Protein AF-A0A849YZU7-F1 (afdb_monomer)

Sequence (426 aa):
MLNRLQLTAAASSALTIGLLAWGCAPPSPEDQELDGNEPSEEADAPVGNGTVEQAMNESCSTASIKPLSQQILDEMACMEPDGFVKVPSRPNLSLADTVFPYLIKPARDKLVAALDANPSKTMSVNSMFRTVGQQYMLKRWKDQGRCGITAAATPGNSNHETGLAIDINSNASWRSALESRGFDWFGSGDPPHFDYFGSGAVSKKGLDVEAFQRLWNRNNPNDKIDEDGSWGPQTQARVKKSPAKGFAIGAVCNEPPADPPEDPPVDDQGEPWSCDGTTGQTQVEGGEYVATSFGCSVLKNGTVISDPGDNCIPACFSQLKADGICASNASGPTCEKSINWYAADRDRFGCGTRLKVTEPSSGKSAIVMVIDAGPACWVEQQVDMGVLDLSYRATEHLFGGQVGVSEKEMVKVEVVSADTPLGIVQ

pLDDT: mean 84.08, std 18.64, range [30.36, 98.69]

Solvent-accessible surface area (backbone atoms only — not comparable to full-atom values): 23469 Å² total; per-residue (Å²): 135,93,83,86,90,82,91,81,85,82,88,76,88,78,83,79,85,77,86,77,83,79,72,83,72,77,84,76,87,75,89,53,82,43,64,22,56,70,52,84,57,55,67,81,47,69,66,25,95,44,24,35,47,52,28,50,72,75,48,60,29,63,39,14,30,41,52,27,47,49,35,24,52,48,22,32,44,42,76,35,74,69,55,60,31,72,57,75,90,49,101,35,57,45,72,43,80,64,40,43,59,33,17,23,48,49,50,35,55,38,51,50,56,35,50,70,74,35,73,91,49,74,44,40,35,66,40,27,28,40,43,42,69,45,34,43,42,46,30,51,29,29,79,66,71,32,77,68,27,73,33,45,27,60,48,62,64,38,58,27,43,23,22,41,24,38,26,28,58,70,34,82,84,44,43,71,56,38,44,79,53,28,32,44,71,67,41,89,72,17,62,42,35,31,42,40,73,29,87,75,62,66,81,39,60,22,46,43,42,22,24,41,31,49,43,47,30,75,68,28,83,91,66,64,69,79,70,74,24,62,72,42,75,68,52,53,60,45,53,40,64,35,44,9,65,28,64,95,56,64,58,64,71,81,64,72,79,75,75,72,79,83,69,75,88,69,86,88,80,66,77,76,72,74,52,70,78,65,38,36,62,63,70,44,68,96,24,54,26,28,33,25,48,42,44,36,21,46,40,97,89,64,51,75,48,68,38,92,91,47,86,29,55,38,74,30,47,72,56,36,33,74,72,61,77,22,60,86,84,53,53,44,50,57,35,42,35,69,63,30,29,33,28,20,32,25,60,44,63,34,67,68,36,26,31,40,40,25,29,77,89,83,63,40,33,34,24,24,32,18,36,17,67,32,42,44,15,75,63,25,63,74,67,78,41,48,52,41,27,24,15,44,45,45,30,31,68,59,75,69,35,80,41,48,69,90,69,57,45,56,30,40,52,41,86,48,63,82,81,62,70,72,36,78,58,131

Foldseek 3Di:
DDDDDDDDDDDDDDDDDDPDPPDDDDDDPPPPLDPFDQDQFDLDDDAAQFALLVLLVPGRALVNLVLALVLLVLQLCLVDVQQKDAQDDDPQEAERNREPRIARPLLSVLVVVLCVVCVVHHKYWRYFADFLLSLLSLVVCCVVVHSVRVGGDNRLPDLSNFRFKTFIDPCVVSVVSSVVSQWDQPPPRHRRMIGHPDPPDDGPRLSSLLSQLVQQCVQCVPLHDFSQSDDDPSSSVSSRRARSNHGPDGHDSPDDPPDGPPDDDDPPDADFDDDDDWAGQAQGPQQKAFEAEAAWEQAPSRDIDGDPVDPLAFPCNVVCCVVVQAPVPDGSNRSNHSQRWAKADCNHQNFLWWKWKAQVPVRWTWIHGHGHHDDTVVLCVVQSGHYIHTHQRRCCRHPVGGDHSSSRRMIGIDTDDSPPDGTTDD

Structure (mmCIF, N/CA/C/O backbone):
data_AF-A0A849YZU7-F1
#
_entry.id   AF-A0A849YZU7-F1
#
loop_
_atom_site.group_PDB
_atom_site.id
_atom_site.type_symbol
_atom_site.label_atom_id
_atom_site.label_alt_id
_atom_site.label_comp_id
_atom_site.label_asym_id
_atom_site.label_entity_id
_atom_site.label_seq_id
_atom_site.pdbx_PDB_ins_code
_atom_site.Cartn_x
_atom_site.Cartn_y
_atom_site.Cartn_z
_atom_site.occupancy
_atom_site.B_iso_or_equiv
_atom_site.auth_seq_id
_atom_site.auth_comp_id
_atom_site.auth_asym_id
_atom_site.auth_atom_id
_atom_site.pdbx_PDB_model_num
ATOM 1 N N . MET A 1 1 ? 40.305 84.452 -26.089 1.00 38.00 1 MET A N 1
ATOM 2 C CA . MET A 1 1 ? 39.201 84.223 -27.047 1.00 38.00 1 MET A CA 1
ATOM 3 C C . MET A 1 1 ? 38.591 82.867 -26.740 1.00 38.00 1 MET A C 1
ATOM 5 O O . MET A 1 1 ? 39.341 81.931 -26.501 1.00 38.00 1 MET A O 1
ATOM 9 N N 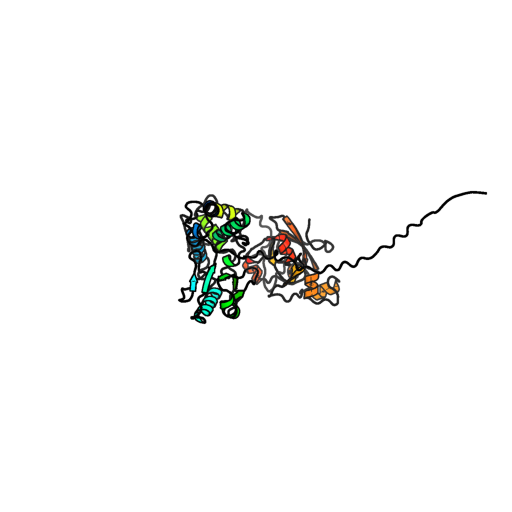. LEU A 1 2 ? 37.263 82.808 -26.636 1.00 51.28 2 LEU A N 1
ATOM 10 C CA . LEU A 1 2 ? 36.481 81.611 -26.311 1.00 51.28 2 LEU A CA 1
ATOM 11 C C . LEU A 1 2 ? 36.574 80.526 -27.401 1.00 51.28 2 LEU A C 1
ATOM 13 O O . LEU A 1 2 ? 36.546 80.870 -28.578 1.00 51.28 2 LEU A O 1
ATOM 17 N N . ASN A 1 3 ? 36.567 79.248 -26.994 1.00 40.62 3 ASN A N 1
ATOM 18 C CA . ASN A 1 3 ? 35.678 78.158 -27.469 1.00 40.62 3 ASN A CA 1
ATOM 19 C C . ASN A 1 3 ? 36.146 76.819 -26.847 1.00 40.62 3 ASN A C 1
ATOM 21 O O . ASN A 1 3 ? 37.337 76.545 -26.871 1.00 40.62 3 ASN A O 1
ATOM 25 N N . ARG A 1 4 ? 35.356 76.077 -26.052 1.00 50.16 4 ARG A N 1
ATOM 26 C CA . ARG A 1 4 ? 34.143 75.244 -26.284 1.00 50.16 4 ARG A CA 1
ATOM 27 C C . ARG A 1 4 ? 34.446 73.790 -26.724 1.00 50.16 4 ARG A C 1
ATOM 29 O O . ARG A 1 4 ? 35.088 73.596 -27.744 1.00 50.16 4 ARG A O 1
ATOM 36 N N . LEU A 1 5 ? 33.796 72.853 -26.003 1.00 41.84 5 LEU A N 1
ATOM 37 C CA . LEU A 1 5 ? 33.519 71.418 -26.277 1.00 41.84 5 LEU A CA 1
ATOM 38 C C . LEU A 1 5 ? 34.721 70.454 -26.133 1.00 41.84 5 LEU A C 1
ATOM 40 O O . LEU A 1 5 ? 35.823 70.804 -26.511 1.00 41.84 5 LEU A O 1
ATOM 44 N N . GLN A 1 6 ? 34.627 69.230 -25.596 1.00 39.09 6 GLN A N 1
ATOM 45 C CA . GLN A 1 6 ? 33.511 68.314 -25.307 1.00 39.09 6 GLN A CA 1
ATOM 46 C C . GLN A 1 6 ? 34.016 67.267 -24.282 1.00 39.09 6 GLN A C 1
ATOM 48 O O . GLN A 1 6 ? 35.126 66.762 -24.433 1.00 39.09 6 GLN A O 1
ATOM 53 N N . LEU A 1 7 ? 33.223 66.932 -23.257 1.00 38.62 7 LEU A N 1
ATOM 54 C CA . LEU A 1 7 ? 33.471 65.788 -22.367 1.00 38.62 7 LEU A CA 1
ATOM 55 C C . LEU A 1 7 ? 32.823 64.538 -22.985 1.00 38.62 7 LEU A C 1
ATOM 57 O O . LEU A 1 7 ? 31.611 64.529 -23.195 1.00 38.62 7 LEU A O 1
ATOM 61 N N . THR A 1 8 ? 33.598 63.483 -23.230 1.00 43.59 8 THR A N 1
ATOM 62 C CA . THR A 1 8 ? 33.094 62.125 -23.479 1.00 43.59 8 THR A CA 1
ATOM 63 C C . THR A 1 8 ? 33.354 61.274 -22.238 1.00 43.59 8 THR A C 1
ATOM 65 O O . THR A 1 8 ? 34.494 61.055 -21.838 1.00 43.59 8 THR A O 1
ATOM 68 N N . ALA A 1 9 ? 32.277 60.825 -21.593 1.00 39.62 9 ALA A N 1
ATOM 69 C CA . ALA A 1 9 ? 32.327 59.873 -20.492 1.00 39.62 9 ALA A CA 1
ATOM 70 C C . ALA A 1 9 ? 32.447 58.450 -21.058 1.00 39.62 9 ALA A C 1
ATOM 72 O O . ALA A 1 9 ? 31.588 58.006 -21.819 1.00 39.62 9 ALA A O 1
ATOM 73 N N . ALA A 1 10 ? 33.518 57.746 -20.691 1.00 41.50 10 ALA A N 1
ATOM 74 C CA . ALA A 1 10 ? 33.667 56.318 -20.928 1.00 41.50 10 ALA A CA 1
ATOM 75 C C . ALA A 1 10 ? 32.896 55.549 -19.844 1.00 41.50 10 ALA A C 1
ATOM 77 O O . ALA A 1 10 ? 33.159 55.707 -18.652 1.00 41.50 10 ALA A O 1
ATOM 78 N N . ALA A 1 11 ? 31.931 54.736 -20.264 1.00 40.25 11 ALA A N 1
ATOM 79 C CA . ALA A 1 11 ? 31.207 53.819 -19.398 1.00 40.25 11 ALA A CA 1
ATOM 80 C C . ALA A 1 11 ? 32.051 52.555 -19.169 1.00 40.25 11 ALA A C 1
ATOM 82 O O . ALA A 1 11 ? 32.164 51.715 -20.059 1.00 40.25 11 ALA A O 1
ATOM 83 N N . SER A 1 12 ? 32.615 52.411 -17.970 1.00 38.03 12 SER A N 1
ATOM 84 C CA . SER A 1 12 ? 33.139 51.137 -17.467 1.00 38.03 12 SER A CA 1
ATOM 85 C C . SER A 1 12 ? 32.161 50.602 -16.429 1.00 38.03 12 SER A C 1
ATOM 87 O O . SER A 1 12 ? 32.080 51.116 -15.316 1.00 38.03 12 SER A O 1
ATOM 89 N N . SER A 1 13 ? 31.390 49.585 -16.812 1.00 38.88 13 SER A N 1
ATOM 90 C CA . SER A 1 13 ? 30.526 48.840 -15.894 1.00 38.88 13 SER A CA 1
ATOM 91 C C . SER A 1 13 ? 31.393 47.916 -15.040 1.00 38.88 13 SER A C 1
ATOM 93 O O . SER A 1 13 ? 31.907 46.917 -15.535 1.00 38.88 13 SER A O 1
ATOM 95 N N . ALA A 1 14 ? 31.577 48.261 -13.766 1.00 40.41 14 ALA A N 1
ATOM 96 C CA . ALA A 1 14 ? 32.123 47.357 -12.761 1.00 40.41 14 ALA A CA 1
ATOM 97 C C . ALA A 1 14 ? 30.960 46.570 -12.143 1.00 40.41 14 ALA A C 1
ATOM 99 O O . ALA A 1 14 ? 30.103 47.134 -11.466 1.00 40.41 14 ALA A O 1
ATOM 100 N N . LEU A 1 15 ? 30.915 45.273 -12.437 1.00 37.44 15 LEU A N 1
ATOM 101 C CA . LEU A 1 15 ? 29.924 44.333 -11.931 1.00 37.44 15 LEU A CA 1
ATOM 102 C C . LEU A 1 15 ? 30.257 43.997 -10.467 1.00 37.44 15 LEU A C 1
ATOM 104 O O . LEU A 1 15 ? 31.247 43.325 -10.180 1.00 37.44 15 LEU A O 1
ATOM 108 N N . THR A 1 16 ? 29.449 44.491 -9.534 1.00 38.03 16 THR A N 1
ATOM 109 C CA . THR A 1 16 ? 29.502 44.135 -8.113 1.00 38.03 16 THR A CA 1
ATOM 110 C C . THR A 1 16 ? 28.964 42.714 -7.934 1.00 38.03 16 THR A C 1
ATOM 112 O O . THR A 1 16 ? 27.777 42.462 -8.130 1.00 38.03 16 THR A O 1
ATOM 115 N N . ILE A 1 17 ? 29.832 41.774 -7.557 1.00 40.84 17 ILE A N 1
ATOM 116 C CA . ILE A 1 17 ? 29.439 40.418 -7.158 1.00 40.84 17 ILE A CA 1
ATOM 117 C C . ILE A 1 17 ? 28.817 40.506 -5.760 1.00 40.84 17 ILE A C 1
ATOM 119 O O . ILE A 1 17 ? 29.518 40.666 -4.762 1.00 40.84 17 ILE A O 1
ATOM 123 N N . GLY A 1 18 ? 27.487 40.441 -5.696 1.00 36.84 18 GLY A N 1
ATOM 124 C CA . GLY A 1 18 ? 26.74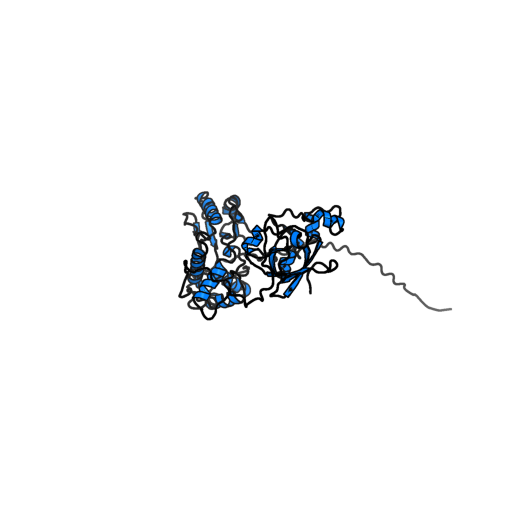5 40.232 -4.458 1.00 36.84 18 GLY A CA 1
ATOM 125 C C . GLY A 1 18 ? 26.786 38.756 -4.069 1.00 36.84 18 GLY A C 1
ATOM 126 O O . GLY A 1 18 ? 26.234 37.912 -4.770 1.00 36.84 18 GLY A O 1
ATOM 127 N N . LEU A 1 19 ? 27.435 38.446 -2.949 1.00 40.72 19 LEU A N 1
ATOM 128 C CA . LEU A 1 19 ? 27.321 37.156 -2.271 1.00 40.72 19 LEU A CA 1
ATOM 129 C C . LEU A 1 19 ? 25.908 37.027 -1.683 1.00 40.72 19 LEU A C 1
ATOM 131 O O . LEU A 1 19 ? 25.629 37.538 -0.601 1.00 40.72 19 LEU A O 1
ATOM 135 N N . LEU A 1 20 ? 25.012 36.352 -2.405 1.00 37.81 20 LEU A N 1
ATOM 136 C CA . LEU A 1 20 ? 23.761 35.843 -1.849 1.00 37.81 20 LEU A CA 1
ATOM 137 C C . LEU A 1 20 ? 24.052 34.492 -1.193 1.00 37.81 20 LEU A C 1
ATOM 139 O O . LEU A 1 20 ? 24.198 33.473 -1.863 1.00 37.81 20 LEU A O 1
ATOM 143 N N . ALA A 1 21 ? 24.150 34.497 0.134 1.00 36.94 21 ALA A N 1
ATOM 144 C CA . ALA A 1 21 ? 24.051 33.287 0.930 1.00 36.94 21 ALA A CA 1
ATOM 145 C C . ALA A 1 21 ? 22.603 32.774 0.850 1.00 36.94 21 ALA A C 1
ATOM 147 O O . ALA A 1 21 ? 21.730 33.225 1.590 1.00 36.94 21 ALA A O 1
ATOM 148 N N . TRP A 1 22 ? 22.335 31.851 -0.074 1.00 36.12 22 TRP A N 1
ATOM 149 C CA . TRP A 1 22 ? 21.163 30.983 0.004 1.00 36.12 22 TRP A CA 1
ATOM 150 C C . TRP A 1 22 ? 21.432 29.936 1.079 1.00 36.12 22 TRP A C 1
ATOM 152 O O . TRP A 1 22 ? 22.076 28.917 0.844 1.00 36.12 22 TRP A O 1
ATOM 162 N N . GLY A 1 23 ? 20.974 30.231 2.296 1.00 30.67 23 GLY A N 1
ATOM 163 C CA . GLY A 1 23 ? 20.756 29.194 3.290 1.00 30.67 23 GLY A CA 1
ATOM 164 C C . GLY A 1 23 ? 19.718 28.223 2.740 1.00 30.67 23 GLY A C 1
ATOM 165 O O . GLY A 1 23 ? 18.636 28.646 2.334 1.00 30.67 23 GLY A O 1
ATOM 166 N N . CYS A 1 24 ? 20.065 26.940 2.695 1.00 33.41 24 CYS A N 1
ATOM 167 C CA . CYS A 1 24 ? 19.122 25.871 2.415 1.00 33.41 24 CYS A CA 1
ATOM 168 C C . CYS A 1 24 ? 18.010 25.931 3.468 1.00 33.41 24 CYS A C 1
ATOM 170 O O . CYS A 1 24 ? 18.218 25.546 4.618 1.00 33.41 24 CYS A O 1
ATOM 172 N N . ALA A 1 25 ? 16.840 26.437 3.085 1.00 34.47 25 ALA A N 1
ATOM 173 C CA . ALA A 1 25 ? 15.624 26.070 3.783 1.00 34.47 25 ALA A CA 1
ATOM 174 C C . ALA A 1 25 ? 15.403 24.572 3.507 1.00 34.47 25 ALA A C 1
ATOM 176 O O . ALA A 1 25 ? 15.509 24.164 2.345 1.00 34.47 25 ALA A O 1
ATOM 177 N N . PRO A 1 26 ? 15.183 23.739 4.536 1.00 33.94 26 PRO A N 1
ATOM 178 C CA . PRO A 1 26 ? 14.892 22.330 4.326 1.00 33.94 26 PRO A CA 1
ATOM 179 C C . PRO A 1 26 ? 13.640 22.177 3.445 1.00 33.94 26 PRO A C 1
ATOM 181 O O . PRO A 1 26 ? 12.740 23.019 3.520 1.00 33.94 26 PRO A O 1
ATOM 184 N N . PRO A 1 27 ? 13.583 21.136 2.599 1.00 31.86 27 PRO A N 1
ATOM 185 C CA . PRO A 1 27 ? 12.394 20.837 1.815 1.00 31.86 27 PRO A CA 1
ATOM 186 C C . PRO A 1 27 ? 11.184 20.582 2.727 1.00 31.86 27 PRO A C 1
ATOM 188 O O . PRO A 1 27 ? 11.305 20.018 3.815 1.00 31.86 27 PRO A O 1
ATOM 191 N N . SER A 1 28 ? 10.030 21.062 2.263 1.00 30.36 28 SER A N 1
ATOM 192 C CA . SER A 1 28 ? 8.707 20.896 2.872 1.00 30.36 28 SER A CA 1
ATOM 193 C C . SER A 1 28 ? 8.322 19.406 2.949 1.00 30.36 28 SER A C 1
ATOM 195 O O . SER A 1 28 ? 8.638 18.675 2.012 1.00 30.36 28 SER A O 1
ATOM 197 N N . PRO A 1 29 ? 7.641 18.949 4.016 1.00 30.89 29 PRO A N 1
ATOM 198 C CA . PRO A 1 29 ? 7.253 17.548 4.257 1.00 30.89 29 PRO A CA 1
ATOM 199 C C . PRO A 1 29 ? 6.181 16.963 3.303 1.00 30.89 29 PRO A C 1
ATOM 201 O O . PRO A 1 29 ? 5.425 16.089 3.704 1.00 30.89 29 PRO A O 1
ATOM 204 N N . GLU A 1 30 ? 6.085 17.411 2.050 1.00 30.95 30 GLU A N 1
ATOM 205 C CA . GLU A 1 30 ? 4.966 17.078 1.145 1.00 30.95 30 GLU A CA 1
ATOM 206 C C . GLU A 1 30 ? 5.184 15.870 0.202 1.00 30.95 30 GLU A C 1
ATOM 208 O O . GLU A 1 30 ? 4.268 15.544 -0.544 1.00 30.95 30 GLU A O 1
ATOM 213 N N . ASP A 1 31 ? 6.320 15.157 0.257 1.00 31.12 31 ASP A N 1
ATOM 214 C CA . ASP A 1 31 ? 6.612 14.019 -0.654 1.00 31.12 31 ASP A CA 1
ATOM 215 C C . ASP A 1 31 ? 6.525 12.617 0.006 1.00 31.12 31 ASP A C 1
ATOM 217 O O . ASP A 1 31 ? 6.979 11.618 -0.549 1.00 31.12 31 ASP A O 1
ATOM 221 N N . GLN A 1 32 ? 5.922 12.521 1.190 1.00 34.53 32 GLN A N 1
ATOM 222 C CA . GLN A 1 32 ? 5.260 11.305 1.672 1.00 34.53 32 GLN A CA 1
ATOM 223 C C . GLN A 1 32 ? 3.762 11.613 1.554 1.00 34.53 32 GLN A C 1
ATOM 225 O O . GLN A 1 32 ? 3.359 12.679 2.022 1.00 34.53 32 GLN A O 1
ATOM 230 N N . GLU A 1 33 ? 2.915 10.762 0.951 1.00 38.59 33 GLU A N 1
ATOM 231 C CA . GLU A 1 33 ? 1.474 10.887 1.236 1.00 38.59 33 GLU A CA 1
ATOM 232 C C . GLU A 1 33 ? 1.305 10.500 2.710 1.00 38.59 33 GLU A C 1
ATOM 234 O O . GLU A 1 33 ? 1.122 9.339 3.054 1.00 38.59 33 GLU A O 1
ATOM 239 N N . LEU A 1 34 ? 1.494 11.490 3.584 1.00 37.09 34 LEU A N 1
ATOM 240 C CA . LEU A 1 34 ? 1.265 11.404 5.011 1.00 37.09 34 LEU A CA 1
ATOM 241 C C . LEU A 1 34 ? -0.201 10.978 5.190 1.00 37.09 34 LEU A C 1
ATOM 243 O O . LEU A 1 34 ? -1.097 11.741 4.816 1.00 37.09 34 LEU A O 1
ATOM 247 N N . ASP A 1 35 ? -0.466 9.806 5.772 1.00 45.34 35 ASP A N 1
ATOM 248 C CA . ASP A 1 35 ? -1.574 9.767 6.730 1.00 45.34 35 ASP A CA 1
ATOM 249 C C . ASP A 1 35 ? -1.119 10.724 7.835 1.00 45.34 35 ASP A C 1
ATOM 251 O O . ASP A 1 35 ? 0.022 10.686 8.285 1.00 45.34 35 ASP A O 1
ATOM 255 N N . GLY A 1 36 ? -1.896 11.776 8.048 1.00 42.94 36 GLY A N 1
ATOM 256 C CA . GLY A 1 36 ? -1.438 12.957 8.755 1.00 42.94 36 GLY A CA 1
ATOM 257 C C . GLY A 1 36 ? -2.584 13.541 9.540 1.00 42.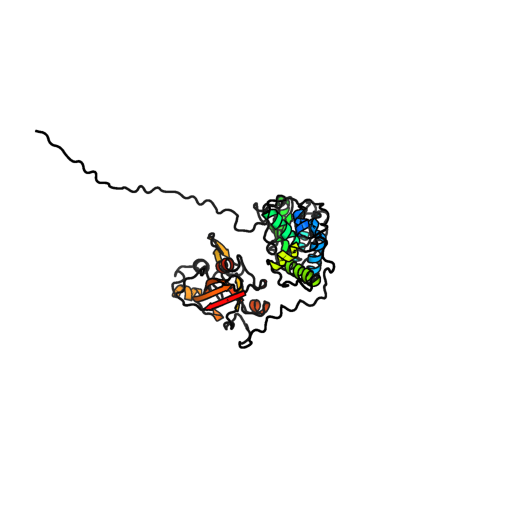94 36 GLY A C 1
ATOM 258 O O . GLY A 1 36 ? -3.514 14.109 8.964 1.00 42.94 36 GLY A O 1
ATOM 259 N N . ASN A 1 37 ? -2.468 13.429 10.860 1.00 41.91 37 ASN A N 1
ATOM 260 C CA . ASN A 1 37 ? -3.318 14.024 11.874 1.00 41.91 37 ASN A CA 1
ATOM 261 C C . ASN A 1 37 ? -4.809 13.885 11.539 1.00 41.91 37 ASN A C 1
ATOM 263 O O . ASN A 1 37 ? -5.511 14.876 11.323 1.00 41.91 37 ASN A O 1
ATOM 267 N N . GLU A 1 38 ? -5.287 12.641 11.498 1.00 48.34 38 GLU A N 1
ATOM 268 C CA . GLU A 1 38 ? -6.718 12.370 11.441 1.00 48.34 38 GLU A CA 1
ATOM 269 C C . GLU A 1 38 ? -7.393 12.931 12.705 1.00 48.34 38 GLU A C 1
ATOM 271 O O . GLU A 1 38 ? -7.083 12.517 13.830 1.00 48.34 38 GLU A O 1
ATOM 276 N N . PRO A 1 39 ? -8.308 13.907 12.573 1.00 48.69 39 PRO A N 1
ATOM 277 C CA . PRO A 1 39 ? -9.176 14.280 13.673 1.00 48.69 39 PRO A CA 1
ATOM 278 C C . PRO A 1 39 ? -10.018 13.077 14.082 1.00 48.69 39 PRO A C 1
ATOM 280 O O . PRO A 1 39 ? -10.385 12.242 13.259 1.00 48.69 39 PRO A O 1
ATOM 283 N N . SER A 1 40 ? -10.394 13.034 15.357 1.00 51.25 40 SER A N 1
ATOM 284 C CA . SER A 1 40 ? -11.336 12.039 15.857 1.00 51.25 40 SER A CA 1
ATOM 285 C C . SER A 1 40 ? -12.631 12.065 15.040 1.00 51.25 40 SER A C 1
ATOM 287 O O . SER A 1 40 ? -13.330 13.083 15.038 1.00 51.25 40 SER A O 1
ATOM 289 N N . GLU A 1 41 ? -12.955 10.949 14.388 1.00 60.66 41 GLU A N 1
ATOM 290 C CA . GLU A 1 41 ? -14.267 10.735 13.780 1.00 60.66 41 GLU A CA 1
ATOM 291 C C . GLU A 1 41 ? -15.379 10.844 14.835 1.00 60.66 41 GLU A C 1
ATOM 293 O O . GLU A 1 41 ? -15.177 10.572 16.024 1.00 60.66 41 GLU A O 1
ATOM 298 N N . GLU A 1 42 ? -16.589 11.197 14.402 1.00 58.47 42 GLU A N 1
ATOM 299 C CA . GLU A 1 42 ? -17.765 11.055 15.258 1.00 58.47 42 GLU A CA 1
ATOM 300 C C . GLU A 1 42 ? -18.041 9.558 15.487 1.00 58.47 42 GLU A C 1
ATOM 302 O O . GLU A 1 42 ? -18.362 8.821 14.552 1.00 58.47 42 GLU A O 1
ATOM 307 N N . ALA A 1 43 ? -17.902 9.101 16.735 1.00 53.28 43 ALA A N 1
ATOM 308 C CA . ALA A 1 43 ? -17.958 7.682 17.100 1.00 53.28 43 ALA A CA 1
ATOM 309 C C . ALA A 1 43 ? -19.335 7.011 16.880 1.00 53.28 43 ALA A C 1
ATOM 311 O O . ALA A 1 43 ? -19.391 5.790 16.774 1.00 53.28 43 ALA A O 1
ATOM 312 N N . ASP A 1 44 ? -20.417 7.789 16.739 1.00 58.31 44 ASP A N 1
ATOM 313 C CA . ASP A 1 44 ? -21.807 7.300 16.758 1.00 58.31 44 ASP A CA 1
ATOM 314 C C . ASP A 1 44 ? -22.638 7.727 15.529 1.00 58.31 44 ASP A C 1
ATOM 316 O O . ASP A 1 44 ? -23.780 8.183 15.649 1.00 58.31 44 ASP A O 1
ATOM 320 N N . ALA A 1 45 ? -22.093 7.593 14.316 1.00 60.81 45 ALA A N 1
ATOM 321 C CA . ALA A 1 45 ? -22.883 7.863 13.114 1.00 60.81 45 ALA A CA 1
ATOM 322 C C . ALA A 1 45 ? -23.812 6.688 12.751 1.00 60.81 45 ALA A C 1
ATOM 324 O O . ALA A 1 45 ? -23.375 5.532 12.719 1.00 60.81 45 ALA A O 1
ATOM 325 N N . PRO A 1 46 ? -25.091 6.951 12.417 1.00 72.56 46 PRO A N 1
ATOM 326 C CA . PRO A 1 46 ? -25.980 5.916 11.913 1.00 72.56 46 PRO A CA 1
ATOM 327 C C . PRO A 1 46 ? -25.473 5.379 10.570 1.00 72.56 46 PRO A C 1
ATOM 329 O O . PRO A 1 46 ? -24.924 6.115 9.748 1.00 72.56 46 PRO A O 1
ATOM 332 N N . VAL A 1 47 ? -25.717 4.092 10.320 1.00 75.38 47 VAL A N 1
ATOM 333 C CA . VAL A 1 47 ? -25.428 3.477 9.019 1.00 75.38 47 VAL A CA 1
ATOM 334 C C . VAL A 1 47 ? -26.202 4.208 7.918 1.00 75.38 47 VAL A C 1
ATOM 336 O O . VAL A 1 47 ? -27.414 4.416 8.037 1.00 75.38 47 VAL A O 1
ATOM 339 N N . GLY A 1 48 ? -25.515 4.564 6.830 1.00 73.00 48 GLY A N 1
ATOM 340 C CA . GLY A 1 48 ? -26.111 5.240 5.682 1.00 73.00 48 GLY A CA 1
ATOM 341 C C . GLY A 1 48 ? -27.230 4.406 5.051 1.00 73.00 48 GLY A C 1
ATOM 342 O O . GLY A 1 48 ? -27.123 3.190 4.905 1.00 73.00 48 GLY A O 1
ATOM 343 N N . ASN A 1 49 ? -28.332 5.046 4.656 1.00 75.06 49 ASN A N 1
ATOM 344 C CA . ASN A 1 49 ? -29.475 4.364 4.028 1.00 75.06 49 ASN A CA 1
ATOM 345 C C . ASN A 1 49 ? -29.342 4.204 2.502 1.00 75.06 49 ASN A C 1
ATOM 347 O O . ASN A 1 49 ? -30.269 3.707 1.864 1.00 75.06 49 ASN A O 1
ATOM 351 N N . GLY A 1 50 ? -28.211 4.618 1.933 1.00 91.62 50 GLY A N 1
ATOM 352 C CA . GLY A 1 50 ? -27.991 4.734 0.497 1.00 91.62 50 GLY A CA 1
ATOM 353 C C . GLY A 1 50 ? -26.638 4.186 0.051 1.00 91.62 50 GLY A C 1
ATOM 354 O O . GLY A 1 50 ? -26.177 3.164 0.562 1.00 91.62 50 GLY A O 1
ATOM 355 N N . THR A 1 51 ? -26.006 4.850 -0.914 1.00 96.81 51 THR A N 1
ATOM 356 C CA . THR A 1 51 ? -24.675 4.467 -1.401 1.00 96.81 51 THR A CA 1
ATOM 357 C C . THR A 1 51 ? -23.555 4.992 -0.498 1.00 96.81 51 THR A C 1
ATOM 359 O O . THR A 1 51 ? -23.773 5.890 0.317 1.00 96.81 51 THR A O 1
ATOM 362 N N . VAL A 1 52 ? -22.332 4.484 -0.669 1.00 96.12 52 VAL A N 1
ATOM 363 C CA . VAL A 1 52 ? -21.126 5.036 -0.024 1.00 96.12 52 VAL A CA 1
ATOM 364 C C . VAL A 1 52 ? -20.952 6.517 -0.365 1.00 96.12 52 VAL A C 1
ATOM 366 O O . VAL A 1 52 ? -20.626 7.306 0.514 1.00 96.12 52 VAL A O 1
ATOM 369 N N . GLU A 1 53 ? -21.219 6.933 -1.609 1.00 94.69 53 GLU A N 1
ATOM 370 C CA . GLU A 1 53 ? -21.167 8.353 -1.990 1.00 94.69 53 GLU A CA 1
ATOM 371 C C . GLU A 1 53 ? -22.170 9.198 -1.190 1.00 94.69 53 GLU A C 1
ATOM 373 O O . GLU A 1 53 ? -21.839 10.295 -0.748 1.00 94.69 53 GLU A O 1
ATOM 378 N N . GLN A 1 54 ? -23.388 8.699 -0.965 1.00 91.75 54 GLN A N 1
ATOM 379 C CA . GLN A 1 54 ? -24.376 9.397 -0.135 1.00 91.75 54 GLN A CA 1
ATOM 380 C C . GLN A 1 54 ? -23.923 9.455 1.328 1.00 91.75 54 GLN A C 1
ATOM 382 O O . GLN A 1 54 ? -23.924 10.532 1.917 1.00 91.75 54 GLN A O 1
ATOM 387 N N . ALA A 1 55 ? -23.435 8.342 1.883 1.00 94.00 55 ALA A N 1
ATOM 388 C CA . ALA A 1 55 ? -22.908 8.288 3.247 1.00 94.00 55 ALA A CA 1
ATOM 389 C C . ALA A 1 55 ? -21.716 9.246 3.463 1.00 94.00 55 ALA A C 1
ATOM 391 O O . ALA A 1 55 ? -21.666 9.955 4.468 1.00 94.00 55 ALA A O 1
ATOM 392 N N . MET A 1 56 ? -20.797 9.329 2.495 1.00 93.56 56 MET A N 1
ATOM 393 C CA . MET A 1 56 ? -19.677 10.279 2.479 1.00 93.56 56 MET A CA 1
ATOM 394 C C . MET A 1 56 ? -20.162 11.734 2.415 1.00 93.56 56 MET A C 1
ATOM 396 O O . MET A 1 56 ? -19.608 12.620 3.071 1.00 93.56 56 MET A O 1
ATOM 400 N N . ASN A 1 57 ? -21.226 12.010 1.661 1.00 91.94 57 ASN A N 1
ATOM 401 C CA . ASN A 1 57 ? -21.785 13.356 1.566 1.00 91.94 57 ASN A CA 1
ATOM 402 C C . ASN A 1 57 ? -22.575 13.768 2.822 1.00 91.94 57 ASN A C 1
ATOM 404 O O . ASN A 1 57 ? -22.553 14.941 3.189 1.00 91.94 57 ASN A O 1
ATOM 408 N N . GLU A 1 58 ? -23.205 12.830 3.525 1.00 91.19 58 GLU A N 1
ATOM 409 C CA . GLU A 1 58 ? -24.123 13.112 4.639 1.00 91.19 58 GLU A CA 1
ATOM 410 C C . GLU A 1 58 ? -23.494 12.983 6.036 1.00 91.19 58 GLU A C 1
ATOM 412 O O . GLU A 1 58 ? -24.068 13.485 7.001 1.00 91.19 58 GLU A O 1
ATOM 417 N N . SER A 1 59 ? -22.324 12.348 6.165 1.00 88.88 59 SER A N 1
ATOM 418 C CA . SER A 1 59 ? -21.674 12.083 7.458 1.00 88.88 59 SER A CA 1
ATOM 419 C C . SER A 1 59 ? -20.180 12.432 7.472 1.00 88.88 59 SER A C 1
ATOM 421 O O . SER A 1 59 ? -19.574 12.640 6.422 1.00 88.88 59 SER A O 1
ATOM 423 N N . CYS A 1 60 ? -19.604 12.479 8.678 1.00 91.25 60 CYS A N 1
ATOM 424 C CA . CYS A 1 60 ? -18.166 12.613 8.947 1.00 91.25 60 CYS A CA 1
ATOM 425 C C . CYS A 1 60 ? -17.633 11.426 9.767 1.00 91.25 60 CYS A C 1
ATOM 427 O O . CYS A 1 60 ? -16.811 11.588 10.666 1.00 91.25 60 CYS A O 1
ATOM 429 N N . SER A 1 61 ? -18.168 10.233 9.513 1.00 91.25 61 SER A N 1
ATOM 430 C CA . SER A 1 61 ? -17.800 9.025 10.246 1.00 91.25 61 SER A CA 1
ATOM 431 C C . SER A 1 61 ? -17.840 7.821 9.329 1.00 91.25 61 SER A C 1
ATOM 433 O O . SER A 1 61 ? -18.829 7.582 8.619 1.00 91.25 61 SER A O 1
ATOM 435 N N . THR A 1 62 ? -16.762 7.046 9.344 1.00 92.19 62 THR A N 1
ATOM 436 C CA . THR A 1 62 ? -16.662 5.838 8.527 1.00 92.19 62 THR A CA 1
ATOM 437 C C . THR A 1 62 ? -17.573 4.723 9.045 1.00 92.19 62 THR A C 1
ATOM 439 O O . THR A 1 62 ? -17.899 3.795 8.301 1.00 92.19 62 THR A O 1
ATOM 442 N N . ALA A 1 63 ? -18.111 4.856 10.268 1.00 90.62 63 ALA A N 1
ATOM 443 C CA . ALA A 1 63 ? -19.149 3.967 10.789 1.00 90.62 63 ALA A CA 1
ATOM 444 C C . ALA A 1 63 ? -20.395 3.910 9.886 1.00 90.62 63 ALA A C 1
ATOM 446 O O . ALA A 1 63 ? -21.095 2.893 9.857 1.00 90.62 63 ALA A O 1
ATOM 447 N N . SER A 1 64 ? -20.648 4.961 9.099 1.00 93.00 64 SER A N 1
ATOM 448 C CA . SER A 1 64 ? -21.781 5.029 8.173 1.00 93.00 64 SER A CA 1
ATOM 449 C C . SER A 1 64 ? -21.764 3.943 7.086 1.00 93.00 64 SER A C 1
ATOM 451 O O . SER A 1 64 ? -22.831 3.613 6.564 1.00 93.00 64 SER A O 1
ATOM 453 N N . ILE A 1 65 ? -20.605 3.339 6.790 1.00 94.62 65 ILE A N 1
ATOM 454 C CA . ILE A 1 65 ? -20.458 2.210 5.852 1.00 94.62 65 ILE A CA 1
ATOM 455 C C . ILE A 1 65 ? -19.967 0.922 6.530 1.00 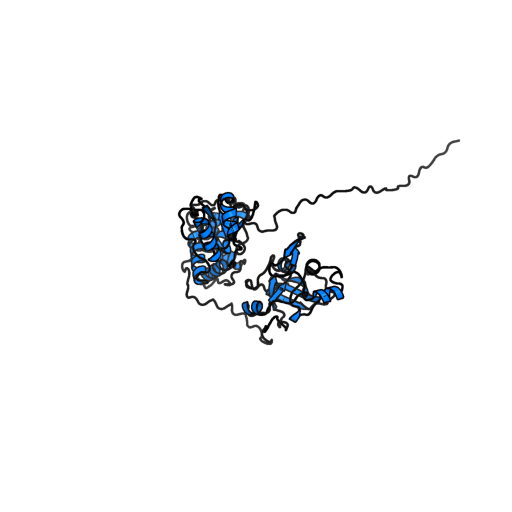94.62 65 ILE A C 1
ATOM 457 O O . ILE A 1 65 ? -19.596 -0.036 5.851 1.00 94.62 65 ILE A O 1
ATOM 461 N N . LYS A 1 66 ? -19.963 0.873 7.869 1.00 92.50 66 LYS A N 1
ATOM 462 C CA . LYS A 1 66 ? -19.398 -0.239 8.650 1.00 92.50 66 LYS A CA 1
ATOM 463 C C . LYS A 1 66 ? -19.875 -1.627 8.196 1.00 92.50 66 LYS A C 1
ATOM 465 O O . LYS A 1 66 ? -19.040 -2.525 8.142 1.00 92.50 66 LYS A O 1
ATOM 470 N N . PRO A 1 67 ? -21.156 -1.848 7.834 1.00 94.19 67 PRO A N 1
ATOM 471 C CA . PRO A 1 67 ? -21.583 -3.153 7.332 1.00 94.19 67 PRO A CA 1
ATOM 472 C C . PRO A 1 67 ? -20.937 -3.554 5.998 1.00 94.19 67 PRO A C 1
ATOM 474 O O . PRO A 1 67 ? -20.573 -4.715 5.840 1.00 94.19 67 PRO A O 1
ATOM 477 N N . LEU A 1 68 ? -20.748 -2.614 5.062 1.00 97.12 68 LEU A N 1
ATOM 478 C CA . LEU A 1 68 ? -20.006 -2.877 3.824 1.00 97.12 68 LEU A CA 1
ATOM 479 C C . LEU A 1 68 ? -18.540 -3.205 4.130 1.00 97.12 68 LEU A C 1
ATOM 481 O O . LEU A 1 68 ? -18.015 -4.191 3.626 1.00 97.12 68 LEU A O 1
ATOM 485 N N . SER A 1 69 ? -17.896 -2.422 4.996 1.00 96.31 69 SER A N 1
ATOM 486 C CA . SER A 1 69 ? -16.513 -2.678 5.415 1.00 96.31 69 SER A CA 1
ATOM 487 C C . SER A 1 69 ? -16.351 -4.030 6.114 1.00 96.31 69 SER A C 1
ATOM 489 O O . SER A 1 69 ? -15.359 -4.718 5.897 1.00 96.31 69 SER A O 1
ATOM 491 N N . GLN A 1 70 ? -17.344 -4.461 6.898 1.00 94.75 70 GLN A N 1
ATOM 492 C CA . GLN A 1 70 ? -17.337 -5.797 7.490 1.00 94.75 70 GLN A CA 1
ATOM 493 C C . GLN A 1 70 ? -17.421 -6.893 6.419 1.00 94.75 70 GLN A C 1
ATOM 495 O O . GLN A 1 70 ? -16.711 -7.881 6.537 1.00 94.75 70 GLN A O 1
ATOM 500 N N . GLN A 1 71 ? -18.216 -6.716 5.358 1.00 97.06 71 GLN A N 1
ATOM 501 C CA . GLN A 1 71 ? -18.247 -7.685 4.255 1.00 97.06 71 GLN A CA 1
ATOM 502 C C . GLN A 1 71 ? -16.909 -7.775 3.522 1.00 97.06 71 GLN A C 1
ATOM 504 O O . GLN A 1 71 ? -16.495 -8.881 3.191 1.00 97.06 71 GLN A O 1
ATOM 509 N N . ILE A 1 72 ? -16.231 -6.642 3.300 1.00 97.19 72 ILE A N 1
ATOM 510 C CA . ILE A 1 72 ? -14.883 -6.623 2.709 1.00 97.19 72 ILE A CA 1
ATOM 511 C C . ILE A 1 72 ? -13.931 -7.445 3.584 1.00 97.19 72 ILE A C 1
ATOM 513 O O . ILE A 1 72 ? -13.275 -8.347 3.083 1.00 97.19 72 ILE A O 1
ATOM 517 N N . LEU A 1 73 ? -13.925 -7.215 4.900 1.00 94.62 73 LEU A N 1
ATOM 518 C CA . LEU A 1 73 ? -13.134 -8.007 5.848 1.00 94.62 73 LEU A CA 1
ATOM 519 C C . LEU A 1 73 ? -13.475 -9.499 5.842 1.00 94.62 73 LEU A C 1
ATOM 521 O O . LEU A 1 73 ? -12.575 -10.334 5.922 1.00 94.62 73 LEU A O 1
ATOM 525 N N . ASP A 1 74 ? -14.760 -9.838 5.778 1.00 94.06 74 ASP A N 1
ATOM 526 C CA . ASP A 1 74 ? -15.207 -11.228 5.742 1.00 94.06 74 ASP A CA 1
ATOM 527 C C . ASP A 1 74 ? -14.733 -11.916 4.447 1.00 94.06 74 ASP A C 1
ATOM 529 O O . ASP A 1 74 ? -14.322 -13.074 4.483 1.00 94.06 74 ASP A O 1
ATOM 533 N N . GLU A 1 75 ? -14.728 -11.201 3.317 1.00 94.88 75 GLU A N 1
ATOM 534 C CA . GLU A 1 75 ? -14.204 -11.694 2.037 1.00 94.88 75 GLU A CA 1
ATOM 535 C C . GLU A 1 75 ? -12.673 -11.822 2.076 1.00 94.88 75 GLU A C 1
ATOM 537 O O . GLU A 1 75 ? -12.140 -12.851 1.674 1.00 94.88 75 GLU A O 1
ATOM 542 N N . MET A 1 76 ? -11.955 -10.866 2.671 1.00 93.56 76 MET A N 1
ATOM 543 C CA . MET A 1 76 ? -10.509 -11.000 2.898 1.00 93.56 76 MET A CA 1
ATOM 544 C C . MET A 1 76 ? -10.179 -12.239 3.740 1.00 93.56 76 MET A C 1
ATOM 546 O O . MET A 1 76 ? -9.239 -12.968 3.433 1.00 93.56 76 MET A O 1
ATOM 550 N N . ALA A 1 77 ? -10.964 -12.512 4.787 1.00 90.69 77 ALA A N 1
ATOM 551 C CA . ALA A 1 77 ? -10.786 -13.694 5.629 1.00 90.69 77 ALA A CA 1
ATOM 552 C C . ALA A 1 77 ? -11.066 -15.008 4.878 1.00 90.69 77 ALA A C 1
ATOM 554 O O . ALA A 1 77 ? -10.501 -16.046 5.229 1.00 90.69 77 ALA A O 1
ATOM 555 N N . CYS A 1 78 ? -11.920 -14.970 3.853 1.00 88.50 78 CYS A N 1
ATOM 556 C CA . CYS A 1 78 ? -12.118 -16.080 2.930 1.00 88.50 78 CYS A CA 1
ATOM 557 C C . CYS A 1 78 ? -10.912 -16.288 2.000 1.00 88.50 78 CYS A C 1
ATOM 559 O O . CYS A 1 78 ? -10.526 -17.429 1.756 1.00 88.50 78 CYS A O 1
ATOM 561 N N . MET A 1 79 ? -10.337 -15.201 1.479 1.00 86.88 79 MET A N 1
ATOM 562 C CA . MET A 1 79 ? -9.220 -15.229 0.528 1.00 86.88 79 MET A CA 1
ATOM 563 C C . MET A 1 79 ? -7.910 -15.665 1.183 1.00 86.88 79 MET A C 1
ATOM 565 O O . MET A 1 79 ? -7.194 -16.513 0.657 1.00 86.88 79 MET A O 1
ATOM 569 N N . GLU A 1 80 ? -7.617 -15.115 2.359 1.00 87.38 80 GLU A N 1
ATOM 570 C CA . GLU A 1 80 ? -6.443 -15.459 3.148 1.00 87.38 80 GLU A CA 1
ATOM 571 C C . GLU A 1 80 ? -6.844 -15.777 4.592 1.00 87.38 80 GLU A C 1
ATOM 573 O O . GLU A 1 80 ? -6.776 -14.913 5.481 1.00 87.38 80 GLU A O 1
ATOM 578 N N . PRO A 1 81 ? -7.223 -17.036 4.868 1.00 77.31 81 PRO A N 1
ATOM 579 C CA . PRO A 1 81 ? -7.403 -17.502 6.232 1.00 77.31 81 PRO A CA 1
ATOM 580 C C . PRO A 1 81 ? -6.119 -17.234 7.034 1.00 77.31 81 PRO A C 1
ATOM 582 O O . PRO A 1 81 ? -5.035 -17.648 6.636 1.00 77.31 81 PRO A O 1
ATOM 585 N N . ASP A 1 82 ? -6.240 -16.510 8.150 1.00 75.12 82 ASP A N 1
ATOM 586 C CA . ASP A 1 82 ? -5.148 -16.024 9.017 1.00 75.12 82 ASP A CA 1
ATOM 587 C C . ASP A 1 82 ? -4.319 -14.821 8.514 1.00 75.12 82 ASP A C 1
ATOM 589 O O . ASP A 1 82 ? -3.462 -14.336 9.264 1.00 75.12 82 ASP A O 1
ATOM 593 N N . GLY A 1 83 ? -4.593 -14.280 7.318 1.00 79.56 83 GLY A N 1
ATOM 594 C CA . GLY A 1 83 ? -3.930 -13.073 6.798 1.00 79.56 83 GLY A CA 1
ATOM 595 C C . GLY A 1 83 ? -4.191 -11.842 7.674 1.00 79.56 83 GLY A C 1
ATOM 596 O O . GLY A 1 83 ? -3.272 -11.087 7.992 1.00 79.56 83 GLY A O 1
ATOM 597 N N . PHE A 1 84 ? -5.425 -11.725 8.172 1.00 87.12 84 PHE A N 1
ATOM 598 C CA . PHE A 1 84 ? -5.859 -10.721 9.141 1.00 87.12 84 PHE A CA 1
ATOM 599 C C . PHE A 1 84 ? -6.483 -11.396 10.350 1.00 87.12 84 PHE A C 1
ATOM 601 O O . PHE A 1 84 ? -7.385 -12.225 10.237 1.00 87.12 84 PHE A O 1
ATOM 608 N N . VAL A 1 85 ? -6.035 -11.014 11.540 1.00 90.00 85 VAL A N 1
ATOM 609 C CA . VAL A 1 85 ? -6.536 -11.589 12.785 1.00 90.00 85 VAL A CA 1
ATOM 610 C C . VAL A 1 85 ? -7.039 -10.504 13.711 1.00 90.00 85 VAL A C 1
ATOM 612 O O . VAL A 1 85 ? -6.423 -9.451 13.888 1.00 90.00 85 VAL A O 1
ATOM 615 N N . LYS A 1 86 ? -8.170 -10.792 14.350 1.00 93.94 86 LYS A N 1
ATOM 616 C CA . LYS A 1 86 ? -8.757 -9.883 15.322 1.00 93.94 86 LYS A CA 1
ATOM 617 C C . LYS A 1 86 ? -7.829 -9.726 16.526 1.00 93.94 86 LYS A C 1
ATOM 619 O O . LYS A 1 86 ? -7.391 -10.714 17.127 1.00 93.94 86 LYS A O 1
ATOM 624 N N . VAL A 1 87 ? -7.571 -8.486 16.923 1.00 96.06 87 VAL A N 1
ATOM 625 C CA . VAL A 1 87 ? -6.923 -8.148 18.185 1.00 96.06 87 VAL A CA 1
ATOM 626 C C . VAL A 1 87 ? -7.868 -8.560 19.318 1.00 96.06 87 VAL A C 1
ATOM 628 O O . VAL A 1 87 ? -8.998 -8.071 19.403 1.00 96.06 87 VAL A O 1
ATOM 631 N N . PRO A 1 88 ? -7.459 -9.498 20.187 1.00 95.31 88 PRO A N 1
ATOM 632 C CA . PRO A 1 88 ? -8.302 -9.947 21.282 1.00 95.31 88 PRO A CA 1
ATOM 633 C C . PRO A 1 88 ? -8.464 -8.833 22.320 1.00 95.31 88 PRO A C 1
ATOM 635 O O . PRO A 1 88 ? -7.532 -8.072 22.578 1.00 95.31 88 PRO A O 1
ATOM 638 N N . SER A 1 89 ? -9.623 -8.782 22.980 1.00 94.31 89 SER A N 1
ATOM 639 C CA . SER A 1 89 ? -9.861 -7.833 24.070 1.00 94.31 89 SER A CA 1
ATOM 640 C C . SER A 1 89 ? -8.797 -7.958 25.163 1.00 94.31 89 SER A C 1
ATOM 642 O O . SER A 1 89 ? -8.364 -9.067 25.507 1.00 94.31 89 SER A O 1
ATOM 644 N N . ARG A 1 90 ? -8.416 -6.826 25.753 1.00 96.31 90 ARG A N 1
ATOM 645 C CA . ARG A 1 90 ? -7.547 -6.755 26.930 1.00 96.31 90 ARG A CA 1
ATOM 646 C C . ARG A 1 90 ? -8.131 -5.777 27.948 1.00 96.31 90 ARG A C 1
ATOM 648 O O . ARG A 1 90 ? -8.751 -4.805 27.529 1.00 96.31 90 ARG A O 1
ATOM 655 N N . PRO A 1 91 ? -7.923 -5.986 29.264 1.00 96.38 91 PRO A N 1
ATOM 656 C CA . PRO A 1 91 ? -8.426 -5.070 30.294 1.00 96.38 91 PRO A CA 1
ATOM 657 C C . PRO A 1 91 ? -7.922 -3.631 30.140 1.00 96.38 91 PRO A C 1
ATOM 659 O O . PRO A 1 91 ? -8.548 -2.699 30.630 1.00 96.38 91 PRO A O 1
ATOM 662 N N . ASN A 1 92 ? -6.779 -3.467 29.477 1.00 96.62 92 ASN A N 1
ATOM 663 C CA . ASN A 1 92 ? -6.104 -2.199 29.273 1.00 96.62 92 ASN A CA 1
ATOM 664 C C . ASN A 1 92 ? -6.097 -1.732 27.806 1.00 96.62 92 ASN A C 1
ATOM 666 O O . ASN A 1 92 ? -5.296 -0.874 27.440 1.00 96.62 92 ASN A O 1
ATOM 670 N N . LEU A 1 93 ? -6.984 -2.288 26.979 1.00 96.44 93 LEU A N 1
ATOM 671 C CA . LEU A 1 93 ? -7.197 -1.878 25.595 1.00 96.44 93 LEU A CA 1
ATOM 672 C C . LEU A 1 93 ? -8.597 -1.276 25.451 1.00 96.44 93 LEU A C 1
ATOM 674 O O . LEU A 1 93 ? -9.593 -1.954 25.692 1.00 96.44 93 LEU A O 1
ATOM 678 N N . SER A 1 94 ? -8.656 -0.018 25.028 1.00 95.12 94 SER A N 1
ATOM 679 C CA . SER A 1 94 ? -9.879 0.693 24.662 1.00 95.12 94 SER A CA 1
ATOM 680 C C . SER A 1 94 ? -9.893 0.907 23.153 1.00 95.12 94 SER A C 1
ATOM 682 O O . SER A 1 94 ? -8.926 1.424 22.596 1.00 95.12 94 SER A O 1
ATOM 684 N N . LEU A 1 95 ? -10.984 0.527 22.494 1.00 92.00 95 LEU A N 1
ATOM 685 C CA . LEU A 1 95 ? -11.179 0.684 21.052 1.00 92.00 95 LEU A CA 1
ATOM 686 C C . LEU A 1 95 ? -12.349 1.639 20.823 1.00 92.00 95 LEU A C 1
ATOM 688 O O . LEU A 1 95 ? -13.372 1.490 21.491 1.00 92.00 95 LEU A O 1
ATOM 692 N N . ALA A 1 96 ? -12.207 2.601 19.912 1.00 84.56 96 ALA A N 1
ATOM 693 C CA . ALA A 1 96 ? -13.353 3.377 19.443 1.00 84.56 96 ALA A CA 1
ATOM 694 C C . ALA A 1 96 ? -14.292 2.500 18.592 1.00 84.56 96 ALA A C 1
ATOM 696 O O . ALA A 1 96 ? -13.857 1.523 17.979 1.00 84.56 96 ALA A O 1
ATOM 697 N N . ASP A 1 97 ? -15.579 2.849 18.529 1.00 78.56 97 ASP A N 1
ATOM 698 C CA . ASP A 1 97 ? -16.589 2.039 17.833 1.00 78.56 97 ASP A CA 1
ATOM 699 C C . ASP A 1 97 ? -16.398 1.987 16.308 1.00 78.56 97 ASP A C 1
ATOM 701 O O . ASP A 1 97 ? -16.878 1.056 15.656 1.00 78.56 97 ASP A O 1
ATOM 705 N N . THR A 1 98 ? -15.665 2.936 15.729 1.00 81.12 98 THR A N 1
ATOM 706 C CA . THR A 1 98 ? -15.279 2.969 14.308 1.00 81.12 98 THR A CA 1
ATOM 707 C C . THR A 1 98 ? -14.118 2.025 13.977 1.00 81.12 98 THR A C 1
ATOM 709 O O . THR A 1 98 ? -13.909 1.702 12.808 1.00 81.12 98 THR A O 1
ATOM 712 N N . VAL A 1 99 ? -13.385 1.531 14.983 1.00 90.62 99 VAL A N 1
ATOM 713 C CA . VAL A 1 99 ? -12.187 0.706 14.781 1.00 90.62 99 VAL A CA 1
ATOM 714 C C . VAL A 1 99 ? -12.566 -0.701 14.338 1.00 90.62 99 VAL A C 1
ATOM 716 O O . VAL A 1 99 ? -13.333 -1.398 15.008 1.00 90.62 99 VAL A O 1
ATOM 719 N N . PHE A 1 100 ? -11.941 -1.165 13.257 1.00 94.06 100 PHE A N 1
ATOM 720 C CA . PHE A 1 100 ? -11.858 -2.583 12.927 1.00 94.06 100 PHE A CA 1
ATOM 721 C C . PHE A 1 100 ? -10.587 -3.157 13.553 1.00 94.06 100 PHE A C 1
ATOM 723 O O . PHE A 1 100 ? -9.496 -2.912 13.042 1.00 94.06 100 PHE A O 1
ATOM 730 N N . PRO A 1 101 ? -10.679 -3.911 14.667 1.00 95.44 101 PRO A N 1
ATOM 731 C CA . PRO A 1 101 ? -9.505 -4.301 15.433 1.00 95.44 101 PRO A CA 1
ATOM 732 C C . PRO A 1 101 ? -8.842 -5.522 14.806 1.00 95.44 101 PRO A C 1
ATOM 734 O O . PRO A 1 101 ? -8.813 -6.590 15.410 1.00 95.44 101 PRO A O 1
ATOM 737 N N . TYR A 1 102 ? -8.367 -5.382 13.578 1.00 95.88 102 TYR A N 1
ATOM 738 C CA . TYR A 1 102 ? -7.654 -6.401 12.828 1.00 95.88 102 TYR A CA 1
ATOM 739 C C . TYR A 1 102 ? -6.264 -5.880 12.495 1.00 95.88 102 TYR A C 1
ATOM 741 O O . TYR A 1 102 ? -6.074 -4.695 12.242 1.00 95.88 102 TYR A O 1
ATOM 749 N N . LEU A 1 103 ? -5.298 -6.785 12.534 1.00 96.44 103 LEU A N 1
ATOM 750 C CA . LEU A 1 103 ? -3.928 -6.583 12.083 1.00 96.44 103 LEU A CA 1
ATOM 751 C C . LEU A 1 103 ? -3.460 -7.896 11.464 1.00 96.44 103 LEU A C 1
ATOM 753 O O . LEU A 1 103 ? -4.039 -8.955 11.743 1.00 96.44 103 LEU A O 1
ATOM 757 N N . ILE A 1 104 ? -2.366 -7.866 10.710 1.00 94.06 104 ILE A N 1
ATOM 758 C CA . ILE A 1 104 ? -1.692 -9.116 10.369 1.00 94.06 104 ILE A CA 1
ATOM 759 C C . ILE A 1 104 ? -1.220 -9.818 11.649 1.00 94.06 104 ILE A C 1
ATOM 761 O O . ILE A 1 104 ? -0.901 -9.186 12.667 1.00 94.06 104 ILE A O 1
ATOM 765 N N . LYS A 1 105 ? -1.163 -11.151 11.617 1.00 91.94 105 LYS A N 1
ATOM 766 C CA . LYS A 1 105 ? -0.888 -11.959 12.814 1.00 91.94 105 LYS A CA 1
ATOM 767 C C . LYS A 1 105 ? 0.379 -11.547 13.585 1.00 91.94 105 LYS A C 1
ATOM 769 O O . LYS A 1 105 ? 0.266 -11.403 14.807 1.00 91.94 105 LYS A O 1
ATOM 774 N N . PRO A 1 106 ? 1.539 -11.301 12.945 1.00 92.38 106 PRO A N 1
ATOM 775 C CA . PRO A 1 106 ? 2.746 -10.867 13.651 1.00 92.38 106 PRO A CA 1
ATOM 776 C C . PRO A 1 106 ? 2.587 -9.515 14.359 1.00 92.38 106 PRO A C 1
ATOM 778 O O . PRO A 1 106 ? 2.913 -9.410 15.544 1.00 92.38 106 PRO A O 1
ATOM 781 N N . ALA A 1 107 ? 2.008 -8.515 13.687 1.00 96.75 107 ALA A N 1
ATOM 782 C CA . ALA A 1 107 ? 1.740 -7.200 14.270 1.00 96.75 107 ALA A CA 1
ATOM 783 C C . ALA A 1 107 ? 0.779 -7.306 15.466 1.00 96.75 107 ALA A C 1
ATOM 785 O O . ALA A 1 107 ? 1.069 -6.791 16.551 1.00 96.75 107 ALA A O 1
ATOM 786 N N . ARG A 1 108 ? -0.315 -8.073 15.325 1.00 97.12 108 ARG A N 1
ATOM 787 C CA . ARG A 1 108 ? -1.253 -8.354 16.424 1.00 97.12 108 ARG A CA 1
ATOM 788 C C . ARG A 1 108 ? -0.548 -8.971 17.624 1.00 97.12 108 ARG A C 1
ATOM 790 O O . ARG A 1 108 ? -0.755 -8.519 18.750 1.00 97.12 108 ARG A O 1
ATOM 797 N N . ASP A 1 109 ? 0.249 -10.017 17.408 1.00 96.25 109 ASP A N 1
ATOM 798 C CA . ASP A 1 109 ? 0.923 -10.747 18.488 1.00 96.25 109 ASP A CA 1
ATOM 799 C C . ASP A 1 109 ? 1.886 -9.819 19.255 1.00 96.25 109 ASP A C 1
ATOM 801 O O . ASP A 1 109 ? 1.960 -9.867 20.487 1.00 96.25 109 ASP A O 1
ATOM 805 N N . LYS A 1 110 ? 2.571 -8.908 18.550 1.00 98.00 110 LYS A N 1
ATOM 806 C CA . LYS A 1 110 ? 3.444 -7.897 19.162 1.00 98.00 110 LYS A CA 1
ATOM 807 C C . LYS A 1 110 ? 2.676 -6.804 19.900 1.00 98.00 110 LYS A C 1
ATOM 809 O O . LYS A 1 110 ? 3.081 -6.459 21.012 1.00 98.00 110 LYS A O 1
ATOM 814 N N . LEU A 1 111 ? 1.560 -6.317 19.360 1.00 98.12 111 LEU A N 1
ATOM 815 C CA . LEU A 1 111 ? 0.690 -5.361 20.050 1.00 98.12 111 LEU A CA 1
ATOM 816 C C . LEU A 1 111 ? 0.149 -5.950 21.359 1.00 98.12 111 LEU A C 1
ATOM 818 O O . LEU A 1 111 ? 0.243 -5.334 22.420 1.00 98.12 111 LEU A O 1
ATOM 822 N N . VAL A 1 112 ? -0.347 -7.187 21.307 1.00 98.38 112 VAL A N 1
ATOM 823 C CA . VAL A 1 112 ? -0.824 -7.922 22.484 1.00 98.38 112 VAL A CA 1
ATOM 824 C C . VAL A 1 112 ? 0.289 -8.084 23.520 1.00 98.38 112 VAL A C 1
ATOM 826 O O . VAL A 1 112 ? 0.080 -7.788 24.694 1.00 98.38 112 VAL A O 1
ATOM 829 N N . ALA A 1 113 ? 1.498 -8.459 23.099 1.00 98.06 113 ALA A N 1
ATOM 830 C CA . ALA A 1 113 ? 2.641 -8.557 24.003 1.00 98.06 113 ALA A CA 1
ATOM 831 C C . ALA A 1 113 ? 3.062 -7.201 24.607 1.00 98.06 113 ALA A C 1
ATOM 833 O O . ALA A 1 113 ? 3.713 -7.172 25.656 1.00 98.06 113 ALA A O 1
ATOM 834 N N . ALA A 1 114 ? 2.761 -6.074 23.951 1.00 97.88 114 ALA A N 1
ATOM 835 C CA . ALA A 1 114 ? 2.974 -4.739 24.509 1.00 97.88 114 ALA A CA 1
ATOM 836 C C . ALA A 1 114 ? 1.950 -4.441 25.611 1.00 97.88 114 ALA A C 1
ATOM 838 O O . ALA A 1 114 ? 2.340 -4.020 26.704 1.00 97.88 114 ALA A O 1
ATOM 839 N N . LEU A 1 115 ? 0.670 -4.715 25.343 1.00 98.06 115 LEU A N 1
ATOM 840 C CA . LEU A 1 115 ? -0.434 -4.550 26.291 1.00 98.06 115 LEU A CA 1
ATOM 841 C C . LEU A 1 115 ? -0.229 -5.405 27.547 1.00 98.06 115 LEU A C 1
ATOM 843 O O . LEU A 1 115 ? -0.285 -4.876 28.658 1.00 98.06 115 LEU A O 1
ATOM 847 N N . ASP A 1 116 ? 0.091 -6.689 27.372 1.00 97.81 116 ASP A N 1
ATOM 848 C CA . ASP A 1 116 ? 0.265 -7.652 28.467 1.00 97.81 116 ASP A CA 1
ATOM 849 C C . ASP A 1 116 ? 1.477 -7.307 29.355 1.00 97.81 116 ASP A C 1
ATOM 851 O O . ASP A 1 116 ? 1.455 -7.525 30.566 1.00 97.81 116 ASP A O 1
ATOM 855 N N . ALA A 1 117 ? 2.527 -6.709 28.780 1.00 97.94 117 ALA A N 1
ATOM 856 C CA . ALA A 1 117 ? 3.702 -6.253 29.526 1.00 97.94 117 ALA A CA 1
ATOM 857 C C . ALA A 1 117 ? 3.485 -4.926 30.278 1.00 97.94 117 ALA A C 1
ATOM 859 O O . ALA A 1 117 ? 4.332 -4.533 31.080 1.00 97.94 117 ALA A O 1
ATOM 860 N N . ASN A 1 118 ? 2.377 -4.221 30.025 1.00 96.94 118 ASN A N 1
ATOM 861 C CA . ASN A 1 118 ? 2.075 -2.914 30.613 1.00 96.94 118 ASN A CA 1
ATOM 862 C C . ASN A 1 118 ? 0.645 -2.869 31.198 1.00 96.94 118 ASN A C 1
ATOM 864 O O . ASN A 1 118 ? -0.137 -1.987 30.835 1.00 96.94 118 ASN A O 1
ATOM 868 N N . PRO A 1 119 ? 0.281 -3.766 32.136 1.00 96.38 119 PRO A N 1
ATOM 869 C CA . PRO A 1 119 ? -1.098 -3.897 32.619 1.00 96.38 119 PRO A CA 1
ATOM 870 C C . PRO A 1 119 ? -1.615 -2.671 33.392 1.00 96.38 119 PRO A C 1
ATOM 872 O O . PRO A 1 119 ? -2.818 -2.530 33.582 1.00 96.38 119 PRO A O 1
ATOM 875 N N . SER A 1 120 ? -0.724 -1.785 33.852 1.00 95.19 120 SER A N 1
ATOM 876 C CA . SER A 1 120 ? -1.069 -0.543 34.557 1.00 95.19 120 SER A CA 1
ATOM 877 C C . SER A 1 120 ? -1.300 0.661 33.637 1.00 95.19 120 SER A C 1
ATOM 879 O O . SER A 1 120 ? -1.667 1.730 34.124 1.00 95.19 120 SER A O 1
ATOM 881 N N . LYS A 1 121 ? -1.066 0.518 32.327 1.00 94.88 121 LYS A N 1
ATOM 882 C CA . LYS A 1 121 ? -1.299 1.561 31.322 1.00 94.88 121 LYS A CA 1
ATOM 883 C C . LYS A 1 121 ? -2.489 1.177 30.466 1.00 94.88 121 LYS A C 1
ATOM 885 O O . LYS A 1 121 ? -2.538 0.035 30.029 1.00 94.88 121 LYS A O 1
ATOM 890 N N . THR A 1 122 ? -3.356 2.132 30.143 1.00 95.50 122 THR A N 1
ATOM 891 C CA . THR A 1 122 ? -4.430 1.952 29.155 1.00 95.50 122 THR A CA 1
ATOM 892 C C . THR A 1 122 ? -3.977 2.457 27.789 1.00 95.50 122 THR A C 1
ATOM 894 O O . THR A 1 122 ? -3.418 3.550 27.681 1.00 95.50 122 THR A O 1
ATOM 897 N N . MET A 1 123 ? -4.207 1.665 26.746 1.00 95.94 123 MET A N 1
ATOM 898 C CA . MET A 1 123 ? -4.049 2.071 25.354 1.00 95.94 123 MET A CA 1
ATOM 899 C C . MET A 1 123 ? -5.425 2.361 24.769 1.00 95.94 123 MET A C 1
ATOM 901 O O . MET A 1 123 ? -6.286 1.484 24.780 1.00 95.94 123 MET A O 1
ATOM 905 N N . SER A 1 124 ? -5.620 3.571 24.250 1.00 95.06 124 SER A N 1
ATOM 906 C CA . SER A 1 124 ? -6.818 3.920 23.488 1.00 95.06 124 SER A CA 1
ATOM 907 C C . SER A 1 124 ? -6.456 4.000 22.014 1.00 95.06 124 SER A C 1
ATOM 909 O O . SER A 1 124 ? -5.622 4.823 21.640 1.00 95.06 124 SER A O 1
ATOM 911 N N . VAL A 1 125 ? -7.066 3.138 21.209 1.00 94.31 125 VAL A N 1
ATOM 912 C CA . VAL A 1 125 ? -6.815 3.024 19.772 1.00 94.31 125 VAL A CA 1
ATOM 913 C C . VAL A 1 125 ? -7.925 3.737 19.007 1.00 94.31 125 VAL A C 1
ATOM 915 O O . VAL A 1 125 ? -9.106 3.484 19.260 1.00 94.31 125 VAL A O 1
ATOM 918 N N . ASN A 1 126 ? -7.528 4.614 18.089 1.00 90.00 126 ASN A N 1
ATOM 919 C CA . ASN A 1 126 ? -8.418 5.401 17.236 1.00 90.00 126 ASN A CA 1
ATOM 920 C C . ASN A 1 126 ? -8.635 4.748 15.873 1.00 90.00 126 ASN A C 1
ATOM 922 O O . ASN A 1 126 ? -9.731 4.836 15.333 1.00 90.00 126 ASN A O 1
ATOM 926 N N . SER A 1 127 ? -7.604 4.084 15.348 1.00 92.12 127 SER A N 1
ATOM 927 C CA . SER A 1 127 ? -7.624 3.403 14.055 1.00 92.12 127 SER A CA 1
ATOM 928 C C . SER A 1 127 ? -6.710 2.175 14.093 1.00 92.12 127 SER A C 1
ATOM 930 O O . SER A 1 127 ? -5.732 2.126 14.843 1.00 92.12 127 SER A O 1
ATOM 932 N N . MET A 1 128 ? -7.056 1.155 13.314 1.00 95.31 128 MET A N 1
ATOM 933 C CA . MET A 1 128 ? -6.234 -0.033 13.051 1.00 95.31 128 MET A CA 1
ATOM 934 C C . MET A 1 128 ? -6.405 -0.370 11.572 1.00 95.31 128 MET A C 1
ATOM 936 O O . MET A 1 128 ? -6.254 0.517 10.743 1.00 95.31 128 MET A O 1
ATOM 940 N N . PHE A 1 129 ? -6.790 -1.595 11.217 1.00 96.06 129 PHE A N 1
ATOM 941 C CA . PHE A 1 129 ? -7.169 -1.882 9.850 1.00 96.06 129 PHE A CA 1
ATOM 942 C C . PHE A 1 129 ? -8.317 -0.979 9.382 1.00 96.06 129 PHE A C 1
ATOM 944 O O . PHE A 1 129 ? -9.308 -0.775 10.092 1.00 96.06 129 PHE A O 1
ATOM 951 N N . ARG A 1 130 ? -8.174 -0.472 8.162 1.00 95.00 130 ARG A N 1
ATOM 952 C CA . ARG A 1 130 ? -9.149 0.374 7.489 1.00 95.00 130 ARG A CA 1
ATOM 953 C C . ARG A 1 130 ? -9.356 -0.183 6.089 1.00 95.00 130 ARG A C 1
ATOM 955 O O . ARG A 1 130 ? -8.388 -0.448 5.397 1.00 95.00 130 ARG A O 1
ATOM 962 N N . THR A 1 131 ? -10.610 -0.388 5.697 1.00 96.62 131 THR A N 1
ATOM 963 C CA . THR A 1 131 ? -10.930 -0.885 4.343 1.00 96.62 131 THR A CA 1
ATOM 964 C C . THR A 1 131 ? -10.839 0.226 3.300 1.00 96.62 131 THR A C 1
ATOM 966 O O . THR A 1 131 ? -11.086 1.393 3.617 1.00 96.62 131 THR A O 1
ATOM 969 N N . VAL A 1 132 ? -10.678 -0.149 2.033 1.00 97.38 132 VAL A N 1
ATOM 970 C CA . VAL A 1 132 ? -10.693 0.738 0.863 1.00 97.38 132 VAL A CA 1
ATOM 971 C C . VAL A 1 132 ? -11.935 1.629 0.806 1.00 97.38 132 VAL A C 1
ATOM 973 O O . VAL A 1 132 ? -11.875 2.790 0.401 1.00 97.38 132 VAL A O 1
ATOM 976 N N . GLY A 1 133 ? -13.084 1.132 1.279 1.00 96.88 133 GLY A N 1
ATOM 977 C CA . GLY A 1 133 ? -14.309 1.923 1.390 1.00 96.88 133 GLY A CA 1
ATOM 978 C C . GLY A 1 133 ? -14.192 3.058 2.410 1.00 96.88 133 GLY A C 1
ATOM 979 O O . GLY A 1 133 ? -14.652 4.169 2.149 1.00 96.88 133 GLY A O 1
ATOM 980 N N . GLN A 1 134 ? -13.562 2.804 3.558 1.00 95.88 134 GLN A N 1
ATOM 981 C CA . GLN A 1 134 ? -13.343 3.823 4.589 1.00 95.88 134 GLN A CA 1
ATOM 982 C C . GLN A 1 134 ? -12.244 4.795 4.155 1.00 95.88 134 GLN A C 1
ATOM 984 O O . GLN A 1 134 ? -12.430 6.006 4.280 1.00 95.88 134 GLN A O 1
ATOM 989 N N . GLN A 1 135 ? -11.157 4.291 3.558 1.00 96.94 135 GLN A N 1
ATOM 990 C CA . GLN A 1 135 ? -10.098 5.140 3.013 1.00 96.94 135 GLN A CA 1
ATOM 991 C C . GLN A 1 135 ? -10.629 6.058 1.909 1.00 96.94 135 GLN A C 1
ATOM 993 O O . GLN A 1 135 ? -10.300 7.245 1.872 1.00 96.94 135 GLN A O 1
ATOM 998 N N . TYR A 1 136 ? -11.532 5.557 1.058 1.00 97.19 136 TYR A N 1
ATOM 999 C CA . TYR A 1 136 ? -12.248 6.379 0.088 1.00 97.19 136 TYR A CA 1
ATOM 1000 C C . TYR A 1 136 ? -12.961 7.556 0.764 1.00 97.19 136 TYR A C 1
ATOM 1002 O O . TYR A 1 136 ? -12.805 8.692 0.319 1.00 97.19 136 TYR A O 1
ATOM 1010 N N . MET A 1 137 ? -13.718 7.321 1.839 1.00 96.06 137 MET A N 1
ATOM 1011 C CA . MET A 1 137 ? -14.435 8.395 2.534 1.00 96.06 137 MET A CA 1
ATOM 1012 C C . MET A 1 137 ? -13.480 9.458 3.084 1.00 96.06 137 MET A C 1
ATOM 1014 O O . MET A 1 137 ? -13.678 10.642 2.804 1.00 96.06 137 MET A O 1
ATOM 1018 N N . LEU A 1 138 ? -12.416 9.043 3.779 1.00 94.31 138 LEU A N 1
ATOM 1019 C CA . LEU A 1 138 ? -11.409 9.949 4.340 1.00 94.31 138 LEU A CA 1
ATOM 1020 C C . LEU A 1 138 ? -10.730 10.784 3.255 1.00 94.31 138 LEU A C 1
ATOM 1022 O O . LEU A 1 138 ? -10.692 12.014 3.349 1.00 94.31 138 LEU A O 1
ATOM 1026 N N . LYS A 1 139 ? -10.296 10.141 2.164 1.00 94.25 139 LYS A N 1
ATOM 1027 C CA . LYS A 1 139 ? -9.702 10.826 1.014 1.00 94.25 139 LYS A CA 1
ATOM 1028 C C . LYS A 1 139 ? -10.656 11.858 0.416 1.00 94.25 139 LYS A C 1
ATOM 1030 O O . LYS A 1 139 ? -10.255 12.983 0.119 1.00 94.25 139 LYS A O 1
ATOM 1035 N N . ARG A 1 140 ? -11.941 11.521 0.266 1.00 94.88 140 ARG A N 1
ATOM 1036 C CA . ARG A 1 140 ? -12.944 12.457 -0.263 1.00 94.88 140 ARG A CA 1
ATOM 1037 C C . ARG A 1 140 ? -13.227 13.614 0.682 1.00 94.88 140 ARG A C 1
ATOM 1039 O O . ARG A 1 140 ? -13.385 14.732 0.195 1.00 94.88 140 ARG A O 1
ATOM 1046 N N . TRP A 1 141 ? -13.278 13.386 1.991 1.00 95.06 141 TRP A N 1
ATOM 1047 C CA . TRP A 1 141 ? -13.429 14.469 2.961 1.00 95.06 141 TRP A CA 1
ATOM 1048 C C . TRP A 1 141 ? -12.222 15.399 2.950 1.00 95.06 141 TRP A C 1
ATOM 1050 O O . TRP A 1 141 ? -12.419 16.612 2.878 1.00 95.06 141 TRP A O 1
ATOM 1060 N N . LYS A 1 142 ? -11.002 14.853 2.890 1.00 93.69 142 LYS A N 1
ATOM 1061 C CA . LYS A 1 142 ? -9.765 15.626 2.720 1.00 93.69 142 LYS A CA 1
ATOM 1062 C C . LYS A 1 142 ? -9.818 16.496 1.469 1.00 93.69 142 LYS A C 1
ATOM 1064 O O . LYS A 1 142 ? -9.628 17.707 1.542 1.00 93.69 142 LYS A O 1
ATOM 1069 N N . ASP A 1 143 ? -10.128 15.899 0.319 1.00 91.69 143 ASP A N 1
ATOM 1070 C CA . ASP A 1 143 ? -10.170 16.612 -0.964 1.00 91.69 143 ASP A CA 1
ATOM 1071 C C . ASP A 1 143 ? -11.272 17.691 -1.010 1.00 91.69 143 ASP A C 1
ATOM 1073 O O . ASP A 1 143 ? -11.164 18.659 -1.760 1.00 91.69 143 ASP A O 1
ATOM 1077 N N . GLN A 1 144 ? -12.333 17.542 -0.209 1.00 93.69 144 GLN A N 1
ATOM 1078 C CA . GLN A 1 144 ? -13.427 18.513 -0.087 1.00 93.69 144 GLN A CA 1
ATOM 1079 C C . GLN A 1 144 ? -13.238 19.516 1.066 1.00 93.69 144 GLN A C 1
ATOM 1081 O O . GLN A 1 144 ? -14.094 20.383 1.246 1.00 93.69 144 GLN A O 1
ATOM 1086 N N . GLY A 1 145 ? -12.170 19.405 1.864 1.00 92.62 145 GLY A N 1
ATOM 1087 C CA . GLY A 1 145 ? -11.969 20.226 3.063 1.00 92.62 145 GLY A CA 1
ATOM 1088 C C . GLY A 1 145 ? -13.049 20.021 4.133 1.00 92.62 145 GLY A C 1
ATOM 1089 O O . GLY A 1 145 ? -13.452 20.971 4.805 1.00 92.62 145 GLY A O 1
ATOM 1090 N N . ARG A 1 146 ? -13.570 18.796 4.262 1.00 92.38 146 ARG A N 1
ATOM 1091 C CA . ARG A 1 146 ? -14.645 18.418 5.191 1.00 92.38 146 ARG A CA 1
ATOM 1092 C C . ARG A 1 146 ? -14.115 17.577 6.346 1.00 92.38 146 ARG A C 1
ATOM 1094 O O . ARG A 1 146 ? -13.040 16.994 6.273 1.00 92.38 146 ARG A O 1
ATOM 1101 N N . CYS A 1 147 ? -14.904 17.519 7.419 1.00 89.56 147 CYS A N 1
ATOM 1102 C CA . CYS A 1 147 ? -14.675 16.631 8.564 1.00 89.56 147 CYS A CA 1
ATOM 1103 C C . CYS A 1 147 ? -13.317 16.826 9.267 1.00 89.56 147 CYS A C 1
ATOM 1105 O O . CYS A 1 147 ? -12.881 15.969 10.021 1.00 89.56 147 CYS A O 1
ATOM 1107 N N . GLY A 1 148 ? -12.650 17.960 9.022 1.00 86.75 148 GLY A N 1
ATOM 1108 C CA . GLY A 1 148 ? -11.339 18.280 9.583 1.00 86.75 148 GLY A CA 1
ATOM 1109 C C . GLY A 1 148 ? -10.178 17.450 9.031 1.00 86.75 148 GLY A C 1
ATOM 1110 O O . GLY A 1 148 ? -9.071 17.628 9.523 1.00 86.75 148 GLY A O 1
ATOM 1111 N N . ILE A 1 149 ? -10.394 16.571 8.044 1.00 84.19 149 ILE A N 1
ATOM 1112 C CA . ILE A 1 149 ? -9.343 15.679 7.539 1.00 84.19 149 ILE A CA 1
ATOM 1113 C C . ILE A 1 149 ? -8.292 16.507 6.793 1.00 84.19 149 ILE A C 1
ATOM 1115 O O . ILE A 1 149 ? -8.577 17.093 5.746 1.00 84.19 149 ILE A O 1
ATOM 1119 N N . THR A 1 150 ? -7.079 16.576 7.340 1.00 82.00 150 THR A N 1
ATOM 1120 C CA . THR A 1 150 ? -5.983 17.375 6.771 1.00 82.00 150 THR A CA 1
ATOM 1121 C C . THR A 1 150 ? -5.100 16.585 5.819 1.00 82.00 150 THR A C 1
ATOM 1123 O O . THR A 1 150 ? -4.575 17.154 4.859 1.00 82.00 150 THR A O 1
ATOM 1126 N N . ALA A 1 151 ? -4.981 15.280 6.036 1.00 82.62 151 ALA A N 1
ATOM 1127 C CA . ALA A 1 151 ? -4.270 14.374 5.157 1.00 82.62 151 ALA A CA 1
ATOM 1128 C C . ALA A 1 151 ? -4.960 13.005 5.155 1.00 82.62 151 ALA A C 1
ATOM 1130 O O . ALA A 1 151 ? -5.656 12.658 6.103 1.00 82.62 151 ALA A O 1
ATOM 1131 N N . ALA A 1 152 ? -4.846 12.311 4.029 1.00 86.00 152 ALA A N 1
ATOM 1132 C CA . ALA A 1 152 ? -5.387 10.977 3.808 1.00 86.00 152 ALA A CA 1
ATOM 1133 C C . ALA A 1 152 ? -4.751 10.440 2.525 1.00 86.00 152 ALA A C 1
ATOM 1135 O O . ALA A 1 152 ? -4.825 11.111 1.481 1.00 86.00 152 ALA A O 1
ATOM 1136 N N . ALA A 1 153 ? -4.156 9.252 2.600 1.00 83.88 153 ALA A N 1
ATOM 1137 C CA . ALA A 1 153 ? -3.583 8.577 1.440 1.00 83.88 153 ALA A CA 1
ATOM 1138 C C . ALA A 1 153 ? -4.650 8.253 0.379 1.00 83.88 153 ALA A C 1
ATOM 1140 O O . ALA A 1 153 ? -5.845 8.103 0.673 1.00 83.88 153 ALA A O 1
ATOM 1141 N N . THR A 1 154 ? -4.226 8.128 -0.874 1.00 90.69 154 THR A N 1
ATOM 1142 C CA . THR A 1 154 ? -5.071 7.558 -1.931 1.00 90.69 154 THR A CA 1
ATOM 1143 C C . THR A 1 154 ? -5.482 6.121 -1.555 1.00 90.69 154 THR A C 1
ATOM 1145 O O . THR A 1 154 ? -4.623 5.376 -1.089 1.00 90.69 154 THR A O 1
ATOM 1148 N N . PRO A 1 155 ? -6.755 5.702 -1.734 1.00 92.56 155 PRO A N 1
ATOM 1149 C CA . PRO A 1 155 ? -7.165 4.334 -1.406 1.00 92.56 155 PRO A CA 1
ATOM 1150 C C . PRO A 1 155 ? -6.332 3.288 -2.151 1.00 92.56 155 PRO A C 1
ATOM 1152 O O . PRO A 1 155 ? -5.874 3.540 -3.266 1.00 92.56 155 PRO A O 1
ATOM 1155 N N . GLY A 1 156 ? -6.111 2.144 -1.511 1.00 86.31 156 GLY A N 1
ATOM 1156 C CA . GLY A 1 156 ? -5.136 1.135 -1.915 1.00 86.31 156 GLY A CA 1
ATOM 1157 C C . GLY A 1 156 ? -3.688 1.458 -1.519 1.00 86.31 156 GLY A C 1
ATOM 1158 O O . GLY A 1 156 ? -2.815 0.625 -1.744 1.00 86.31 156 GLY A O 1
ATOM 1159 N N . ASN A 1 157 ? -3.406 2.631 -0.935 1.00 84.50 157 ASN A N 1
ATOM 1160 C CA . ASN A 1 157 ? -2.054 3.054 -0.546 1.00 84.50 157 ASN A CA 1
ATOM 1161 C C . ASN A 1 157 ? -1.916 3.461 0.932 1.00 84.50 157 ASN A C 1
ATOM 1163 O O . ASN A 1 157 ? -0.807 3.803 1.337 1.00 84.50 157 ASN A O 1
ATOM 1167 N N . SER A 1 158 ? -2.977 3.437 1.751 1.00 91.44 158 SER A N 1
ATOM 1168 C CA . SER A 1 158 ? -2.830 3.713 3.189 1.00 91.44 158 SER A CA 1
ATOM 1169 C C . SER A 1 158 ? -2.149 2.545 3.901 1.00 91.44 158 SER A C 1
ATOM 1171 O O . SER A 1 158 ? -2.475 1.376 3.679 1.00 91.44 158 SER A O 1
ATOM 1173 N N . ASN A 1 159 ? -1.264 2.852 4.851 1.00 90.94 159 ASN A N 1
ATOM 1174 C CA . ASN A 1 159 ? -0.654 1.832 5.703 1.00 90.94 159 ASN A CA 1
ATOM 1175 C C . ASN A 1 159 ? -1.708 1.077 6.540 1.00 90.94 159 ASN A C 1
ATOM 1177 O O . ASN A 1 159 ? -1.511 -0.097 6.866 1.00 90.94 159 ASN A O 1
ATOM 1181 N N . HIS A 1 160 ? -2.860 1.690 6.831 1.00 95.94 160 HIS A N 1
ATOM 1182 C CA . HIS A 1 160 ? -3.973 1.032 7.522 1.00 95.94 160 HIS A CA 1
ATOM 1183 C C . HIS A 1 160 ? -4.635 -0.072 6.686 1.00 95.94 160 HIS A C 1
ATOM 1185 O O . HIS A 1 160 ? -5.059 -1.081 7.253 1.00 95.94 160 HIS A O 1
ATOM 1191 N N . GLU A 1 161 ? -4.659 0.060 5.356 1.00 94.88 161 GLU A N 1
ATOM 1192 C CA . GLU A 1 161 ? -5.178 -0.963 4.428 1.00 94.88 161 GLU A CA 1
ATOM 1193 C C . GLU A 1 161 ? -4.258 -2.200 4.374 1.00 94.88 161 GLU A C 1
ATOM 1195 O O . GLU A 1 161 ? -4.669 -3.289 3.988 1.00 94.88 161 GLU A O 1
ATOM 1200 N N . THR A 1 162 ? -3.009 -2.087 4.839 1.00 91.50 162 THR A N 1
ATOM 1201 C CA . THR A 1 162 ? -2.054 -3.211 4.846 1.00 91.50 162 THR A CA 1
ATOM 1202 C C . THR A 1 162 ? -2.185 -4.133 6.063 1.00 91.50 162 THR A C 1
ATOM 1204 O O . THR A 1 162 ? -1.580 -5.206 6.090 1.00 91.50 162 THR A O 1
ATOM 1207 N N . GLY A 1 163 ? -2.918 -3.712 7.102 1.00 94.19 163 GLY A N 1
ATOM 1208 C CA . GLY A 1 163 ? -2.994 -4.422 8.385 1.00 94.19 163 GLY A CA 1
ATOM 1209 C C . GLY A 1 163 ? -1.755 -4.291 9.277 1.00 94.19 163 GLY A C 1
ATOM 1210 O O . GLY A 1 163 ? -1.613 -5.070 10.226 1.00 94.19 163 GLY A O 1
ATOM 1211 N N . LEU A 1 164 ? -0.859 -3.347 8.978 1.00 94.94 164 LEU A N 1
ATOM 1212 C CA . LEU A 1 164 ? 0.378 -3.098 9.728 1.00 94.94 164 LEU A CA 1
ATOM 1213 C C . LEU A 1 164 ? 0.320 -1.853 10.621 1.00 94.94 164 LEU A C 1
ATOM 1215 O O . LEU A 1 164 ? 1.154 -1.742 11.522 1.00 94.94 164 LEU A O 1
ATOM 1219 N N . ALA A 1 165 ? -0.641 -0.953 10.399 1.00 96.12 165 ALA A N 1
ATOM 1220 C CA . ALA A 1 165 ? -0.715 0.327 11.095 1.00 96.12 165 ALA A CA 1
ATOM 1221 C C . ALA A 1 165 ? -1.698 0.337 12.274 1.00 96.12 165 ALA A C 1
ATOM 1223 O O . ALA A 1 165 ? -2.740 -0.329 12.260 1.00 96.12 165 ALA A O 1
ATOM 1224 N N . ILE A 1 166 ? -1.372 1.136 13.290 1.00 96.75 166 ILE A N 1
ATOM 1225 C CA . ILE A 1 166 ? -2.275 1.507 14.382 1.00 96.75 166 ILE A CA 1
ATOM 1226 C C . ILE A 1 166 ? -2.151 2.996 14.696 1.00 96.75 166 ILE A C 1
ATOM 1228 O O . ILE A 1 166 ? -1.045 3.525 14.766 1.00 96.75 166 ILE A O 1
ATOM 1232 N N . ASP A 1 167 ? -3.279 3.614 15.036 1.00 94.56 167 ASP A N 1
ATOM 1233 C CA . ASP A 1 167 ? -3.317 4.954 15.615 1.00 94.56 167 ASP A CA 1
ATOM 1234 C C . ASP A 1 167 ? -3.715 4.894 17.072 1.00 94.56 167 ASP A C 1
ATOM 1236 O O . ASP A 1 167 ? -4.803 4.420 17.420 1.00 94.56 167 ASP A O 1
ATOM 1240 N N . ILE A 1 168 ? -2.864 5.426 17.946 1.00 93.62 168 ILE A N 1
ATOM 1241 C CA . ILE A 1 168 ? -3.131 5.441 19.381 1.00 93.62 168 ILE A CA 1
ATOM 1242 C C . ILE A 1 168 ? -3.100 6.841 19.980 1.00 93.62 168 ILE A C 1
ATOM 1244 O O . ILE A 1 168 ? -2.198 7.654 19.761 1.00 93.62 168 ILE A O 1
ATOM 1248 N N . ASN A 1 169 ? -4.060 7.093 20.866 1.00 84.38 169 ASN A N 1
ATOM 1249 C CA . ASN A 1 169 ? -3.999 8.239 21.760 1.00 84.38 169 ASN A CA 1
ATOM 1250 C C . ASN A 1 169 ? -2.854 8.062 22.759 1.00 84.38 169 ASN A C 1
ATOM 1252 O O . ASN A 1 169 ? -2.523 6.953 23.181 1.00 84.38 169 ASN A O 1
ATOM 1256 N N . SER A 1 170 ? -2.287 9.179 23.223 1.00 75.44 170 SER A N 1
ATOM 1257 C CA . SER A 1 170 ? -1.205 9.162 24.221 1.00 75.44 170 SER A CA 1
ATOM 1258 C C . SER A 1 170 ? 0.019 8.334 23.793 1.00 75.44 170 SER A C 1
ATOM 1260 O O . SER A 1 170 ? 0.658 7.691 24.637 1.00 75.44 170 SER A O 1
ATOM 1262 N N . ASN A 1 171 ? 0.370 8.397 22.498 1.00 82.38 171 ASN A N 1
ATOM 1263 C CA . ASN A 1 171 ? 1.488 7.674 21.875 1.00 82.38 171 ASN A CA 1
ATOM 1264 C C . ASN A 1 171 ? 2.779 7.708 22.710 1.00 82.38 171 ASN A C 1
ATOM 1266 O O . ASN A 1 171 ? 3.414 6.675 22.906 1.00 82.38 171 ASN A O 1
ATOM 1270 N N . ALA A 1 172 ? 3.131 8.862 23.291 1.00 89.31 172 ALA A N 1
ATOM 1271 C CA . ALA A 1 172 ? 4.382 9.044 24.025 1.00 89.31 172 ALA A CA 1
ATOM 1272 C C . ALA A 1 172 ? 4.539 8.064 25.204 1.00 89.31 172 ALA A C 1
ATOM 1274 O O . ALA A 1 172 ? 5.648 7.638 25.514 1.00 89.31 172 ALA A O 1
ATOM 1275 N N . SER A 1 173 ? 3.434 7.663 25.844 1.00 92.38 173 SER A N 1
ATOM 1276 C CA . SER A 1 173 ? 3.450 6.724 26.976 1.00 92.38 173 SER A CA 1
ATOM 1277 C C . SER A 1 173 ? 3.670 5.257 26.568 1.00 92.38 173 SER A C 1
ATOM 1279 O O . SER A 1 173 ? 4.095 4.438 27.397 1.00 92.38 173 SER A O 1
ATOM 1281 N N . TRP A 1 174 ? 3.405 4.937 25.299 1.00 95.81 174 TRP A N 1
ATOM 1282 C CA . TRP A 1 174 ? 3.478 3.599 24.711 1.00 95.81 174 TRP A CA 1
ATOM 1283 C C . TRP A 1 174 ? 4.657 3.418 23.755 1.00 95.81 174 TRP A C 1
ATOM 1285 O O . TRP A 1 174 ? 5.086 2.283 23.560 1.00 95.81 174 TRP A O 1
ATOM 1295 N N . ARG A 1 175 ? 5.226 4.514 23.238 1.00 94.56 175 ARG A N 1
ATOM 1296 C CA . ARG A 1 175 ? 6.268 4.535 22.206 1.00 94.56 175 ARG A CA 1
ATOM 1297 C C . ARG A 1 175 ? 7.383 3.519 22.442 1.00 94.56 175 ARG A C 1
ATOM 1299 O O . ARG A 1 175 ? 7.490 2.568 21.684 1.00 94.56 175 ARG A O 1
ATOM 1306 N N . SER A 1 176 ? 8.116 3.605 23.553 1.00 95.50 176 SER A N 1
ATOM 1307 C CA . SER A 1 176 ? 9.218 2.665 23.827 1.00 95.50 176 SER A CA 1
ATOM 1308 C C . SER A 1 176 ? 8.767 1.199 23.952 1.00 95.50 176 SER A C 1
ATOM 1310 O O . SER A 1 176 ? 9.517 0.275 23.631 1.00 95.50 176 SER A O 1
ATOM 1312 N N . ALA A 1 177 ? 7.543 0.953 24.433 1.00 96.94 177 ALA A N 1
ATOM 1313 C CA . ALA A 1 177 ? 7.004 -0.402 24.551 1.00 96.94 177 ALA A CA 1
ATOM 1314 C C . ALA A 1 177 ? 6.646 -1.002 23.181 1.00 96.94 177 ALA A C 1
ATOM 1316 O O . ALA A 1 177 ? 6.829 -2.207 22.995 1.00 96.94 177 ALA A O 1
ATOM 1317 N N . LEU A 1 178 ? 6.169 -0.170 22.252 1.00 97.50 178 LEU A N 1
ATOM 1318 C CA . LEU A 1 178 ? 5.845 -0.534 20.873 1.00 97.50 178 LEU A CA 1
ATOM 1319 C C . LEU A 1 178 ? 7.109 -0.636 19.999 1.00 97.50 178 LEU A C 1
ATOM 1321 O O . LEU A 1 178 ? 7.302 -1.661 19.347 1.00 97.50 178 LEU A O 1
ATOM 1325 N N . GLU A 1 179 ? 8.023 0.334 20.086 1.00 95.50 179 GLU A N 1
ATOM 1326 C CA . GLU A 1 179 ? 9.309 0.355 19.364 1.00 95.50 179 GLU A CA 1
ATOM 1327 C C . GLU A 1 179 ? 10.171 -0.869 19.666 1.00 95.50 179 GLU A C 1
ATOM 1329 O O . GLU A 1 179 ? 10.638 -1.562 18.764 1.00 95.50 179 GLU A O 1
ATOM 1334 N N . SER A 1 180 ? 10.279 -1.246 20.944 1.00 95.25 180 SER A N 1
ATOM 1335 C CA . SER A 1 180 ? 10.980 -2.479 21.344 1.00 95.25 180 SER A CA 1
ATOM 1336 C C . SER A 1 180 ? 10.350 -3.772 20.804 1.00 95.25 180 SER A C 1
ATOM 1338 O O . SER A 1 180 ? 10.911 -4.855 20.987 1.00 95.25 180 SER A O 1
ATOM 1340 N N . ARG A 1 181 ? 9.180 -3.690 20.163 1.00 97.06 181 ARG A N 1
ATOM 1341 C CA . ARG A 1 181 ? 8.440 -4.816 19.583 1.00 97.06 181 ARG A CA 1
ATOM 1342 C C . ARG A 1 181 ? 8.293 -4.728 18.067 1.00 97.06 181 ARG A C 1
ATOM 1344 O O . ARG A 1 181 ? 7.627 -5.598 17.510 1.00 97.06 181 ARG A O 1
ATOM 1351 N N . GLY A 1 182 ? 8.966 -3.778 17.420 1.00 93.44 182 GLY A N 1
ATOM 1352 C CA . GLY A 1 182 ? 9.020 -3.655 15.963 1.00 93.44 182 GLY A CA 1
ATOM 1353 C C . GLY A 1 182 ? 7.937 -2.769 15.358 1.00 93.44 182 GLY A C 1
ATOM 1354 O O . GLY A 1 182 ? 7.750 -2.824 14.151 1.00 93.44 182 GLY A O 1
ATOM 1355 N N . PHE A 1 183 ? 7.223 -1.989 16.169 1.00 96.56 183 PHE A N 1
ATOM 1356 C CA . PHE A 1 183 ? 6.479 -0.842 15.651 1.00 96.56 183 PHE A CA 1
ATOM 1357 C C . PHE A 1 183 ? 7.428 0.345 15.498 1.00 96.56 183 PHE A C 1
ATOM 1359 O O . PHE A 1 183 ? 8.339 0.484 16.303 1.00 96.56 183 PHE A O 1
ATOM 1366 N N . ASP A 1 184 ? 7.214 1.213 14.530 1.00 93.38 184 ASP A N 1
ATOM 1367 C CA . ASP A 1 184 ? 7.951 2.460 14.382 1.00 93.38 184 ASP A CA 1
ATOM 1368 C C . ASP A 1 184 ? 6.976 3.625 14.454 1.00 93.38 184 ASP A C 1
ATOM 1370 O O . ASP A 1 184 ? 5.882 3.567 13.893 1.00 93.38 184 ASP A O 1
ATOM 1374 N N . TRP A 1 185 ? 7.338 4.647 15.222 1.00 94.25 185 TRP A N 1
ATOM 1375 C CA . TRP A 1 185 ? 6.488 5.815 15.400 1.00 94.25 185 TRP A CA 1
ATOM 1376 C C . TRP A 1 185 ? 6.694 6.767 14.232 1.00 94.25 185 TRP A C 1
ATOM 1378 O O . TRP A 1 185 ? 7.815 7.216 13.999 1.00 94.25 185 TRP A O 1
ATOM 1388 N N . PHE A 1 186 ? 5.606 7.152 13.572 1.00 86.25 186 PHE A N 1
ATOM 1389 C CA . PHE A 1 186 ? 5.668 7.980 12.370 1.00 86.25 186 PHE A CA 1
ATOM 1390 C C . PHE A 1 186 ? 6.369 9.331 12.590 1.00 86.25 186 PHE A C 1
ATOM 1392 O O . PHE A 1 186 ? 7.020 9.887 11.706 1.00 86.25 186 PHE A O 1
ATOM 1399 N N . GLY A 1 187 ? 6.261 9.876 13.801 1.00 87.81 187 GLY A N 1
ATOM 1400 C CA . GLY A 1 187 ? 6.887 11.138 14.164 1.00 87.81 187 GLY A CA 1
ATOM 1401 C C . GLY A 1 187 ? 5.877 12.254 14.382 1.00 87.81 187 GLY A C 1
ATOM 1402 O O . GLY A 1 187 ? 4.679 12.047 14.537 1.00 87.81 187 GLY A O 1
ATOM 1403 N N . SER A 1 188 ? 6.366 13.492 14.423 1.00 84.94 188 SER A N 1
ATOM 1404 C CA . SER A 1 188 ? 5.509 14.660 14.658 1.00 84.94 188 SER A CA 1
ATOM 1405 C C . SER A 1 188 ? 4.583 15.002 13.488 1.00 84.94 188 SER A C 1
ATOM 1407 O O . SER A 1 188 ? 3.694 15.827 13.679 1.00 84.94 188 SER A O 1
ATOM 1409 N N . GLY A 1 189 ? 4.818 14.427 12.302 1.00 80.19 189 GLY A N 1
ATOM 1410 C CA . GLY A 1 189 ? 3.954 14.593 11.128 1.00 80.19 189 GLY A CA 1
ATOM 1411 C C . GLY A 1 189 ? 2.605 13.894 11.292 1.00 80.19 189 GLY A C 1
ATOM 1412 O O . GLY A 1 189 ? 1.592 14.450 10.879 1.00 80.19 189 GLY A O 1
ATOM 1413 N N . ASP A 1 190 ? 2.599 12.755 11.990 1.00 82.25 190 ASP A N 1
ATOM 1414 C CA . ASP A 1 190 ? 1.386 12.050 12.388 1.00 82.25 190 ASP A CA 1
ATOM 1415 C C . ASP A 1 190 ? 1.546 11.417 13.781 1.00 82.25 190 ASP A C 1
ATOM 1417 O O . ASP A 1 190 ? 1.928 10.255 13.934 1.00 82.25 190 ASP A O 1
ATOM 1421 N N . PRO A 1 191 ? 1.353 12.206 14.853 1.00 88.19 191 PRO A N 1
ATOM 1422 C CA . PRO A 1 191 ? 1.678 11.758 16.200 1.00 88.19 191 PRO A CA 1
ATOM 1423 C C . PRO A 1 191 ? 0.986 10.465 16.674 1.00 88.19 191 PRO A C 1
ATOM 1425 O O . PRO A 1 191 ? 1.605 9.766 17.481 1.00 88.19 191 PRO A O 1
ATOM 1428 N N . PRO A 1 192 ? -0.264 10.138 16.298 1.00 91.50 192 PRO A N 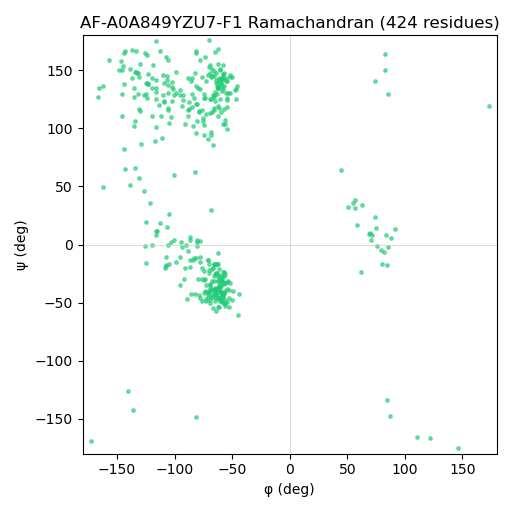1
ATOM 1429 C CA . PRO A 1 192 ? -0.906 8.882 16.695 1.00 91.50 192 PRO A CA 1
ATOM 1430 C C . PRO A 1 192 ? -0.330 7.623 16.032 1.00 91.50 192 PRO A C 1
ATOM 1432 O O . PRO A 1 192 ? -0.444 6.557 16.646 1.00 91.50 192 PRO A O 1
ATOM 1435 N N . HIS A 1 193 ? 0.291 7.757 14.857 1.00 93.81 193 HIS A N 1
ATOM 1436 C CA . HIS A 1 193 ? 0.547 6.657 13.924 1.00 93.81 193 HIS A CA 1
ATOM 1437 C C . HIS A 1 193 ? 1.778 5.821 14.259 1.00 93.81 193 HIS A C 1
ATOM 1439 O O . HIS A 1 193 ? 2.860 6.336 14.576 1.00 93.81 193 HIS A O 1
ATOM 1445 N N . PHE A 1 194 ? 1.611 4.504 14.154 1.00 95.50 194 PHE A N 1
ATOM 1446 C CA . PHE A 1 194 ? 2.684 3.522 14.216 1.00 95.50 194 PHE A CA 1
ATOM 1447 C C . PHE A 1 194 ? 2.530 2.471 13.125 1.00 95.50 194 PHE A C 1
ATOM 1449 O O . PHE A 1 194 ? 1.468 1.862 13.008 1.00 95.50 194 PHE A O 1
ATOM 1456 N N . ASP A 1 195 ? 3.633 2.153 12.455 1.00 94.31 195 ASP A N 1
ATOM 1457 C CA . ASP A 1 195 ? 3.719 1.059 11.488 1.00 94.31 195 ASP A CA 1
ATOM 1458 C C . ASP A 1 195 ? 4.494 -0.124 12.057 1.00 94.31 195 ASP A C 1
ATOM 1460 O O . ASP A 1 195 ? 5.494 0.045 12.750 1.00 94.31 195 ASP A O 1
ATOM 1464 N N . TYR A 1 196 ? 4.065 -1.347 11.763 1.00 94.56 196 TYR A N 1
ATOM 1465 C CA . TYR A 1 196 ? 4.804 -2.546 12.140 1.00 94.56 196 TYR A CA 1
ATOM 1466 C C . TYR A 1 196 ? 5.829 -2.958 11.071 1.00 94.56 196 TYR A C 1
ATOM 1468 O O . TYR A 1 196 ? 5.462 -3.419 9.996 1.00 94.56 196 TYR A O 1
ATOM 1476 N N . PHE A 1 197 ? 7.119 -2.911 11.412 1.00 91.56 197 PHE A N 1
ATOM 1477 C CA . PHE A 1 197 ? 8.238 -3.385 10.578 1.00 91.56 197 PHE A CA 1
ATOM 1478 C C . PHE A 1 197 ? 8.984 -4.579 11.197 1.00 91.56 197 PHE A C 1
ATOM 1480 O O . PHE A 1 197 ? 10.087 -4.941 10.785 1.00 91.56 197 PHE A O 1
ATOM 1487 N N . GLY A 1 198 ? 8.420 -5.182 12.247 1.00 81.75 198 GLY A N 1
ATOM 1488 C CA . GLY A 1 198 ? 9.043 -6.302 12.942 1.00 81.75 198 GLY A CA 1
ATOM 1489 C C . GLY A 1 198 ? 9.063 -7.602 12.127 1.00 81.75 198 GLY A C 1
ATOM 1490 O O . GLY A 1 198 ? 8.513 -7.716 11.036 1.00 81.75 198 GLY A O 1
ATOM 1491 N N . SER A 1 199 ? 9.702 -8.630 12.690 1.00 83.25 199 SER A N 1
ATOM 1492 C CA . SER A 1 199 ? 9.806 -9.947 12.049 1.00 83.25 199 SER A CA 1
ATOM 1493 C C . SER A 1 199 ? 8.432 -10.515 11.668 1.00 83.25 199 SER A C 1
ATOM 1495 O O . SER A 1 199 ? 7.551 -10.650 12.518 1.00 83.25 199 SER A O 1
ATOM 1497 N N . GLY A 1 200 ? 8.283 -10.878 10.391 1.00 81.62 200 GLY A N 1
ATOM 1498 C CA . GLY A 1 200 ? 7.031 -11.378 9.823 1.00 81.62 200 GLY A CA 1
ATOM 1499 C C . GLY A 1 200 ? 6.096 -10.285 9.299 1.00 81.62 200 GLY A C 1
ATOM 1500 O O . GLY A 1 200 ? 4.980 -10.611 8.906 1.00 81.62 200 GLY A O 1
ATOM 1501 N N . ALA A 1 201 ? 6.513 -9.015 9.285 1.00 86.50 201 ALA A N 1
ATOM 1502 C CA . ALA A 1 201 ? 5.788 -7.966 8.577 1.00 86.50 201 ALA A CA 1
ATOM 1503 C C . ALA A 1 201 ? 5.700 -8.312 7.083 1.00 86.50 201 ALA A C 1
ATOM 1505 O O . ALA A 1 201 ? 6.713 -8.378 6.389 1.00 86.50 201 ALA A O 1
ATOM 1506 N N . VAL A 1 202 ? 4.481 -8.565 6.612 1.00 83.94 202 VAL A N 1
ATOM 1507 C CA . VAL A 1 202 ? 4.155 -8.766 5.200 1.00 83.94 202 VAL A CA 1
ATOM 1508 C C . VAL A 1 202 ? 2.969 -7.865 4.912 1.00 83.94 202 VAL A C 1
ATOM 1510 O O . VAL A 1 202 ? 1.914 -8.031 5.524 1.00 83.94 202 VAL A O 1
ATOM 1513 N N . SER A 1 203 ? 3.165 -6.895 4.022 1.00 85.06 203 SER A N 1
ATOM 1514 C CA . SER A 1 203 ? 2.094 -5.994 3.607 1.00 85.06 203 SER A CA 1
ATOM 1515 C C . SER A 1 203 ? 0.983 -6.782 2.923 1.00 85.06 203 SER A C 1
ATOM 1517 O O . SER A 1 203 ? 1.250 -7.636 2.080 1.00 85.06 203 SER A O 1
ATOM 1519 N N . LYS A 1 204 ? -0.263 -6.478 3.288 1.00 87.12 204 LYS A N 1
ATOM 1520 C CA . LYS A 1 204 ? -1.470 -6.991 2.629 1.00 87.12 204 LYS A CA 1
ATOM 1521 C C . LYS A 1 204 ? -2.148 -5.937 1.755 1.00 87.12 204 LYS A C 1
ATOM 1523 O O . LYS A 1 204 ? -3.356 -5.990 1.545 1.00 87.12 204 LYS A O 1
ATOM 1528 N N . LYS A 1 205 ? -1.359 -4.968 1.277 1.00 85.00 205 LYS A N 1
ATOM 1529 C CA . LYS A 1 205 ? -1.794 -3.941 0.325 1.00 85.00 205 LYS A CA 1
ATOM 1530 C C . LYS A 1 205 ? -2.553 -4.592 -0.838 1.00 85.00 205 LYS A C 1
ATOM 1532 O O . LYS A 1 205 ? -2.092 -5.592 -1.379 1.00 85.00 205 LYS A O 1
ATOM 1537 N N . GLY A 1 206 ? -3.707 -4.030 -1.188 1.00 87.38 206 GLY A N 1
ATOM 1538 C CA . GLY A 1 206 ? -4.537 -4.489 -2.303 1.00 87.38 206 GLY A CA 1
ATOM 1539 C C . GLY A 1 206 ? -5.492 -5.642 -1.976 1.00 87.38 206 GLY A C 1
ATOM 1540 O O . GLY A 1 206 ? -6.476 -5.816 -2.690 1.00 87.38 206 GLY A O 1
ATOM 1541 N N . LEU A 1 207 ? -5.295 -6.386 -0.878 1.00 90.75 207 LEU A N 1
ATOM 1542 C CA . LEU A 1 207 ? -6.176 -7.516 -0.551 1.00 90.75 207 LEU A CA 1
ATOM 1543 C C . LEU A 1 207 ? -7.620 -7.066 -0.286 1.00 90.75 207 LEU A C 1
ATOM 1545 O O . LEU A 1 207 ? -8.577 -7.735 -0.668 1.00 90.75 207 LEU A O 1
ATOM 1549 N N . ASP A 1 208 ? -7.792 -5.930 0.380 1.00 96.88 208 ASP A N 1
ATOM 1550 C CA . ASP A 1 208 ? -9.105 -5.363 0.674 1.00 96.88 208 ASP A CA 1
ATOM 1551 C C . ASP A 1 208 ? -9.775 -4.748 -0.567 1.00 96.88 208 ASP A C 1
ATOM 1553 O O . ASP A 1 208 ? -11.003 -4.779 -0.697 1.00 96.88 208 ASP A O 1
ATOM 1557 N N . VAL A 1 209 ? -8.969 -4.247 -1.505 1.00 96.31 209 VAL A N 1
ATOM 1558 C CA . VAL A 1 209 ? -9.409 -3.802 -2.829 1.00 96.31 209 VAL A CA 1
ATOM 1559 C C . VAL A 1 209 ? -9.933 -4.986 -3.642 1.00 96.31 209 VAL A C 1
ATOM 1561 O O . VAL A 1 209 ? -11.051 -4.914 -4.155 1.00 96.31 209 VAL A O 1
ATOM 1564 N N . GLU A 1 210 ? -9.191 -6.094 -3.692 1.00 94.50 210 GLU A N 1
ATOM 1565 C CA . GLU A 1 210 ? -9.601 -7.316 -4.395 1.00 94.50 210 GLU A CA 1
ATOM 1566 C C . GLU A 1 210 ? -10.858 -7.926 -3.762 1.00 94.50 210 GLU A C 1
ATOM 1568 O O . GLU A 1 210 ? -11.823 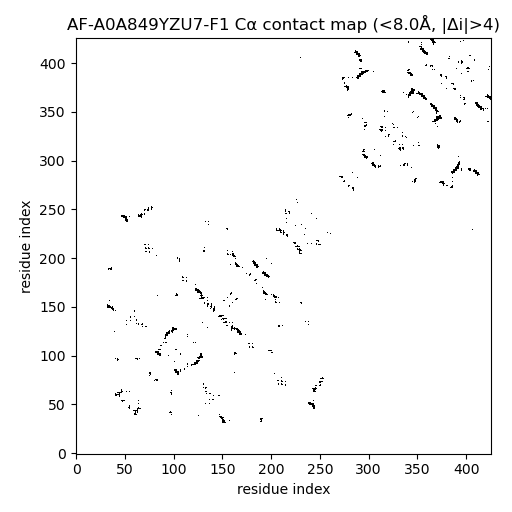-8.256 -4.456 1.00 94.50 210 GLU A O 1
ATOM 1573 N N . ALA A 1 211 ? -10.913 -7.979 -2.430 1.00 96.88 211 ALA A N 1
ATOM 1574 C CA . ALA A 1 211 ? -12.100 -8.405 -1.698 1.00 96.88 211 ALA A CA 1
ATOM 1575 C C . ALA A 1 211 ? -13.333 -7.552 -2.050 1.00 96.88 211 ALA A C 1
ATOM 1577 O O . ALA A 1 211 ? -14.434 -8.073 -2.259 1.00 96.88 211 ALA A O 1
ATOM 1578 N N . PHE A 1 212 ? -13.169 -6.232 -2.166 1.00 98.50 212 PHE A N 1
ATOM 1579 C CA . PHE A 1 212 ? -14.238 -5.359 -2.638 1.00 98.50 212 PHE A CA 1
ATOM 1580 C C . PHE A 1 212 ? -14.647 -5.661 -4.091 1.00 98.50 212 PHE A C 1
ATOM 1582 O O . PHE A 1 212 ? -15.846 -5.700 -4.381 1.00 98.50 212 PHE A O 1
ATOM 1589 N N . GLN A 1 213 ? -13.690 -5.872 -4.997 1.00 97.38 213 GLN A N 1
ATOM 1590 C CA . GLN A 1 213 ? -13.955 -6.172 -6.409 1.00 97.38 213 GLN A CA 1
ATOM 1591 C C . GLN A 1 213 ? -14.764 -7.470 -6.565 1.00 97.38 213 GLN A C 1
ATOM 1593 O O . GLN A 1 213 ? -15.799 -7.461 -7.238 1.00 97.38 213 GLN A O 1
ATOM 1598 N N . ARG A 1 214 ? -14.391 -8.533 -5.838 1.00 96.25 214 ARG A N 1
ATOM 1599 C CA . ARG A 1 214 ? -15.143 -9.800 -5.757 1.00 96.25 214 ARG A CA 1
ATOM 1600 C C . ARG A 1 214 ? -16.581 -9.587 -5.293 1.00 96.25 214 ARG A C 1
ATOM 1602 O O . ARG A 1 214 ? -17.538 -9.999 -5.955 1.00 96.25 214 ARG A O 1
ATOM 1609 N N . LEU A 1 215 ? -16.760 -8.868 -4.181 1.00 97.75 215 LEU A N 1
ATOM 1610 C CA . LEU A 1 215 ? -18.087 -8.533 -3.652 1.00 97.75 215 LEU A CA 1
ATOM 1611 C C . LEU A 1 215 ? -18.924 -7.740 -4.661 1.00 97.75 215 LEU A C 1
ATOM 1613 O O . LEU A 1 215 ? -20.120 -8.010 -4.828 1.00 97.75 215 LEU A O 1
ATOM 1617 N N . TRP A 1 216 ? -18.312 -6.772 -5.345 1.00 97.94 216 TRP A N 1
ATOM 1618 C CA . TRP A 1 216 ? -18.980 -5.991 -6.374 1.00 97.94 216 TRP A CA 1
ATOM 1619 C C . TRP A 1 216 ? -19.455 -6.887 -7.522 1.00 97.94 216 TRP A C 1
ATOM 1621 O O . TRP A 1 216 ? -20.649 -6.881 -7.836 1.00 97.94 216 TRP A O 1
ATOM 1631 N N . ASN A 1 217 ? -18.558 -7.679 -8.110 1.00 95.56 217 ASN A N 1
ATOM 1632 C CA . ASN A 1 217 ? -18.845 -8.540 -9.256 1.00 95.56 217 ASN A CA 1
ATOM 1633 C C . ASN A 1 217 ? -19.944 -9.559 -8.956 1.00 95.56 217 ASN A C 1
ATOM 1635 O O . ASN A 1 217 ? -20.856 -9.751 -9.767 1.00 95.56 217 ASN A O 1
ATOM 1639 N N . ARG A 1 218 ? -19.919 -10.143 -7.754 1.00 94.69 218 ARG A N 1
ATOM 1640 C CA . ARG A 1 218 ? -20.927 -11.097 -7.276 1.00 94.69 218 ARG A CA 1
ATOM 1641 C C . ARG A 1 218 ? -22.333 -10.504 -7.229 1.00 94.69 218 ARG A C 1
ATOM 1643 O O . ARG A 1 218 ? -23.315 -11.186 -7.516 1.00 94.69 218 ARG A O 1
ATOM 1650 N N . ASN A 1 219 ? -22.442 -9.223 -6.890 1.00 95.94 219 ASN A N 1
ATOM 1651 C CA . ASN A 1 219 ? -23.724 -8.527 -6.778 1.00 95.94 219 ASN A CA 1
ATOM 1652 C C . ASN A 1 219 ? -24.124 -7.770 -8.051 1.00 95.94 219 ASN A C 1
ATOM 1654 O O . ASN A 1 219 ? -25.267 -7.325 -8.158 1.00 95.94 219 ASN A O 1
ATOM 1658 N N . ASN A 1 220 ? -23.213 -7.638 -9.017 1.00 95.25 220 ASN A N 1
ATOM 1659 C CA . ASN A 1 220 ? -23.408 -6.862 -10.238 1.00 95.25 220 ASN A CA 1
ATOM 1660 C C . ASN A 1 220 ? -22.923 -7.648 -11.472 1.00 95.25 220 ASN A C 1
ATOM 1662 O O . ASN A 1 220 ? -21.997 -7.216 -12.158 1.00 95.25 220 ASN A O 1
ATOM 1666 N N . PRO A 1 221 ? -23.571 -8.777 -11.827 1.00 92.44 221 PRO A N 1
ATOM 1667 C CA . PRO A 1 221 ? -23.091 -9.675 -12.886 1.00 92.44 221 PRO A CA 1
ATOM 1668 C C . PRO A 1 221 ? -23.034 -9.042 -14.287 1.00 92.44 221 PRO A C 1
ATOM 1670 O O . PRO A 1 221 ? -22.363 -9.575 -15.164 1.00 92.44 221 PRO A O 1
ATOM 1673 N N . ASN A 1 222 ? -23.722 -7.913 -14.494 1.00 89.94 222 ASN A N 1
ATOM 1674 C CA . ASN A 1 222 ? -23.750 -7.167 -15.757 1.00 89.94 222 ASN A CA 1
ATOM 1675 C C . ASN A 1 222 ? -22.863 -5.904 -15.744 1.00 89.94 222 ASN A C 1
ATOM 1677 O O . ASN A 1 222 ? -22.887 -5.148 -16.710 1.00 89.94 222 ASN A O 1
ATOM 1681 N N . ASP A 1 223 ? -22.146 -5.633 -14.650 1.00 91.56 223 ASP A N 1
ATOM 1682 C CA . ASP A 1 223 ? -21.271 -4.463 -14.491 1.00 91.56 223 ASP A CA 1
ATOM 1683 C C . ASP A 1 223 ? -19.967 -4.869 -13.792 1.00 91.56 223 ASP A C 1
ATOM 1685 O O . ASP A 1 223 ? -19.611 -4.298 -12.764 1.00 91.56 223 ASP A O 1
ATOM 1689 N N . LYS A 1 224 ? -19.299 -5.911 -14.299 1.00 90.56 224 LYS A N 1
ATOM 1690 C CA . LYS A 1 224 ? -18.074 -6.432 -13.685 1.00 90.56 224 LYS A CA 1
ATOM 1691 C C . LYS A 1 224 ? -16.888 -5.476 -13.849 1.00 90.56 224 LYS A C 1
ATOM 1693 O O . LYS A 1 224 ? -16.836 -4.698 -14.800 1.00 90.56 224 LYS A O 1
ATOM 1698 N N . ILE A 1 225 ? -15.959 -5.565 -12.907 1.00 88.00 225 ILE A N 1
ATOM 1699 C CA . ILE A 1 225 ? -14.638 -4.931 -12.916 1.00 88.00 225 ILE A CA 1
ATOM 1700 C C . ILE A 1 225 ? -13.569 -6.002 -12.699 1.00 88.00 225 ILE A C 1
ATOM 1702 O O . ILE A 1 225 ? -13.896 -7.106 -12.261 1.00 88.00 225 ILE A O 1
ATOM 1706 N N . ASP A 1 226 ? -12.316 -5.675 -12.983 1.00 82.94 226 ASP A N 1
ATOM 1707 C CA . ASP A 1 226 ? -11.196 -6.580 -12.730 1.00 82.94 226 ASP A CA 1
ATOM 1708 C C . ASP A 1 226 ? -11.039 -6.833 -11.217 1.00 82.94 226 ASP A C 1
ATOM 1710 O O . ASP A 1 226 ? -11.279 -5.938 -10.402 1.00 82.94 226 ASP A O 1
ATOM 1714 N N . GLU A 1 227 ? -10.704 -8.072 -10.845 1.00 87.88 227 GLU A N 1
ATOM 1715 C CA . GLU A 1 227 ? -10.419 -8.514 -9.468 1.00 87.88 227 GLU A CA 1
ATOM 1716 C C . GLU A 1 227 ? -8.900 -8.589 -9.273 1.00 87.88 227 GLU A C 1
ATOM 1718 O O . GLU A 1 227 ? -8.327 -9.652 -9.057 1.00 87.88 227 GLU A O 1
ATOM 1723 N N . ASP A 1 228 ? -8.240 -7.449 -9.454 1.00 76.00 228 ASP A N 1
ATOM 1724 C CA . ASP A 1 228 ? -6.784 -7.304 -9.553 1.00 76.00 228 ASP A CA 1
ATOM 1725 C C . ASP A 1 228 ? -6.132 -6.699 -8.297 1.00 76.00 228 ASP A C 1
ATOM 1727 O O . ASP A 1 228 ? -4.923 -6.474 -8.268 1.00 76.00 228 ASP A O 1
ATOM 1731 N N . GLY A 1 229 ? -6.924 -6.373 -7.271 1.00 85.06 229 GLY A N 1
ATOM 1732 C CA . GLY A 1 229 ? -6.442 -5.715 -6.055 1.00 85.06 229 GLY A CA 1
ATOM 1733 C C . GLY A 1 229 ? -5.990 -4.267 -6.251 1.00 85.06 229 GLY A C 1
ATOM 1734 O O . GLY A 1 229 ? -5.448 -3.662 -5.324 1.00 85.06 229 GLY A O 1
ATOM 1735 N N . SER A 1 230 ? -6.236 -3.680 -7.424 1.00 83.56 230 SER A N 1
ATOM 1736 C CA . SER A 1 230 ? -5.742 -2.358 -7.792 1.00 83.56 230 SER A CA 1
ATOM 1737 C C . SER A 1 230 ? -6.809 -1.271 -7.660 1.00 83.56 230 SER A C 1
ATOM 1739 O O . SER A 1 230 ? -7.966 -1.376 -8.094 1.00 83.56 230 SER A O 1
ATOM 1741 N N . TRP A 1 231 ? -6.418 -0.151 -7.049 1.00 86.12 231 TRP A N 1
ATOM 1742 C CA . TRP A 1 231 ? -7.287 1.016 -6.952 1.00 86.12 231 TRP A CA 1
ATOM 1743 C C . TRP A 1 231 ? -7.244 1.842 -8.241 1.00 86.12 231 TRP A C 1
ATOM 1745 O O . TRP A 1 231 ? -6.394 2.712 -8.427 1.00 86.12 231 TRP A O 1
ATOM 1755 N N . GLY A 1 232 ? -8.215 1.600 -9.122 1.00 84.12 232 GLY A N 1
ATOM 1756 C CA . GLY A 1 232 ? -8.386 2.345 -10.368 1.00 84.12 232 GLY A CA 1
ATOM 1757 C C . GLY A 1 232 ? -9.698 3.138 -10.457 1.00 84.12 232 GLY A C 1
ATOM 1758 O O . GLY A 1 232 ? -10.595 3.003 -9.615 1.00 84.12 232 GLY A O 1
ATOM 1759 N N . PRO A 1 233 ? -9.884 3.931 -11.534 1.00 81.94 233 PRO A N 1
ATOM 1760 C CA . PRO A 1 233 ? -11.138 4.638 -11.802 1.00 81.94 233 PRO A CA 1
ATOM 1761 C C . PRO A 1 233 ? -12.364 3.714 -11.839 1.00 81.94 233 PRO A C 1
ATOM 1763 O O . PRO A 1 233 ? -13.458 4.127 -11.445 1.00 81.94 233 PRO A O 1
ATOM 1766 N N . GLN A 1 234 ? -12.187 2.462 -12.284 1.00 88.12 234 GLN A N 1
ATOM 1767 C CA . GLN A 1 234 ? -13.242 1.451 -12.283 1.00 88.12 234 GLN A CA 1
ATOM 1768 C C . GLN A 1 234 ? -13.683 1.119 -10.852 1.00 88.12 234 GLN A C 1
ATOM 1770 O O . GLN A 1 234 ? -14.851 1.340 -10.520 1.00 88.12 234 GLN A O 1
ATOM 1775 N N . THR A 1 235 ? -12.747 0.689 -10.001 1.00 92.56 235 THR A N 1
ATOM 1776 C CA . THR A 1 235 ? -12.968 0.370 -8.584 1.00 92.56 235 THR A CA 1
ATOM 1777 C C . THR A 1 235 ? -13.573 1.556 -7.835 1.00 92.56 235 THR A C 1
ATOM 1779 O O . THR A 1 235 ? -14.620 1.421 -7.199 1.00 92.56 235 THR A O 1
ATOM 1782 N N . GLN A 1 236 ? -13.019 2.761 -8.006 1.00 93.25 236 GLN A N 1
ATOM 1783 C CA . GLN A 1 236 ? -13.550 3.977 -7.386 1.00 93.25 236 GLN A CA 1
ATOM 1784 C C . GLN A 1 236 ? -15.006 4.252 -7.787 1.00 93.25 236 GLN A C 1
ATOM 1786 O O . GLN A 1 236 ? -15.838 4.597 -6.941 1.00 93.25 236 GLN A O 1
ATOM 1791 N N . ALA A 1 237 ? -15.338 4.132 -9.076 1.00 89.00 237 ALA A N 1
ATOM 1792 C CA . ALA A 1 237 ? -16.699 4.354 -9.559 1.00 89.00 237 ALA A CA 1
ATOM 1793 C C . ALA A 1 237 ? -17.702 3.365 -8.948 1.00 89.00 237 ALA A C 1
ATOM 1795 O O . ALA A 1 237 ? -18.881 3.700 -8.809 1.00 89.00 237 ALA A O 1
ATOM 1796 N N . ARG A 1 238 ? -17.240 2.167 -8.579 1.00 98.00 238 ARG A N 1
ATOM 1797 C CA . ARG A 1 238 ? -18.062 1.113 -7.990 1.00 98.00 238 ARG A CA 1
ATOM 1798 C C . ARG A 1 238 ? -18.185 1.284 -6.486 1.00 98.00 238 ARG A C 1
ATOM 1800 O O . ARG A 1 238 ? -19.314 1.289 -6.009 1.00 98.00 238 ARG A O 1
ATOM 1807 N N . VAL A 1 239 ? -17.102 1.610 -5.773 1.00 98.25 239 VAL A N 1
ATOM 1808 C CA . VAL A 1 239 ? -17.165 1.994 -4.348 1.00 98.25 239 VAL A CA 1
ATOM 1809 C C . VAL A 1 239 ? -18.214 3.080 -4.125 1.00 98.25 239 VAL A C 1
ATOM 1811 O O . VAL A 1 239 ? -19.085 2.907 -3.282 1.00 98.25 239 VAL A O 1
ATOM 1814 N N . LYS A 1 240 ? -18.229 4.139 -4.946 1.00 96.69 240 LYS A N 1
ATOM 1815 C CA . LYS A 1 240 ? -19.235 5.220 -4.886 1.00 96.69 240 LYS A CA 1
ATOM 1816 C C . LYS A 1 240 ? -20.686 4.734 -4.927 1.00 96.69 240 LYS A C 1
ATOM 1818 O O . LYS A 1 240 ? -21.552 5.311 -4.263 1.00 96.69 240 LYS A O 1
ATOM 1823 N N . LYS A 1 241 ? -20.957 3.721 -5.752 1.00 96.56 241 LYS A N 1
ATOM 1824 C CA . LYS A 1 241 ? -22.295 3.163 -5.994 1.00 96.56 241 LYS A CA 1
ATOM 1825 C C . LYS A 1 241 ? -22.675 2.089 -4.978 1.00 96.56 241 LYS A C 1
ATOM 1827 O O . LYS A 1 241 ? -23.863 1.808 -4.836 1.00 96.56 241 LYS A O 1
ATOM 1832 N N . SER A 1 242 ? -21.700 1.500 -4.292 1.00 98.06 242 SER A N 1
ATOM 1833 C CA . SER A 1 242 ? -21.923 0.403 -3.358 1.00 98.06 242 SER A CA 1
ATOM 1834 C C . SER A 1 242 ? -22.882 0.799 -2.236 1.00 98.06 242 SER A C 1
ATOM 1836 O O . SER A 1 242 ? -22.832 1.935 -1.760 1.00 98.06 242 SER A O 1
ATOM 1838 N N . PRO A 1 243 ? -23.760 -0.111 -1.792 1.00 97.06 243 PRO A N 1
ATOM 1839 C CA . PRO A 1 243 ? -24.656 0.139 -0.671 1.00 97.06 243 PRO A CA 1
ATOM 1840 C C . PRO A 1 243 ? -23.860 0.294 0.630 1.00 97.06 243 PRO A C 1
ATOM 1842 O O . PRO A 1 243 ? -23.107 -0.596 1.015 1.00 97.06 243 PRO A O 1
ATOM 1845 N N . ALA A 1 244 ? -24.077 1.388 1.362 1.00 95.00 244 ALA A N 1
ATOM 1846 C CA . ALA A 1 244 ? -23.430 1.639 2.655 1.00 95.00 244 ALA A CA 1
ATOM 1847 C C . ALA A 1 244 ? -23.735 0.536 3.693 1.00 95.00 244 ALA A C 1
ATOM 1849 O O . ALA A 1 244 ? -22.920 0.223 4.558 1.00 95.00 244 ALA A O 1
ATOM 1850 N N . LYS A 1 245 ? -24.900 -0.111 3.566 1.00 94.31 245 LYS A N 1
ATOM 1851 C CA . LYS A 1 245 ? -25.324 -1.258 4.387 1.00 94.31 245 LYS A CA 1
ATOM 1852 C C . LYS A 1 245 ? -24.690 -2.592 3.991 1.00 94.31 245 LYS A C 1
ATOM 1854 O O . LYS A 1 245 ? -25.026 -3.607 4.597 1.00 94.31 245 LYS A O 1
ATOM 1859 N N . GLY A 1 246 ? -23.798 -2.596 3.010 1.00 96.00 246 GLY A N 1
ATOM 1860 C CA . GLY A 1 246 ? -23.290 -3.817 2.413 1.00 96.00 246 GLY A CA 1
ATOM 1861 C C . GLY A 1 246 ? -24.231 -4.375 1.350 1.00 96.00 246 GLY A C 1
ATOM 1862 O O . GLY A 1 246 ? -25.393 -3.980 1.210 1.00 96.00 246 GLY A O 1
ATOM 1863 N N . PHE A 1 247 ? -23.674 -5.268 0.552 1.00 96.88 247 PHE A N 1
ATOM 1864 C CA . PHE A 1 247 ? -24.333 -5.965 -0.530 1.00 96.88 247 PHE A CA 1
ATOM 1865 C C . PHE A 1 247 ? -25.305 -7.040 -0.031 1.00 96.88 247 PHE A C 1
ATOM 1867 O O . PHE A 1 247 ? -25.219 -7.505 1.107 1.00 96.88 247 PHE A O 1
ATOM 1874 N N . ALA A 1 248 ? -26.224 -7.464 -0.904 1.00 94.88 248 ALA A N 1
ATOM 1875 C CA . ALA A 1 248 ? -27.169 -8.537 -0.599 1.00 94.88 248 ALA A CA 1
ATOM 1876 C C . ALA A 1 248 ? -26.472 -9.904 -0.490 1.00 94.88 248 ALA A C 1
ATOM 1878 O O . ALA A 1 248 ? -26.836 -10.715 0.361 1.00 94.88 248 ALA A O 1
ATOM 1879 N N . ILE A 1 249 ? -25.469 -10.143 -1.337 1.00 92.50 249 ILE A N 1
ATOM 1880 C CA . ILE A 1 249 ? -24.613 -11.326 -1.303 1.00 92.50 249 ILE A CA 1
ATOM 1881 C C . ILE A 1 249 ? -23.279 -10.902 -0.683 1.00 92.50 249 ILE A C 1
ATOM 1883 O O . ILE A 1 249 ? -22.542 -10.120 -1.278 1.00 92.50 249 ILE A O 1
ATOM 1887 N N . GLY A 1 250 ? -23.013 -11.363 0.539 1.00 93.50 250 GLY A N 1
ATOM 1888 C CA . GLY A 1 250 ? -21.778 -11.063 1.267 1.00 93.50 250 GLY A CA 1
ATOM 1889 C C . GLY A 1 250 ? -20.609 -11.956 0.848 1.00 93.50 250 GLY A C 1
ATOM 1890 O O . GLY A 1 250 ? -20.530 -12.397 -0.301 1.00 93.50 250 GLY A O 1
ATOM 1891 N N . ALA A 1 251 ? -19.720 -12.223 1.805 1.00 92.38 251 ALA A N 1
ATOM 1892 C CA . ALA A 1 251 ? -18.514 -13.003 1.574 1.00 92.38 251 ALA A CA 1
ATOM 1893 C C . ALA A 1 251 ? -18.782 -14.488 1.272 1.00 92.38 251 ALA A C 1
ATOM 1895 O O . ALA A 1 251 ? -19.692 -15.084 1.859 1.00 92.38 251 ALA A O 1
ATOM 1896 N N . VAL A 1 252 ? -17.981 -15.100 0.389 1.00 87.94 252 VAL A N 1
ATOM 1897 C CA . VAL A 1 252 ? -18.113 -16.524 0.018 1.00 87.94 252 VAL A CA 1
ATOM 1898 C C . VAL A 1 252 ? -16.754 -17.234 0.012 1.00 87.94 252 VAL A C 1
ATOM 1900 O O . VAL A 1 252 ? -15.975 -17.107 -0.921 1.00 87.94 252 VAL A O 1
ATOM 1903 N N . CYS A 1 253 ? -16.494 -18.080 1.016 1.00 81.44 253 CYS A N 1
ATOM 1904 C CA . CYS A 1 253 ? -15.175 -18.711 1.200 1.00 81.44 253 CYS A CA 1
ATOM 1905 C C . CYS A 1 253 ? -14.874 -19.938 0.328 1.00 81.44 253 CYS A C 1
ATOM 1907 O O . CYS A 1 253 ? -13.836 -20.567 0.499 1.00 81.44 253 CYS A O 1
ATOM 1909 N N . ASN A 1 254 ? -15.781 -20.304 -0.576 1.00 69.06 254 ASN A N 1
ATOM 1910 C CA . ASN A 1 254 ? -15.615 -21.447 -1.478 1.00 69.06 254 ASN A CA 1
ATOM 1911 C C . ASN A 1 254 ? -15.766 -21.041 -2.951 1.00 69.06 254 ASN A C 1
ATOM 1913 O O . ASN A 1 254 ? -16.061 -21.898 -3.784 1.00 69.06 254 ASN A O 1
ATOM 1917 N N . GLU A 1 255 ? -15.631 -19.754 -3.276 1.00 59.16 255 GLU A N 1
ATOM 1918 C CA . GLU A 1 255 ? -15.469 -19.362 -4.673 1.00 59.16 255 GLU A CA 1
ATOM 1919 C C . GLU A 1 255 ? -14.046 -19.733 -5.118 1.00 59.16 255 GLU A C 1
ATOM 1921 O O . GLU A 1 255 ? -13.081 -19.361 -4.443 1.00 59.16 255 GLU A O 1
ATOM 1926 N N . PRO A 1 256 ? -13.889 -20.502 -6.214 1.00 49.06 256 PRO A N 1
ATOM 1927 C CA . PRO A 1 256 ? -12.604 -20.589 -6.895 1.00 49.06 256 PRO A CA 1
ATOM 1928 C C . PRO A 1 256 ? -12.110 -19.162 -7.181 1.00 49.06 256 PRO A C 1
ATOM 1930 O O . PRO A 1 256 ? -12.957 -18.302 -7.441 1.00 49.06 256 PRO A O 1
ATOM 1933 N N . PRO A 1 257 ? -10.791 -18.889 -7.142 1.00 45.66 257 PRO A N 1
ATOM 1934 C CA . PRO A 1 257 ? -10.265 -17.629 -7.661 1.00 45.66 257 PRO A CA 1
ATOM 1935 C C . PRO A 1 257 ? -10.899 -17.372 -9.027 1.00 45.66 257 PRO A C 1
ATOM 1937 O O . PRO A 1 257 ? -11.006 -18.317 -9.815 1.00 45.66 257 PRO A O 1
ATOM 1940 N N . ALA A 1 258 ? -11.379 -16.151 -9.278 1.00 45.06 258 ALA A N 1
ATOM 1941 C CA . ALA A 1 258 ? -11.846 -15.813 -10.610 1.00 45.06 258 ALA A CA 1
ATOM 1942 C C . ALA A 1 258 ? -10.720 -16.145 -11.590 1.00 45.06 258 ALA A C 1
ATOM 1944 O O . ALA A 1 258 ? -9.562 -15.792 -11.346 1.00 45.06 258 ALA A O 1
ATOM 1945 N N . ASP A 1 259 ? -11.055 -16.873 -12.656 1.00 35.09 259 ASP A N 1
ATOM 1946 C CA . ASP A 1 259 ? -10.126 -17.025 -13.764 1.00 35.09 259 ASP A CA 1
ATOM 1947 C C . ASP A 1 259 ? -9.700 -15.603 -14.166 1.00 35.09 259 ASP A C 1
ATOM 1949 O O . ASP A 1 259 ? -10.576 -14.728 -14.279 1.00 35.09 259 ASP A O 1
ATOM 1953 N N . PRO A 1 260 ? -8.389 -15.330 -14.314 1.00 40.47 260 PRO A N 1
ATOM 1954 C CA . PRO A 1 260 ? -7.947 -14.050 -14.843 1.00 40.47 260 PRO A CA 1
ATOM 1955 C C . PRO A 1 260 ? -8.721 -13.780 -16.141 1.00 40.47 260 PRO A C 1
ATOM 1957 O O . PRO A 1 260 ? -9.064 -14.744 -16.837 1.00 40.47 260 PRO A O 1
ATOM 1960 N N . PRO A 1 261 ? -9.075 -12.514 -16.436 1.00 42.56 261 PRO A N 1
ATOM 1961 C CA . PRO A 1 261 ? -9.841 -12.194 -17.633 1.00 42.56 261 PRO A CA 1
ATOM 1962 C C . PRO A 1 261 ? -9.220 -12.923 -18.827 1.00 42.56 261 PRO A C 1
ATOM 1964 O O . PRO A 1 261 ? -8.016 -12.823 -19.037 1.00 42.56 261 PRO A O 1
ATOM 1967 N N . GLU A 1 262 ? -10.023 -13.716 -19.551 1.00 33.59 262 GLU A N 1
ATOM 1968 C CA . GLU A 1 262 ? -9.565 -14.329 -20.798 1.00 33.59 262 GLU A CA 1
ATOM 1969 C C . GLU A 1 262 ? -9.098 -13.189 -21.702 1.00 33.59 262 GLU A C 1
ATOM 1971 O O . GLU A 1 262 ? -9.916 -12.409 -22.208 1.00 33.59 262 GLU A O 1
ATOM 1976 N N . ASP A 1 263 ? -7.782 -13.075 -21.866 1.00 39.06 263 ASP A N 1
ATOM 1977 C CA . ASP A 1 263 ? -7.202 -12.150 -22.816 1.00 39.06 263 ASP A CA 1
ATOM 1978 C C . ASP A 1 263 ? -7.798 -12.441 -24.203 1.00 39.06 263 ASP A C 1
ATOM 1980 O O . ASP A 1 263 ? -8.011 -13.609 -24.567 1.00 39.06 263 ASP A O 1
ATOM 1984 N N . PRO A 1 264 ? -8.104 -11.404 -25.009 1.00 36.88 264 PRO A N 1
ATOM 1985 C CA . PRO A 1 264 ? -8.448 -11.624 -26.408 1.00 36.88 264 PRO A CA 1
ATOM 1986 C C . PRO A 1 264 ? -7.340 -12.475 -27.036 1.00 36.88 264 PRO A C 1
ATOM 1988 O O . PRO A 1 264 ? -6.184 -12.280 -26.674 1.00 36.88 264 PRO A O 1
ATOM 1991 N N . PRO A 1 265 ? -7.657 -13.400 -27.961 1.00 37.06 265 PRO A N 1
ATOM 1992 C CA . PRO A 1 265 ? -6.687 -14.369 -28.451 1.00 37.06 265 PRO A CA 1
ATOM 1993 C C . PRO A 1 265 ? -5.475 -13.627 -29.011 1.00 37.06 265 PRO A C 1
ATOM 1995 O O . PRO A 1 265 ? -5.541 -13.033 -30.091 1.00 37.06 265 PRO A O 1
ATOM 1998 N N . VAL A 1 266 ? -4.394 -13.628 -28.233 1.00 42.47 266 VAL A N 1
ATOM 1999 C CA . VAL A 1 266 ? -3.093 -13.153 -28.667 1.00 42.47 266 VAL A CA 1
ATOM 2000 C C . VAL A 1 266 ? -2.573 -14.239 -29.593 1.00 42.47 266 VAL A C 1
ATOM 2002 O O . VAL A 1 266 ? -2.603 -15.425 -29.271 1.00 42.47 266 VAL A O 1
ATOM 2005 N N . ASP A 1 267 ? -2.213 -13.816 -30.796 1.00 36.66 267 ASP A N 1
ATOM 2006 C CA . ASP A 1 267 ? -1.598 -14.637 -31.828 1.00 36.66 267 ASP A CA 1
ATOM 2007 C C . ASP A 1 267 ? -0.340 -15.311 -31.256 1.00 36.66 267 ASP A C 1
ATOM 2009 O O . ASP A 1 267 ? 0.705 -14.682 -31.095 1.00 36.66 267 ASP A O 1
ATOM 2013 N N . ASP A 1 268 ? -0.502 -16.580 -30.877 1.00 51.06 268 ASP A N 1
ATOM 2014 C CA . ASP A 1 268 ? 0.523 -17.476 -30.355 1.00 51.06 268 ASP A CA 1
ATOM 2015 C C . ASP A 1 268 ? 1.486 -17.871 -31.482 1.00 51.06 268 ASP A C 1
ATOM 2017 O O . ASP A 1 268 ? 1.282 -18.830 -32.241 1.00 51.06 268 ASP A O 1
ATOM 2021 N N . GLN A 1 269 ? 2.535 -17.068 -31.613 1.00 42.78 269 GLN A N 1
ATOM 2022 C CA . GLN A 1 269 ? 3.771 -17.412 -32.303 1.00 42.78 269 GLN A CA 1
ATOM 2023 C C . GLN A 1 269 ? 4.939 -16.789 -31.527 1.00 42.78 269 GLN A C 1
ATOM 2025 O O . GLN A 1 269 ? 5.612 -15.901 -32.043 1.00 42.78 269 GLN A O 1
ATOM 2030 N N . GLY A 1 270 ? 5.167 -17.229 -30.289 1.00 43.34 270 GLY A N 1
ATOM 2031 C CA . GLY A 1 270 ? 6.380 -16.863 -29.568 1.00 43.34 270 GLY A CA 1
ATOM 2032 C C . GLY A 1 270 ? 6.614 -17.716 -28.332 1.00 43.34 270 GLY A C 1
ATOM 2033 O O . GLY A 1 270 ? 5.673 -18.002 -27.601 1.00 43.34 270 GLY A O 1
ATOM 2034 N N . GLU A 1 271 ? 7.839 -18.195 -28.129 1.00 53.31 271 GLU A N 1
ATOM 2035 C CA . GLU A 1 271 ? 8.146 -19.149 -27.053 1.00 53.31 271 GLU A CA 1
ATOM 2036 C C . GLU A 1 271 ? 7.773 -18.557 -25.677 1.00 53.31 271 GLU A C 1
ATOM 2038 O O . GLU A 1 271 ? 8.116 -17.403 -25.395 1.00 53.31 271 GLU A O 1
ATOM 2043 N N . PRO A 1 272 ? 7.090 -19.324 -24.804 1.00 70.00 272 PRO A N 1
ATOM 2044 C CA . PRO A 1 272 ? 6.653 -18.830 -23.508 1.00 70.00 272 PRO A CA 1
ATOM 2045 C C . PRO A 1 272 ? 7.864 -18.418 -22.674 1.00 70.00 272 PRO A C 1
ATOM 2047 O O . PRO A 1 272 ? 8.913 -19.073 -22.688 1.00 70.00 272 PRO A O 1
ATOM 2050 N N . TRP A 1 273 ? 7.710 -17.323 -21.932 1.00 80.88 273 TRP A N 1
ATOM 2051 C CA . TRP A 1 273 ? 8.686 -16.912 -20.935 1.00 80.88 273 TRP A CA 1
ATOM 2052 C C . TRP A 1 273 ? 9.113 -18.119 -20.077 1.00 80.88 273 TRP A C 1
ATOM 2054 O O . TRP A 1 273 ? 8.299 -18.946 -19.666 1.00 80.88 273 TRP A O 1
ATOM 2064 N N . SER A 1 274 ? 10.416 -18.235 -19.826 1.00 83.12 274 SER A N 1
ATOM 2065 C CA . SER A 1 274 ? 10.965 -19.222 -18.903 1.00 83.12 274 SER A CA 1
ATOM 2066 C C . SER A 1 274 ? 12.156 -18.636 -18.156 1.00 83.12 274 SER A C 1
ATOM 2068 O O . SER A 1 274 ? 13.001 -17.940 -18.726 1.00 83.12 274 SER A O 1
ATOM 2070 N N . CYS A 1 275 ? 12.215 -18.916 -16.857 1.00 85.12 275 CYS A N 1
ATOM 2071 C CA . CYS A 1 275 ? 13.339 -18.561 -16.003 1.00 85.12 275 CYS A CA 1
ATOM 2072 C C . CYS A 1 275 ? 13.684 -19.752 -15.113 1.00 85.12 275 CYS A C 1
ATOM 2074 O O . CYS A 1 275 ? 13.006 -20.036 -14.116 1.00 85.12 275 CYS A O 1
ATOM 2076 N N . ASP A 1 276 ? 14.745 -20.461 -15.485 1.00 79.88 276 ASP A N 1
ATOM 2077 C CA . ASP A 1 276 ? 15.359 -21.508 -14.688 1.00 79.88 276 ASP A CA 1
ATOM 2078 C C . ASP A 1 276 ? 16.704 -21.042 -14.102 1.00 79.88 276 ASP A C 1
ATOM 2080 O O . ASP A 1 276 ? 17.457 -20.262 -14.680 1.00 79.88 276 ASP A O 1
ATOM 2084 N N . GLY A 1 277 ? 17.017 -21.500 -12.889 1.00 82.38 277 GLY A N 1
ATOM 2085 C CA . GLY A 1 277 ? 18.268 -21.139 -12.218 1.00 82.38 277 GLY A CA 1
ATOM 2086 C C . GLY A 1 277 ? 18.209 -19.810 -11.459 1.00 82.38 277 GLY A C 1
ATOM 2087 O O . GLY A 1 277 ? 17.317 -19.606 -10.637 1.00 82.38 277 GLY A O 1
ATOM 2088 N N . THR A 1 278 ? 19.230 -18.964 -11.629 1.00 85.00 278 THR A N 1
ATOM 2089 C CA . THR A 1 278 ? 19.435 -17.779 -10.773 1.00 85.00 278 THR A CA 1
ATOM 2090 C C . THR A 1 278 ? 18.709 -16.544 -11.297 1.00 85.00 278 THR A C 1
ATOM 2092 O O . THR A 1 278 ? 18.054 -15.878 -10.505 1.00 85.00 278 THR A O 1
ATOM 2095 N N . THR A 1 279 ? 18.814 -16.245 -12.592 1.00 90.69 279 THR A N 1
ATOM 2096 C CA . THR A 1 279 ? 18.276 -15.050 -13.274 1.00 90.69 279 THR A CA 1
ATOM 2097 C C . THR A 1 279 ? 17.855 -15.411 -14.697 1.00 90.69 279 THR A C 1
ATOM 2099 O O . THR A 1 279 ? 18.361 -16.388 -15.262 1.00 90.69 279 THR A O 1
ATOM 2102 N N . GLY A 1 280 ? 16.967 -14.614 -15.293 1.00 89.44 280 GLY A N 1
ATOM 2103 C CA . GLY A 1 280 ? 16.553 -14.792 -16.683 1.00 89.44 280 GLY A CA 1
ATOM 2104 C C . GLY A 1 280 ? 17.733 -14.642 -17.644 1.00 89.44 280 GLY A C 1
ATOM 2105 O O . GLY A 1 280 ? 18.550 -13.740 -17.500 1.00 89.44 280 GLY A O 1
ATOM 2106 N N . GLN A 1 281 ? 17.839 -15.542 -18.623 1.00 90.19 281 GLN A N 1
ATOM 2107 C CA . GLN A 1 281 ? 18.950 -15.542 -19.592 1.00 90.19 281 GLN A CA 1
ATOM 2108 C C . GLN A 1 281 ? 18.527 -15.089 -20.993 1.00 90.19 281 GLN A C 1
ATOM 2110 O O . GLN A 1 281 ? 19.366 -14.723 -21.813 1.00 90.19 281 GLN A O 1
ATOM 2115 N N . THR A 1 282 ? 17.226 -15.127 -21.284 1.00 90.19 282 THR A N 1
ATOM 2116 C CA . THR A 1 282 ? 16.678 -14.818 -22.608 1.00 90.19 282 THR A CA 1
ATOM 2117 C C . THR A 1 282 ? 15.639 -13.715 -22.488 1.00 90.19 282 THR A C 1
ATOM 2119 O O . THR A 1 282 ? 14.851 -13.702 -21.541 1.00 90.19 282 THR A O 1
ATOM 2122 N N . GLN A 1 283 ? 15.657 -12.783 -23.441 1.00 91.38 283 GLN A N 1
ATOM 2123 C CA . GLN A 1 283 ? 14.651 -11.729 -23.545 1.00 91.38 283 GLN A CA 1
ATOM 2124 C C . GLN A 1 283 ? 13.277 -12.340 -23.819 1.00 91.38 283 GLN A C 1
ATOM 2126 O O . GLN A 1 283 ? 13.154 -13.226 -24.662 1.00 91.38 283 GLN A O 1
ATOM 2131 N N . VAL A 1 284 ? 12.263 -11.846 -23.116 1.00 89.62 284 VAL A N 1
ATOM 2132 C CA . VAL A 1 284 ? 10.863 -12.199 -23.349 1.00 89.62 284 VAL A CA 1
ATOM 2133 C C . VAL A 1 284 ? 10.435 -11.687 -24.716 1.00 89.62 284 VAL A C 1
ATOM 2135 O O . VAL A 1 284 ? 10.648 -10.518 -25.057 1.00 89.62 284 VAL A O 1
ATOM 2138 N N . GLU A 1 285 ? 9.849 -12.577 -25.508 1.00 83.75 285 GLU A N 1
ATOM 2139 C CA . GLU A 1 285 ? 9.303 -12.246 -26.816 1.00 83.75 285 GLU A CA 1
ATOM 2140 C C . GLU A 1 285 ? 8.157 -11.231 -26.681 1.00 83.75 285 GLU A C 1
ATOM 2142 O O . GLU A 1 285 ? 7.404 -11.244 -25.716 1.00 83.75 285 GLU A O 1
ATOM 2147 N N . GLY A 1 286 ? 8.082 -10.258 -27.591 1.00 84.62 286 GLY A N 1
ATOM 2148 C CA . GLY A 1 286 ? 7.170 -9.111 -27.455 1.00 84.62 286 GLY A CA 1
ATOM 2149 C C . GLY A 1 286 ? 7.669 -8.003 -26.513 1.00 84.62 286 GLY A C 1
ATOM 2150 O O . GLY A 1 286 ? 7.232 -6.856 -26.640 1.00 84.62 286 GLY A O 1
ATOM 2151 N N . GLY A 1 287 ? 8.662 -8.298 -25.666 1.00 92.12 287 GLY A N 1
ATOM 2152 C CA . GLY A 1 287 ? 9.314 -7.326 -24.792 1.00 92.12 287 GLY A CA 1
ATOM 2153 C C . GLY A 1 287 ? 8.458 -6.901 -23.602 1.00 92.12 287 GLY A C 1
ATOM 2154 O O . GLY A 1 287 ? 8.651 -5.800 -23.095 1.00 92.12 287 GLY A O 1
ATOM 2155 N N . GLU A 1 288 ? 7.503 -7.725 -23.184 1.00 94.00 288 GLU A N 1
ATOM 2156 C CA . GLU A 1 288 ? 6.618 -7.436 -22.057 1.00 94.00 288 GLU A CA 1
ATOM 2157 C C . GLU A 1 288 ? 7.190 -8.013 -20.762 1.00 94.00 288 GLU A C 1
ATOM 2159 O O . GLU A 1 288 ? 7.585 -9.178 -20.702 1.00 94.00 288 GLU A O 1
ATOM 2164 N N . TYR A 1 289 ? 7.272 -7.167 -19.739 1.00 96.06 289 TYR A N 1
ATOM 2165 C CA . TYR A 1 289 ? 7.803 -7.516 -18.427 1.00 96.06 289 TYR A CA 1
ATOM 2166 C C . TYR A 1 289 ? 6.935 -6.889 -17.340 1.00 96.06 289 TYR A C 1
ATOM 2168 O O . TYR A 1 289 ? 6.398 -5.797 -17.520 1.00 96.06 289 TYR A O 1
ATOM 2176 N N . VAL A 1 290 ? 6.873 -7.536 -16.183 1.00 95.88 290 VAL A N 1
ATOM 2177 C CA . VAL A 1 290 ? 6.409 -6.923 -14.938 1.00 95.88 290 VAL A CA 1
ATOM 2178 C C . VAL A 1 290 ? 7.531 -6.054 -14.369 1.00 95.88 290 VAL A C 1
ATOM 2180 O O . VAL A 1 290 ? 8.684 -6.470 -14.314 1.00 95.88 290 VAL A O 1
ATOM 2183 N N . ALA A 1 291 ? 7.221 -4.839 -13.939 1.00 96.06 291 ALA A N 1
ATOM 2184 C CA . ALA A 1 291 ? 8.171 -3.933 -13.317 1.00 96.06 291 ALA A CA 1
ATOM 2185 C C . ALA A 1 291 ? 8.253 -4.138 -11.801 1.00 96.06 291 ALA A C 1
ATOM 2187 O O . ALA A 1 291 ? 7.249 -4.323 -11.115 1.00 96.06 291 ALA A O 1
ATOM 2188 N N . THR A 1 292 ? 9.461 -4.000 -11.269 1.00 94.62 292 THR A N 1
ATOM 2189 C CA . THR A 1 292 ? 9.749 -3.948 -9.831 1.00 94.62 292 THR A CA 1
ATOM 2190 C C . THR A 1 292 ? 10.679 -2.784 -9.530 1.00 94.62 292 THR A C 1
ATOM 2192 O O . THR A 1 292 ? 11.517 -2.416 -10.346 1.00 94.62 292 THR A O 1
ATOM 2195 N N . SER A 1 293 ? 10.548 -2.167 -8.360 1.00 94.19 293 SER A N 1
ATOM 2196 C CA . SER A 1 293 ? 11.502 -1.172 -7.877 1.00 94.19 293 SER A CA 1
ATOM 2197 C C . SER A 1 293 ? 12.679 -1.848 -7.185 1.00 94.19 293 SER A C 1
ATOM 2199 O O . SER A 1 293 ? 12.478 -2.644 -6.272 1.00 94.19 293 SER A O 1
ATOM 2201 N N . PHE A 1 294 ? 13.897 -1.471 -7.571 1.00 91.44 294 PHE A N 1
ATOM 2202 C CA . PHE A 1 294 ? 15.125 -2.061 -7.051 1.00 91.44 294 PHE A CA 1
ATOM 2203 C C . PHE A 1 294 ? 16.271 -1.047 -6.915 1.00 91.44 294 PHE A C 1
ATOM 2205 O O . PHE A 1 294 ? 16.392 -0.058 -7.656 1.00 91.44 294 PHE A O 1
ATOM 2212 N N . GLY A 1 295 ? 17.167 -1.352 -5.980 1.00 89.38 295 GLY A N 1
ATOM 2213 C CA . GLY A 1 295 ? 18.496 -0.764 -5.887 1.00 89.38 295 GLY A CA 1
ATOM 2214 C C . GLY A 1 295 ? 18.548 0.539 -5.100 1.00 89.38 295 GLY A C 1
ATOM 2215 O O . GLY A 1 295 ? 17.806 0.762 -4.142 1.00 89.38 295 GLY A O 1
ATOM 2216 N N . CYS A 1 296 ? 19.448 1.437 -5.487 1.00 89.94 296 CYS A N 1
ATOM 2217 C CA . CYS A 1 296 ? 19.666 2.695 -4.789 1.00 89.94 296 CYS A CA 1
ATOM 2218 C C . CYS A 1 296 ? 19.659 3.908 -5.720 1.00 89.94 296 CYS A C 1
ATOM 2220 O O . CYS A 1 296 ? 20.562 4.138 -6.522 1.00 89.94 296 CYS A O 1
ATOM 2222 N N . SER A 1 297 ? 18.663 4.770 -5.537 1.00 88.69 297 SER A N 1
ATOM 2223 C CA . SER A 1 297 ? 18.382 5.900 -6.424 1.00 88.69 297 SER A CA 1
ATOM 2224 C C . SER A 1 297 ? 18.356 7.234 -5.685 1.00 88.69 297 SER A C 1
ATOM 2226 O O . SER A 1 297 ? 18.228 7.306 -4.463 1.00 88.69 297 SER A O 1
ATOM 2228 N N . VAL A 1 298 ? 18.458 8.317 -6.451 1.00 85.81 298 VAL A N 1
ATOM 2229 C CA . VAL A 1 298 ? 18.241 9.686 -5.982 1.00 85.81 298 VAL A CA 1
ATOM 2230 C C . VAL A 1 298 ? 16.974 10.223 -6.639 1.00 85.81 298 VAL A C 1
ATOM 2232 O O . VAL A 1 298 ? 16.948 10.497 -7.846 1.00 85.81 298 VAL A O 1
ATOM 2235 N N . LEU A 1 299 ? 15.920 10.402 -5.851 1.00 78.31 299 LEU A N 1
ATOM 2236 C CA . LEU A 1 299 ? 14.655 10.948 -6.333 1.00 78.31 299 LEU A CA 1
ATOM 2237 C C . LEU A 1 299 ? 14.814 12.379 -6.852 1.00 78.31 299 LEU A C 1
ATOM 2239 O O . LEU A 1 299 ? 15.840 13.044 -6.667 1.00 78.31 299 LEU A O 1
ATOM 2243 N N . LYS A 1 300 ? 13.784 12.888 -7.533 1.00 74.19 300 LYS A N 1
ATOM 2244 C CA . LYS A 1 300 ? 13.801 14.249 -8.091 1.00 74.19 300 LYS A CA 1
ATOM 2245 C C . LYS A 1 300 ? 14.069 15.327 -7.032 1.00 74.19 300 LYS A C 1
ATOM 2247 O O . LYS A 1 300 ? 14.739 16.311 -7.342 1.00 74.19 300 LYS A O 1
ATOM 2252 N N . ASN A 1 301 ? 13.599 15.121 -5.804 1.00 73.94 301 ASN A N 1
ATOM 2253 C CA . ASN A 1 301 ? 13.802 16.024 -4.668 1.00 73.94 301 ASN A CA 1
ATOM 2254 C C . ASN A 1 301 ? 15.182 15.878 -3.985 1.00 73.94 301 ASN A C 1
ATOM 2256 O O . ASN A 1 301 ? 15.459 16.567 -3.007 1.00 73.94 301 ASN A O 1
ATOM 2260 N N . GLY A 1 302 ? 16.062 15.011 -4.499 1.00 78.00 302 GLY A N 1
ATOM 2261 C CA . GLY A 1 302 ? 17.392 14.758 -3.940 1.00 78.00 302 GLY A CA 1
ATOM 2262 C C . GLY A 1 302 ? 17.418 13.714 -2.821 1.00 78.00 302 GLY A C 1
ATOM 2263 O O . GLY A 1 302 ? 18.502 13.392 -2.333 1.00 78.00 302 GLY A O 1
ATOM 2264 N N . THR A 1 303 ? 16.263 13.165 -2.432 1.00 80.00 303 THR A N 1
ATOM 2265 C CA . THR A 1 303 ? 16.181 12.081 -1.449 1.00 80.00 303 THR A CA 1
ATOM 2266 C C . THR A 1 303 ? 16.890 10.849 -1.981 1.00 80.00 303 THR A C 1
ATOM 2268 O O . THR A 1 303 ? 16.651 10.407 -3.104 1.00 80.00 303 THR A O 1
ATOM 2271 N N . VAL A 1 304 ? 17.770 10.296 -1.156 1.00 83.62 304 VAL A N 1
ATOM 2272 C CA . VAL A 1 304 ? 18.442 9.032 -1.430 1.00 83.62 304 VAL A CA 1
ATOM 2273 C C . VAL A 1 304 ? 17.552 7.913 -0.911 1.00 83.62 304 VAL A C 1
ATOM 2275 O O . VAL A 1 304 ? 17.326 7.829 0.294 1.00 83.62 304 VAL A O 1
ATOM 2278 N N . ILE A 1 305 ? 17.077 7.064 -1.814 1.00 81.62 305 ILE A N 1
ATOM 2279 C CA . ILE A 1 305 ? 16.377 5.827 -1.477 1.00 81.62 305 ILE A CA 1
ATOM 2280 C C . ILE A 1 305 ? 17.344 4.666 -1.662 1.00 81.62 305 ILE A C 1
ATOM 2282 O O . ILE A 1 305 ? 18.148 4.649 -2.599 1.00 81.62 305 ILE A O 1
ATOM 2286 N N . SER A 1 306 ? 17.272 3.720 -0.736 1.00 82.25 306 SER A N 1
ATOM 2287 C CA . SER A 1 306 ? 18.020 2.475 -0.778 1.00 82.25 306 SER A CA 1
ATOM 2288 C C . SER A 1 306 ? 17.082 1.339 -0.412 1.00 82.25 306 SER A C 1
ATOM 2290 O O . SER A 1 306 ? 16.437 1.401 0.635 1.00 82.25 306 SER A O 1
ATOM 2292 N N . ASP A 1 307 ? 17.033 0.327 -1.268 1.00 77.75 307 ASP A N 1
ATOM 2293 C CA . ASP A 1 307 ? 16.402 -0.947 -0.956 1.00 77.75 307 ASP A CA 1
ATOM 2294 C C . ASP A 1 307 ? 17.182 -1.632 0.189 1.00 77.75 307 ASP A C 1
ATOM 2296 O O . ASP A 1 307 ? 18.392 -1.838 0.064 1.00 77.75 307 ASP A O 1
ATOM 2300 N N . PRO A 1 308 ? 16.540 -1.978 1.324 1.00 70.19 308 PRO A N 1
ATOM 2301 C CA . PRO A 1 308 ? 17.189 -2.696 2.422 1.00 70.19 308 PRO A CA 1
ATOM 2302 C C . PRO A 1 308 ? 17.808 -4.045 2.025 1.00 70.19 308 PRO A C 1
ATOM 2304 O O . PRO A 1 308 ? 18.693 -4.534 2.733 1.00 70.19 308 PRO A O 1
ATOM 2307 N N . GLY A 1 309 ? 17.322 -4.661 0.942 1.00 71.94 309 GLY A N 1
ATOM 2308 C CA . GLY A 1 309 ? 17.830 -5.918 0.395 1.00 71.94 309 GLY A CA 1
ATOM 2309 C C . GLY A 1 309 ? 19.044 -5.765 -0.521 1.00 71.94 309 GLY A C 1
ATOM 2310 O O . GLY A 1 309 ? 19.696 -6.768 -0.817 1.00 71.94 309 GLY A O 1
ATOM 2311 N N . ASP A 1 310 ? 19.377 -4.540 -0.929 1.00 80.94 310 ASP A N 1
ATOM 2312 C CA . ASP A 1 310 ? 20.432 -4.271 -1.896 1.00 80.94 310 ASP A CA 1
ATOM 2313 C C . ASP A 1 310 ? 21.658 -3.591 -1.262 1.00 80.94 310 ASP A C 1
ATOM 2315 O O . ASP A 1 310 ? 21.585 -2.794 -0.324 1.00 80.94 310 ASP A O 1
ATOM 2319 N N . ASN A 1 311 ? 22.838 -3.925 -1.778 1.00 83.31 311 ASN A N 1
ATOM 2320 C CA . ASN A 1 311 ? 24.099 -3.334 -1.336 1.00 83.31 311 ASN A CA 1
ATOM 2321 C C . ASN A 1 311 ? 24.478 -2.070 -2.131 1.00 83.31 311 ASN A C 1
ATOM 2323 O O . ASN A 1 311 ? 25.509 -1.452 -1.833 1.00 83.31 311 ASN A O 1
ATOM 2327 N N . CYS A 1 312 ? 23.655 -1.676 -3.104 1.00 88.81 312 CYS A N 1
ATOM 2328 C CA . CYS A 1 312 ? 23.878 -0.604 -4.057 1.00 88.81 312 CYS A CA 1
ATOM 2329 C C . CYS A 1 312 ? 25.174 -0.763 -4.877 1.00 88.81 312 CYS A C 1
ATOM 2331 O O . CYS A 1 312 ? 25.891 0.214 -5.125 1.00 88.81 312 CYS A O 1
ATOM 2333 N N . ILE A 1 313 ? 25.614 -1.988 -5.166 1.00 90.31 313 ILE A N 1
ATOM 2334 C CA . ILE A 1 313 ? 26.841 -2.247 -5.923 1.00 90.31 313 ILE A CA 1
ATOM 2335 C C . ILE A 1 313 ? 26.444 -2.937 -7.222 1.00 90.31 313 ILE A C 1
ATOM 2337 O O . ILE A 1 313 ? 26.309 -4.160 -7.224 1.00 90.31 313 ILE A O 1
ATOM 2341 N N . PRO A 1 314 ? 26.399 -2.191 -8.344 1.00 95.00 314 PRO A N 1
ATOM 2342 C CA . PRO A 1 314 ? 25.991 -2.760 -9.616 1.00 95.00 314 PRO A CA 1
ATOM 2343 C C . PRO A 1 314 ? 26.856 -3.969 -9.965 1.00 95.00 314 PRO A C 1
ATOM 2345 O O . PRO A 1 314 ? 28.089 -3.878 -9.964 1.00 95.00 314 PRO A O 1
ATOM 2348 N N . ALA A 1 315 ? 26.270 -5.101 -10.337 1.00 93.31 315 ALA A N 1
ATOM 2349 C CA . ALA A 1 315 ? 27.062 -6.258 -10.732 1.00 93.31 315 ALA A CA 1
ATOM 2350 C C . ALA A 1 315 ? 27.890 -5.988 -12.010 1.00 93.31 315 ALA A C 1
ATOM 2352 O O . ALA A 1 315 ? 28.881 -6.679 -12.264 1.00 93.31 315 ALA A O 1
ATOM 2353 N N . CYS A 1 316 ? 27.558 -4.944 -12.783 1.00 96.25 316 CYS A N 1
ATOM 2354 C CA . CYS A 1 316 ? 28.361 -4.432 -13.898 1.00 96.25 316 CYS A CA 1
ATOM 2355 C C . CYS A 1 316 ? 29.441 -3.408 -13.490 1.00 96.25 316 CYS A C 1
ATOM 2357 O O . CYS A 1 316 ? 30.096 -2.833 -14.358 1.00 96.25 316 CYS A O 1
ATOM 2359 N N . PHE A 1 317 ? 29.673 -3.150 -12.199 1.00 94.25 317 PHE A N 1
ATOM 2360 C CA . PHE A 1 317 ? 30.466 -2.008 -11.718 1.00 94.25 317 PHE A CA 1
ATOM 2361 C C . PHE A 1 317 ? 31.885 -1.896 -12.300 1.00 94.25 317 PHE A C 1
ATOM 2363 O O . PHE A 1 317 ? 32.353 -0.794 -12.596 1.00 94.25 317 PHE A O 1
ATOM 2370 N N . SER A 1 318 ? 32.584 -3.016 -12.491 1.00 91.69 318 SER A N 1
ATOM 2371 C CA . SER A 1 318 ? 33.912 -3.017 -13.125 1.00 91.69 318 SER A CA 1
ATOM 2372 C C . SER A 1 318 ? 33.854 -2.549 -14.581 1.00 91.69 318 SER A C 1
ATOM 2374 O O . SER A 1 318 ? 34.695 -1.753 -14.996 1.00 91.69 318 SER A O 1
ATOM 2376 N N . GLN A 1 319 ? 32.842 -3.000 -15.326 1.00 94.94 319 GLN A N 1
ATOM 2377 C CA . GLN A 1 319 ? 32.613 -2.614 -16.717 1.00 94.94 319 GLN A CA 1
ATOM 2378 C C . GLN A 1 319 ? 32.200 -1.140 -16.808 1.00 94.94 319 GLN A C 1
ATOM 2380 O O . GLN A 1 319 ? 32.812 -0.379 -17.546 1.00 94.94 319 GLN A O 1
ATOM 2385 N N . LEU A 1 320 ? 31.275 -0.693 -15.951 1.00 95.25 320 LEU A N 1
ATOM 2386 C CA . LEU A 1 320 ? 30.836 0.708 -15.894 1.00 95.25 320 LEU A CA 1
ATOM 2387 C C . LEU A 1 320 ? 31.992 1.682 -15.607 1.00 95.25 320 LEU A C 1
ATOM 2389 O O . LEU A 1 320 ? 31.994 2.807 -16.105 1.00 95.25 320 LEU A O 1
ATOM 2393 N N . LYS A 1 321 ? 32.999 1.263 -14.827 1.00 94.31 321 LYS A N 1
ATOM 2394 C CA . LYS A 1 321 ? 34.232 2.043 -14.624 1.00 94.31 321 LYS A CA 1
ATOM 2395 C C . LYS A 1 321 ? 35.152 2.027 -15.843 1.00 94.31 321 LYS A C 1
ATOM 2397 O O . LYS A 1 321 ? 35.743 3.058 -16.155 1.00 94.31 321 LYS A O 1
ATOM 2402 N N . ALA A 1 322 ? 35.289 0.885 -16.515 1.00 94.00 322 ALA A N 1
ATOM 2403 C CA . ALA A 1 322 ? 36.086 0.774 -17.737 1.00 94.00 322 ALA A CA 1
ATOM 2404 C C . ALA A 1 322 ? 35.515 1.640 -18.872 1.00 94.00 322 ALA A C 1
ATOM 2406 O O . ALA A 1 322 ? 36.275 2.290 -19.587 1.00 94.00 322 ALA A O 1
ATOM 2407 N N . ASP A 1 323 ? 34.188 1.722 -18.958 1.00 92.56 323 ASP A N 1
ATOM 2408 C CA . ASP A 1 323 ? 33.467 2.505 -19.965 1.00 92.56 323 ASP A CA 1
ATOM 2409 C C . ASP A 1 323 ? 33.375 4.000 -19.618 1.00 92.56 323 ASP A C 1
ATOM 2411 O O . ASP A 1 323 ? 32.815 4.792 -20.373 1.00 92.56 323 ASP A O 1
ATOM 2415 N N . GLY A 1 324 ? 33.920 4.410 -18.467 1.00 93.69 324 GLY A N 1
ATOM 2416 C CA . GLY A 1 324 ? 33.906 5.800 -18.011 1.00 93.69 324 GLY A CA 1
ATOM 2417 C C . GLY A 1 324 ? 32.526 6.317 -17.593 1.00 93.69 324 GLY A C 1
ATOM 2418 O O . GLY A 1 324 ? 32.383 7.515 -17.355 1.00 93.69 324 GLY A O 1
ATOM 2419 N N . ILE A 1 325 ? 31.527 5.436 -17.477 1.00 94.38 325 ILE A N 1
ATOM 2420 C CA . ILE A 1 325 ? 30.187 5.765 -16.971 1.00 94.38 325 ILE A CA 1
ATOM 2421 C C . ILE A 1 325 ? 30.281 6.107 -15.484 1.00 94.38 325 ILE A C 1
ATOM 2423 O O . ILE A 1 325 ? 29.724 7.102 -15.029 1.00 94.38 325 ILE A O 1
ATOM 2427 N N . CYS A 1 326 ? 31.047 5.310 -14.738 1.00 93.69 326 CYS A N 1
ATOM 2428 C CA . CYS A 1 326 ? 31.346 5.575 -13.342 1.00 93.69 326 CYS A CA 1
ATOM 2429 C C . CYS A 1 326 ? 32.778 6.068 -13.174 1.00 93.69 326 CYS A C 1
ATOM 2431 O O . CYS A 1 326 ? 33.713 5.534 -13.771 1.00 93.69 326 CYS A O 1
ATOM 2433 N N . ALA A 1 327 ? 32.959 7.085 -12.325 1.00 90.94 327 ALA A N 1
ATOM 2434 C CA . ALA A 1 327 ? 34.284 7.617 -12.038 1.00 90.94 327 ALA A CA 1
ATOM 2435 C C . ALA A 1 327 ? 35.205 6.507 -11.506 1.00 90.94 327 ALA A C 1
ATOM 2437 O O . ALA A 1 327 ? 34.791 5.653 -10.720 1.00 90.94 327 ALA A O 1
ATOM 2438 N N . SER A 1 328 ? 36.478 6.537 -11.900 1.00 88.94 328 SER A N 1
ATOM 2439 C CA . SER A 1 328 ? 37.452 5.492 -11.550 1.00 88.94 328 SER A CA 1
ATOM 2440 C C . SER A 1 328 ? 37.636 5.310 -10.037 1.00 88.94 328 SER A C 1
ATOM 2442 O O . SER A 1 328 ? 37.951 4.210 -9.584 1.00 88.94 328 SER A O 1
ATOM 2444 N N . ASN A 1 329 ? 37.396 6.367 -9.256 1.00 89.44 329 ASN A N 1
ATOM 2445 C CA . ASN A 1 329 ? 37.440 6.381 -7.795 1.00 89.44 329 ASN A CA 1
ATOM 2446 C C . ASN A 1 329 ? 36.057 6.298 -7.118 1.00 89.44 329 ASN A C 1
ATOM 2448 O O . ASN A 1 329 ? 35.992 6.395 -5.892 1.00 89.44 329 ASN A O 1
ATOM 2452 N N . ALA A 1 330 ? 34.961 6.150 -7.872 1.00 90.56 330 ALA A N 1
ATOM 2453 C CA . ALA A 1 330 ? 33.632 5.989 -7.289 1.00 90.56 330 ALA A CA 1
ATOM 2454 C C . ALA A 1 330 ? 33.535 4.663 -6.519 1.00 90.56 330 ALA A C 1
ATOM 2456 O O . ALA A 1 330 ? 34.172 3.672 -6.887 1.00 90.56 330 ALA A O 1
ATOM 2457 N N . SER A 1 331 ? 32.718 4.639 -5.463 1.00 93.31 331 SER A N 1
ATOM 2458 C CA . SER A 1 331 ? 32.199 3.403 -4.867 1.00 93.31 331 SER A CA 1
ATOM 2459 C C . SER A 1 331 ? 30.991 2.901 -5.670 1.00 93.31 331 SER A C 1
ATOM 2461 O O . SER A 1 331 ? 30.424 3.662 -6.455 1.00 93.31 331 SER A O 1
ATOM 2463 N N . GLY A 1 332 ? 30.588 1.640 -5.471 1.00 90.12 332 GLY A N 1
ATOM 2464 C CA . GLY A 1 332 ? 29.374 1.082 -6.088 1.00 90.12 332 GLY A CA 1
ATOM 2465 C C . GLY A 1 332 ? 28.137 1.951 -5.826 1.00 90.12 332 GLY A C 1
ATOM 2466 O O . GLY A 1 332 ? 27.573 2.461 -6.793 1.00 90.12 332 GLY A O 1
ATOM 2467 N N . PRO A 1 333 ? 27.827 2.284 -4.553 1.00 91.00 333 PRO A N 1
ATOM 2468 C CA . PRO A 1 333 ? 26.644 3.082 -4.234 1.00 91.00 333 PRO A CA 1
ATOM 2469 C C . PRO A 1 333 ? 26.669 4.475 -4.859 1.00 91.00 333 PRO A C 1
ATOM 2471 O O . PRO A 1 333 ? 25.634 5.010 -5.242 1.00 91.00 333 PRO A O 1
ATOM 2474 N N . THR A 1 334 ? 27.852 5.088 -4.967 1.00 89.69 334 THR A N 1
ATOM 2475 C CA . THR A 1 334 ? 28.003 6.390 -5.629 1.00 89.69 334 THR A CA 1
ATOM 2476 C C . THR A 1 334 ? 27.797 6.274 -7.138 1.00 89.69 334 THR A C 1
ATOM 2478 O O . THR A 1 334 ? 27.184 7.153 -7.736 1.00 89.69 334 THR A O 1
ATOM 2481 N N . CYS A 1 335 ? 28.307 5.206 -7.752 1.00 92.94 335 CYS A N 1
ATOM 2482 C CA . CYS A 1 335 ? 28.150 4.922 -9.175 1.00 92.94 335 CYS A CA 1
ATOM 2483 C C . CYS A 1 335 ? 26.673 4.725 -9.535 1.00 92.94 335 CYS A C 1
ATOM 2485 O O . CYS A 1 335 ? 26.155 5.462 -10.370 1.00 92.94 335 CYS A O 1
ATOM 2487 N N . GLU A 1 336 ? 25.971 3.833 -8.844 1.00 92.88 336 GLU A N 1
ATOM 2488 C CA . GLU A 1 336 ? 24.555 3.552 -9.096 1.00 92.88 336 GLU A CA 1
ATOM 2489 C C . GLU A 1 336 ? 23.666 4.795 -8.962 1.00 92.88 336 GLU A C 1
ATOM 2491 O O . GLU A 1 336 ? 22.962 5.177 -9.901 1.00 92.88 336 GLU A O 1
ATOM 2496 N N . LYS A 1 337 ? 23.808 5.518 -7.843 1.00 91.62 337 LYS A N 1
ATOM 2497 C CA . LYS A 1 337 ? 23.079 6.768 -7.577 1.00 91.62 337 LYS A CA 1
ATOM 2498 C C . LYS A 1 337 ? 23.368 7.858 -8.609 1.00 91.62 337 LYS A C 1
ATOM 2500 O O . LYS A 1 337 ? 22.518 8.715 -8.840 1.00 91.62 337 LYS A O 1
ATOM 2505 N N . SER A 1 338 ? 24.557 7.852 -9.219 1.00 91.88 338 SER A N 1
ATOM 2506 C CA . SER A 1 338 ? 24.911 8.805 -10.278 1.00 91.88 338 SER A CA 1
ATOM 2507 C C . SER A 1 338 ? 24.262 8.476 -11.626 1.00 91.88 338 SER A C 1
ATOM 2509 O O . SER A 1 338 ? 23.964 9.398 -12.382 1.00 91.88 338 SER A O 1
ATOM 2511 N N . ILE A 1 339 ? 24.005 7.192 -11.908 1.00 95.50 339 ILE A N 1
ATOM 2512 C CA . ILE A 1 339 ? 23.318 6.741 -13.127 1.00 95.50 339 ILE A CA 1
ATOM 2513 C C . ILE A 1 339 ? 21.820 7.022 -13.003 1.00 95.50 339 ILE A C 1
ATOM 2515 O O . ILE A 1 339 ? 21.241 7.639 -13.897 1.00 95.50 339 ILE A O 1
ATOM 2519 N N . ASN A 1 340 ? 21.222 6.641 -11.867 1.00 92.62 340 ASN A N 1
ATOM 2520 C CA . ASN A 1 340 ? 19.873 6.995 -11.399 1.00 92.62 340 ASN A CA 1
ATOM 2521 C C . ASN A 1 340 ? 18.675 6.537 -12.268 1.00 92.62 340 ASN A C 1
ATOM 2523 O O . ASN A 1 340 ? 17.567 6.384 -11.765 1.00 92.62 340 ASN A O 1
ATOM 2527 N N . TRP A 1 341 ? 18.882 6.300 -13.559 1.00 97.25 341 TRP A N 1
ATOM 2528 C CA . TRP A 1 341 ? 17.935 5.734 -14.517 1.00 97.25 341 TRP A CA 1
ATOM 2529 C C . TRP A 1 341 ? 18.505 4.414 -15.004 1.00 97.25 341 TRP A C 1
ATOM 2531 O O . TRP A 1 341 ? 19.279 4.372 -15.965 1.00 97.25 341 TRP A O 1
ATOM 2541 N N . TYR A 1 342 ? 18.181 3.345 -14.294 1.00 98.25 342 TYR A N 1
ATOM 2542 C CA . TYR A 1 342 ? 18.792 2.051 -14.532 1.00 98.25 342 TYR A CA 1
ATOM 2543 C C . TYR A 1 342 ? 17.808 0.899 -14.366 1.00 98.25 342 TYR A C 1
ATOM 2545 O O . TYR A 1 342 ? 16.713 1.082 -13.837 1.00 98.25 342 TYR A O 1
ATOM 2553 N N . ALA A 1 343 ? 18.229 -0.265 -14.846 1.00 98.12 343 ALA A N 1
ATOM 2554 C CA . ALA A 1 343 ? 17.575 -1.545 -14.656 1.00 98.12 343 ALA A CA 1
ATOM 2555 C C . ALA A 1 343 ? 18.582 -2.599 -14.164 1.00 98.12 343 ALA A C 1
ATOM 2557 O O . ALA A 1 343 ? 19.789 -2.484 -14.431 1.00 98.12 343 ALA A O 1
ATOM 2558 N N . ALA A 1 344 ? 18.088 -3.632 -13.487 1.00 96.50 344 ALA A N 1
ATOM 2559 C CA . ALA A 1 344 ? 18.849 -4.816 -13.111 1.00 96.50 344 ALA A CA 1
ATOM 2560 C C . ALA A 1 344 ? 18.346 -6.018 -13.917 1.00 96.50 344 ALA A C 1
ATOM 2562 O O . ALA A 1 344 ? 17.386 -6.665 -13.531 1.00 96.50 344 ALA A O 1
ATOM 2563 N N . ASP A 1 345 ? 18.979 -6.260 -15.069 1.00 96.12 345 ASP A N 1
ATOM 2564 C CA . ASP A 1 345 ? 18.740 -7.442 -15.911 1.00 96.12 345 ASP A CA 1
ATOM 2565 C C . ASP A 1 345 ? 19.892 -7.673 -16.906 1.00 96.12 345 ASP A C 1
ATOM 2567 O O . ASP A 1 345 ? 19.745 -7.783 -18.129 1.00 96.12 345 ASP A O 1
ATOM 2571 N N . ARG A 1 346 ? 21.126 -7.661 -16.385 1.00 96.06 346 ARG A N 1
ATOM 2572 C CA . ARG A 1 346 ? 22.326 -7.820 -17.222 1.00 96.06 346 ARG A CA 1
ATOM 2573 C C . ARG A 1 346 ? 22.396 -9.178 -17.911 1.00 96.06 346 ARG A C 1
ATOM 2575 O O . ARG A 1 346 ? 23.116 -9.286 -18.899 1.00 96.06 346 ARG A O 1
ATOM 2582 N N . ASP A 1 347 ? 21.745 -10.198 -17.363 1.00 94.00 347 ASP A N 1
ATOM 2583 C CA . ASP A 1 347 ? 21.890 -11.564 -17.854 1.00 94.00 347 ASP A CA 1
ATOM 2584 C C . ASP A 1 347 ? 21.026 -11.778 -19.113 1.00 94.00 347 ASP A C 1
ATOM 2586 O O . ASP A 1 347 ? 21.479 -12.467 -20.026 1.00 94.00 347 ASP A O 1
ATOM 2590 N N . ARG A 1 348 ? 19.887 -11.071 -19.261 1.00 94.06 348 ARG A N 1
ATOM 2591 C CA . ARG A 1 348 ? 19.152 -10.983 -20.540 1.00 94.06 348 ARG A CA 1
ATOM 2592 C C . ARG A 1 348 ? 19.694 -9.940 -21.510 1.00 94.06 348 ARG A C 1
ATOM 2594 O O . ARG A 1 348 ? 19.722 -10.163 -22.7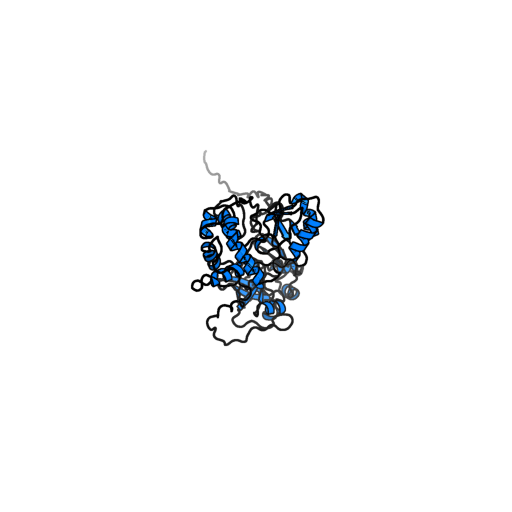24 1.00 94.06 348 ARG A O 1
ATOM 2601 N N . PHE A 1 349 ? 20.036 -8.753 -21.010 1.00 96.06 349 PHE A N 1
ATOM 2602 C CA . PHE A 1 349 ? 20.255 -7.581 -21.871 1.00 96.06 349 PHE A CA 1
ATOM 2603 C C . PHE A 1 349 ? 21.717 -7.163 -22.011 1.00 96.06 349 PHE A C 1
ATOM 2605 O O . PHE A 1 349 ? 22.055 -6.429 -22.940 1.00 96.06 349 PHE A O 1
ATOM 2612 N N . GLY A 1 350 ? 22.595 -7.621 -21.122 1.00 95.94 350 GLY A N 1
ATOM 2613 C CA . GLY A 1 350 ? 23.997 -7.222 -21.076 1.00 95.94 350 GLY A CA 1
ATOM 2614 C C . GLY A 1 350 ? 24.239 -5.907 -20.328 1.00 95.94 350 GLY A C 1
ATOM 2615 O O . GLY A 1 350 ? 23.412 -4.997 -20.305 1.00 95.94 350 GLY A O 1
ATOM 2616 N N . CYS A 1 351 ? 25.419 -5.797 -19.715 1.00 97.00 351 CYS A N 1
ATOM 2617 C CA . CYS A 1 351 ? 25.857 -4.592 -19.011 1.00 97.00 351 CYS A CA 1
ATOM 2618 C C . CYS A 1 351 ? 25.969 -3.375 -19.944 1.00 97.00 351 CYS A C 1
ATOM 2620 O O . CYS A 1 351 ? 26.583 -3.457 -21.005 1.00 97.00 351 CYS A O 1
ATOM 2622 N N . GLY A 1 352 ? 25.456 -2.225 -19.504 1.00 95.44 352 GLY A N 1
ATOM 2623 C CA . GLY A 1 352 ? 25.552 -0.945 -20.213 1.00 95.44 352 GLY A CA 1
ATOM 2624 C C . GLY A 1 352 ? 24.512 -0.751 -21.321 1.00 95.44 352 GLY A C 1
ATOM 2625 O O . GLY A 1 352 ? 24.406 0.353 -21.864 1.00 95.44 352 GLY A O 1
ATOM 2626 N N . THR A 1 353 ? 23.723 -1.783 -21.636 1.00 98.19 353 THR A N 1
ATOM 2627 C CA . THR A 1 353 ? 22.633 -1.715 -22.616 1.00 98.19 353 THR A CA 1
ATOM 2628 C C . THR A 1 353 ? 21.608 -0.663 -22.200 1.00 98.19 353 THR A C 1
ATOM 2630 O O . THR A 1 353 ? 21.281 -0.536 -21.019 1.00 98.19 353 THR A O 1
ATOM 2633 N N . ARG A 1 354 ? 21.109 0.117 -23.167 1.00 98.25 354 ARG A N 1
ATOM 2634 C CA . ARG A 1 354 ? 20.047 1.102 -22.935 1.00 98.25 354 ARG A CA 1
ATOM 2635 C C . ARG A 1 354 ? 18.710 0.528 -23.362 1.00 98.25 354 ARG A C 1
ATOM 2637 O O . ARG A 1 354 ? 18.576 0.017 -24.472 1.00 98.25 354 ARG A O 1
ATOM 2644 N N . LEU A 1 355 ? 17.734 0.644 -22.476 1.00 98.62 355 LEU A N 1
ATOM 2645 C CA . LEU A 1 355 ? 16.378 0.164 -22.674 1.00 98.62 355 LEU A CA 1
ATOM 2646 C C . LEU A 1 355 ? 15.439 1.359 -22.675 1.00 98.62 355 LEU A C 1
ATOM 2648 O O . LEU A 1 355 ? 15.501 2.190 -21.770 1.00 98.62 355 LEU A O 1
ATOM 2652 N N . LYS A 1 356 ? 14.556 1.438 -23.666 1.00 98.44 356 LYS A N 1
ATOM 2653 C CA . LYS A 1 356 ? 13.341 2.233 -23.560 1.00 98.44 356 LYS A CA 1
ATOM 2654 C C . LYS A 1 356 ? 12.291 1.371 -22.880 1.00 98.44 356 LYS A C 1
ATOM 2656 O O . LYS A 1 356 ? 11.899 0.338 -23.410 1.00 98.44 356 LYS A O 1
ATOM 2661 N N . VAL A 1 357 ? 11.844 1.823 -21.723 1.00 98.56 357 VAL A N 1
ATOM 2662 C CA . VAL A 1 357 ? 10.826 1.169 -20.908 1.00 98.56 357 VAL A CA 1
ATOM 2663 C C . VAL A 1 357 ? 9.577 2.026 -20.983 1.00 98.56 357 VAL A C 1
ATOM 2665 O O . VAL A 1 357 ? 9.648 3.223 -20.710 1.00 98.56 357 VAL A O 1
ATOM 2668 N N . THR A 1 358 ? 8.463 1.445 -21.414 1.00 97.75 358 THR A N 1
ATOM 2669 C CA . THR A 1 358 ? 7.196 2.145 -21.649 1.00 97.75 358 THR A CA 1
ATOM 2670 C C . THR A 1 358 ? 6.096 1.498 -20.835 1.00 97.75 358 THR A C 1
ATOM 2672 O O . THR A 1 358 ? 5.881 0.301 -20.973 1.00 97.75 358 THR A O 1
ATOM 2675 N N . GLU A 1 359 ? 5.379 2.280 -20.036 1.00 95.88 359 GLU A N 1
ATOM 2676 C CA . GLU A 1 359 ? 4.156 1.811 -19.385 1.00 95.88 359 GLU A CA 1
ATOM 2677 C C . GLU A 1 359 ? 3.014 1.857 -20.424 1.00 95.88 359 GLU A C 1
ATOM 2679 O O . GLU A 1 359 ? 2.715 2.944 -20.936 1.00 95.88 359 GLU A O 1
ATOM 2684 N N . PRO A 1 360 ? 2.430 0.709 -20.828 1.00 86.81 360 PRO A N 1
ATOM 2685 C CA . PRO A 1 360 ? 1.552 0.640 -21.997 1.00 86.81 360 PRO A CA 1
ATOM 2686 C C . PRO A 1 360 ? 0.270 1.478 -21.895 1.00 86.81 360 PRO A C 1
ATOM 2688 O O . PRO A 1 360 ? -0.204 1.979 -22.916 1.00 86.81 360 PRO A O 1
ATOM 2691 N N . SER A 1 361 ? -0.287 1.654 -20.695 1.00 82.19 361 SER A N 1
ATOM 2692 C CA . SER A 1 361 ? -1.599 2.280 -20.483 1.00 82.19 361 SER A CA 1
ATOM 2693 C C . SER A 1 361 ? -1.539 3.805 -20.565 1.00 82.19 361 SER A C 1
ATOM 2695 O O . SER A 1 361 ? -2.399 4.439 -21.177 1.00 82.19 361 SER A O 1
ATOM 2697 N N . SER A 1 362 ? -0.524 4.419 -19.955 1.00 87.81 362 SER A N 1
ATOM 2698 C CA . SER A 1 362 ? -0.286 5.866 -19.982 1.00 87.81 362 SER A CA 1
ATOM 2699 C C . SER A 1 362 ? 0.607 6.300 -21.140 1.00 87.81 362 SER A C 1
ATOM 2701 O O . SER A 1 362 ? 0.609 7.480 -21.496 1.00 87.81 362 SER A O 1
ATOM 2703 N N . GLY A 1 363 ? 1.380 5.376 -21.717 1.00 91.88 363 GLY A N 1
ATOM 2704 C CA . GLY A 1 363 ? 2.360 5.653 -22.762 1.00 91.88 363 GLY A CA 1
ATOM 2705 C C . GLY A 1 363 ? 3.595 6.412 -22.272 1.00 91.88 363 GLY A C 1
ATOM 2706 O O . GLY A 1 363 ? 4.407 6.837 -23.094 1.00 91.88 363 GLY A O 1
ATOM 2707 N N . LYS A 1 364 ? 3.757 6.610 -20.956 1.00 94.56 364 LYS A N 1
ATOM 2708 C CA . LYS A 1 364 ? 4.978 7.202 -20.401 1.00 94.56 364 LYS A CA 1
ATOM 2709 C C . LYS A 1 364 ? 6.160 6.282 -20.670 1.00 94.56 364 LYS A C 1
ATOM 2711 O O . LYS A 1 364 ? 6.061 5.070 -20.482 1.00 94.56 364 LYS A O 1
ATOM 2716 N N . SER A 1 365 ? 7.296 6.866 -21.036 1.00 97.88 365 SER A N 1
ATOM 2717 C CA . SER A 1 365 ? 8.516 6.107 -21.284 1.00 97.88 365 SER A CA 1
ATOM 2718 C C . SER A 1 365 ? 9.735 6.737 -20.623 1.00 97.88 365 SER A C 1
ATOM 2720 O O . SER A 1 365 ? 9.877 7.959 -20.553 1.00 97.88 365 SER A O 1
ATOM 2722 N N . ALA A 1 366 ? 10.676 5.890 -20.222 1.00 98.31 366 ALA A N 1
ATOM 2723 C CA . ALA A 1 366 ? 11.998 6.294 -19.769 1.00 98.31 366 ALA A CA 1
ATOM 2724 C C . ALA A 1 366 ? 13.087 5.467 -20.457 1.00 98.31 366 ALA A C 1
ATOM 2726 O O . ALA A 1 366 ? 12.897 4.292 -20.762 1.00 98.31 366 ALA A O 1
ATOM 2727 N N . ILE A 1 367 ? 14.243 6.087 -20.683 1.00 98.69 367 ILE A N 1
ATOM 2728 C CA . ILE A 1 367 ? 15.467 5.402 -21.082 1.00 98.69 367 ILE A CA 1
ATOM 2729 C C . ILE A 1 367 ? 16.272 5.080 -19.829 1.00 98.69 367 ILE A C 1
ATOM 2731 O O . ILE A 1 367 ? 16.694 5.989 -19.105 1.00 98.69 367 ILE A O 1
ATOM 2735 N N . VAL A 1 368 ? 16.510 3.794 -19.600 1.00 98.62 368 VAL A N 1
ATOM 2736 C CA . VAL A 1 368 ? 17.289 3.270 -18.474 1.00 98.62 368 VAL A CA 1
ATOM 2737 C C . VAL A 1 368 ? 18.515 2.508 -18.971 1.00 98.62 368 VAL A C 1
ATOM 2739 O O . VAL A 1 368 ? 18.537 2.012 -20.096 1.00 98.62 368 VAL A O 1
ATOM 2742 N N . MET A 1 369 ? 19.555 2.431 -18.144 1.00 98.50 369 MET A N 1
ATOM 2743 C CA . MET A 1 369 ? 20.749 1.626 -18.408 1.00 98.50 369 MET A CA 1
ATOM 2744 C C . MET A 1 369 ? 20.734 0.332 -17.598 1.00 98.50 369 MET A C 1
ATOM 2746 O O . MET A 1 369 ? 20.501 0.364 -16.398 1.00 98.50 369 MET A O 1
ATOM 2750 N N . VAL A 1 370 ? 21.070 -0.794 -18.210 1.00 98.50 370 VA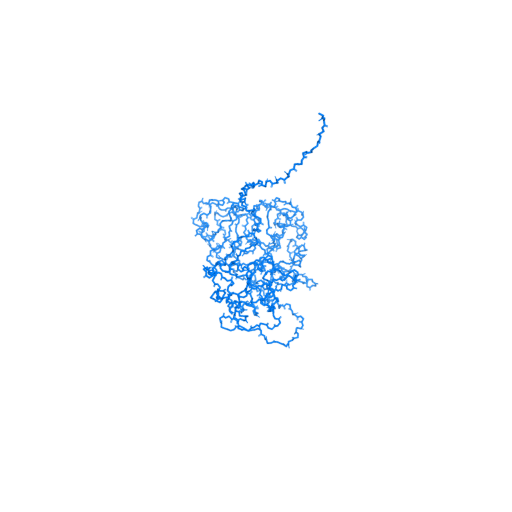L A N 1
ATOM 2751 C CA . VAL A 1 370 ? 21.239 -2.061 -17.493 1.00 98.50 370 VAL A CA 1
ATOM 2752 C C . VAL A 1 370 ? 22.573 -2.052 -16.753 1.00 98.50 370 VAL A C 1
ATOM 2754 O O . VAL A 1 370 ? 23.634 -1.967 -17.378 1.00 98.50 370 VAL A O 1
ATOM 2757 N N . ILE A 1 371 ? 22.539 -2.108 -15.423 1.00 97.69 371 ILE A N 1
ATOM 2758 C CA . ILE A 1 371 ? 23.744 -1.968 -14.586 1.00 97.69 371 ILE A CA 1
ATOM 2759 C C . ILE A 1 371 ? 23.961 -3.128 -13.617 1.00 97.69 371 ILE A C 1
ATOM 2761 O O . ILE A 1 371 ? 25.070 -3.283 -13.100 1.00 97.69 371 ILE A O 1
ATOM 2765 N N . ASP A 1 372 ? 22.940 -3.941 -13.376 1.00 96.12 372 ASP A N 1
ATOM 2766 C CA . ASP A 1 372 ? 22.984 -4.984 -12.358 1.00 96.12 372 ASP A CA 1
ATOM 2767 C C . ASP A 1 372 ? 22.366 -6.301 -12.841 1.00 96.12 372 ASP A C 1
ATOM 2769 O O . ASP A 1 372 ? 21.759 -6.362 -13.912 1.00 96.12 372 ASP A O 1
ATOM 2773 N N . ALA A 1 373 ? 22.597 -7.371 -12.087 1.00 91.69 373 ALA A N 1
ATOM 2774 C CA . ALA A 1 373 ? 21.972 -8.669 -12.274 1.00 91.69 373 ALA A CA 1
ATOM 2775 C C . ALA A 1 373 ? 20.622 -8.711 -11.567 1.00 91.69 373 ALA A C 1
ATOM 2777 O O . ALA A 1 373 ? 20.494 -8.200 -10.460 1.00 91.69 373 ALA A O 1
ATOM 2778 N N . GLY A 1 374 ? 19.657 -9.389 -12.172 1.00 85.50 374 GLY A N 1
ATOM 2779 C CA . GLY A 1 374 ? 18.337 -9.546 -11.590 1.00 85.50 374 GLY A CA 1
ATOM 2780 C C . GLY A 1 374 ? 17.254 -9.582 -12.658 1.00 85.50 374 GLY A C 1
ATOM 2781 O O . GLY A 1 374 ? 17.574 -9.606 -13.844 1.00 85.50 374 GLY A O 1
ATOM 2782 N N . PRO A 1 375 ? 15.994 -9.624 -12.225 1.00 89.44 375 PRO A N 1
ATOM 2783 C CA . PRO A 1 375 ? 15.590 -10.172 -10.934 1.00 89.44 375 PRO A CA 1
ATOM 2784 C C . PRO A 1 375 ? 15.877 -11.680 -10.871 1.00 89.44 375 PRO A C 1
ATOM 2786 O O . PRO A 1 375 ? 16.172 -12.348 -11.867 1.00 89.44 375 PRO A O 1
ATOM 2789 N N . ALA A 1 376 ? 15.838 -12.243 -9.665 1.00 87.62 376 ALA A N 1
ATOM 2790 C CA . ALA A 1 376 ? 16.061 -13.673 -9.496 1.00 87.62 376 ALA A CA 1
ATOM 2791 C C . ALA A 1 376 ? 14.878 -14.496 -10.039 1.00 87.62 376 ALA A C 1
ATOM 2793 O O . ALA A 1 376 ? 13.727 -14.102 -9.859 1.00 87.62 376 ALA A O 1
ATOM 2794 N N . CYS A 1 377 ? 15.125 -15.685 -10.603 1.00 88.31 377 CYS A N 1
ATOM 2795 C CA . CYS A 1 377 ? 14.053 -16.489 -11.214 1.00 88.31 377 CYS A CA 1
ATOM 2796 C C . CYS A 1 377 ? 12.898 -16.831 -10.258 1.00 88.31 377 CYS A C 1
ATOM 2798 O O . CYS A 1 377 ? 11.771 -16.994 -10.704 1.00 88.31 377 CYS A O 1
ATOM 2800 N N . TRP A 1 378 ? 13.132 -16.912 -8.943 1.00 85.75 378 TRP A N 1
ATOM 2801 C CA . TRP A 1 378 ? 12.060 -17.158 -7.965 1.00 85.75 378 TRP A CA 1
ATOM 2802 C C . TRP A 1 378 ? 11.100 -15.965 -7.790 1.00 85.75 378 TRP A C 1
ATOM 2804 O O . TRP A 1 378 ? 9.986 -16.151 -7.310 1.00 85.75 378 TRP A O 1
ATOM 2814 N N . VAL A 1 379 ? 11.521 -14.743 -8.138 1.00 86.94 379 VAL A N 1
ATOM 2815 C CA . VAL A 1 379 ? 10.656 -13.547 -8.190 1.00 86.94 379 VAL A CA 1
ATOM 2816 C C . VAL A 1 379 ? 9.733 -13.659 -9.393 1.00 86.94 379 VAL A C 1
ATOM 2818 O O . VAL A 1 379 ? 8.519 -13.566 -9.296 1.00 86.94 379 VAL A O 1
ATOM 2821 N N . GLU A 1 380 ? 10.349 -13.972 -10.513 1.00 91.12 380 GLU A N 1
ATOM 2822 C CA . GLU A 1 380 ? 9.756 -14.192 -11.818 1.00 91.12 380 GLU A CA 1
ATOM 2823 C C . GLU A 1 380 ? 8.713 -15.330 -11.823 1.00 91.12 380 GLU A C 1
ATOM 2825 O O . GLU A 1 380 ? 7.592 -15.175 -12.306 1.00 91.12 380 GLU A O 1
ATOM 2830 N N . GLN A 1 381 ? 9.006 -16.431 -11.132 1.00 85.88 381 GLN A N 1
ATOM 2831 C CA . GLN A 1 381 ? 8.079 -17.547 -10.908 1.00 85.88 381 GLN A CA 1
ATOM 2832 C C . GLN A 1 381 ? 6.841 -17.196 -10.068 1.00 85.88 381 GLN A C 1
ATOM 2834 O O . GLN A 1 381 ? 5.876 -17.953 -10.095 1.00 85.88 381 GLN A O 1
ATOM 2839 N N . GLN A 1 382 ? 6.825 -16.082 -9.325 1.00 83.12 382 GLN A N 1
ATOM 2840 C CA . GLN A 1 382 ? 5.622 -15.666 -8.584 1.00 83.12 382 GLN A CA 1
ATOM 2841 C C . GLN A 1 382 ? 4.540 -15.087 -9.493 1.00 83.12 382 GLN A C 1
ATOM 2843 O O . GLN A 1 382 ? 3.372 -15.069 -9.106 1.00 83.12 382 GLN A O 1
ATOM 2848 N N . VAL A 1 383 ? 4.926 -14.599 -10.672 1.00 82.31 383 VAL A N 1
ATOM 2849 C CA . VAL A 1 383 ? 4.023 -13.922 -11.610 1.00 82.31 383 VAL A CA 1
ATOM 2850 C C . VAL A 1 383 ? 3.919 -14.615 -12.962 1.00 82.31 383 VAL A C 1
ATOM 2852 O O . VAL A 1 383 ? 3.146 -14.153 -13.793 1.00 82.31 383 VAL A O 1
ATOM 2855 N N . ASP A 1 384 ? 4.636 -15.727 -13.149 1.00 87.75 384 ASP A N 1
ATOM 2856 C CA . ASP A 1 384 ? 4.650 -16.521 -14.386 1.00 87.75 384 ASP A CA 1
ATOM 2857 C C . ASP A 1 384 ? 5.018 -15.674 -15.624 1.00 87.75 384 ASP A C 1
ATOM 2859 O O . ASP A 1 384 ? 4.464 -15.836 -16.709 1.00 87.75 384 ASP A O 1
ATOM 2863 N N . MET A 1 385 ? 5.922 -14.702 -15.437 1.00 89.19 385 MET A N 1
ATOM 2864 C CA . MET A 1 385 ? 6.289 -13.712 -16.451 1.00 89.19 385 MET A CA 1
ATOM 2865 C C . MET A 1 385 ? 7.676 -13.119 -16.189 1.00 89.19 385 MET A C 1
ATOM 2867 O O . MET A 1 385 ? 8.174 -13.137 -15.061 1.00 89.19 385 MET A O 1
ATOM 2871 N N . GLY A 1 386 ? 8.298 -12.561 -17.232 1.00 93.88 386 GLY A N 1
ATOM 2872 C CA . GLY A 1 386 ? 9.556 -11.833 -17.099 1.00 93.88 386 GLY A CA 1
ATOM 2873 C C . GLY A 1 386 ? 9.369 -10.624 -16.205 1.00 93.88 386 GLY A C 1
ATOM 2874 O O . GLY A 1 386 ? 8.384 -9.904 -16.339 1.00 93.88 386 GLY A O 1
ATOM 2875 N N . VAL A 1 387 ? 10.320 -10.386 -15.309 1.00 96.12 387 VAL A N 1
ATOM 2876 C CA . VAL A 1 387 ? 10.315 -9.215 -14.435 1.00 96.12 387 VAL A CA 1
ATOM 2877 C C . VAL A 1 387 ? 11.531 -8.364 -14.791 1.00 96.12 387 VAL A C 1
ATOM 2879 O O . VAL A 1 387 ? 12.593 -8.897 -15.108 1.00 96.12 387 VAL A O 1
ATOM 2882 N N . LEU A 1 388 ? 11.372 -7.045 -14.767 1.00 97.50 388 LEU A N 1
ATOM 2883 C CA . LEU A 1 388 ? 12.442 -6.077 -14.947 1.00 97.50 388 LEU A CA 1
ATOM 2884 C C . LEU A 1 388 ? 12.549 -5.212 -13.688 1.00 97.50 388 LEU A C 1
ATOM 2886 O O . LEU A 1 388 ? 11.694 -4.363 -13.428 1.00 97.50 388 LEU A O 1
ATOM 2890 N N . ASP A 1 389 ? 13.639 -5.395 -12.950 1.00 96.50 389 ASP A N 1
ATOM 2891 C CA . ASP A 1 389 ? 14.008 -4.528 -11.834 1.00 96.50 389 ASP A CA 1
ATOM 2892 C C . ASP A 1 389 ? 14.425 -3.153 -12.369 1.00 96.50 389 ASP A C 1
ATOM 2894 O O . ASP A 1 389 ? 15.321 -3.034 -13.208 1.00 96.50 389 ASP A O 1
ATOM 2898 N N . LEU A 1 390 ? 13.785 -2.099 -11.877 1.00 97.81 390 LEU A N 1
ATOM 2899 C CA . LEU A 1 390 ? 13.934 -0.718 -12.312 1.00 97.81 390 LEU A CA 1
ATOM 2900 C C . LEU A 1 390 ? 14.330 0.180 -11.144 1.00 97.81 390 LEU A C 1
ATOM 2902 O O . LEU A 1 390 ? 13.883 0.013 -10.011 1.00 97.81 390 LEU A O 1
ATOM 2906 N N . SER A 1 391 ? 15.128 1.204 -11.438 1.00 97.00 391 SER A N 1
ATOM 2907 C CA . SER A 1 391 ? 15.459 2.229 -10.454 1.00 97.00 391 SER A CA 1
ATOM 2908 C C . SER A 1 391 ? 14.192 2.913 -9.928 1.00 97.00 391 SER A C 1
ATOM 2910 O O . SER A 1 391 ? 13.248 3.160 -10.683 1.00 97.00 391 SER A O 1
ATOM 2912 N N . TYR A 1 392 ? 14.181 3.309 -8.651 1.00 93.75 392 TYR A N 1
ATOM 2913 C CA . TYR A 1 392 ? 13.035 4.015 -8.056 1.00 93.75 392 TYR A CA 1
ATOM 2914 C C . TYR A 1 392 ? 12.626 5.261 -8.845 1.00 93.75 392 TYR A C 1
ATOM 2916 O O . TYR A 1 392 ? 11.456 5.619 -8.898 1.00 93.75 392 TYR A O 1
ATOM 2924 N N . ARG A 1 393 ? 13.589 5.929 -9.487 1.00 93.44 393 ARG A N 1
ATOM 2925 C CA . ARG A 1 393 ? 13.318 7.094 -10.331 1.00 93.44 393 ARG A CA 1
ATOM 2926 C C . ARG A 1 393 ? 12.570 6.731 -11.616 1.00 93.44 393 ARG A C 1
ATOM 2928 O O . ARG A 1 393 ? 11.758 7.524 -12.092 1.00 93.44 393 ARG A O 1
ATOM 2935 N N . ALA A 1 394 ? 12.854 5.561 -12.186 1.00 96.50 394 ALA A N 1
ATOM 2936 C CA . ALA A 1 394 ? 12.136 5.055 -13.346 1.00 96.50 394 ALA A CA 1
ATOM 2937 C C . ALA A 1 394 ? 10.697 4.682 -12.973 1.00 96.50 394 ALA A C 1
ATOM 2939 O O . ALA A 1 394 ? 9.768 5.143 -13.636 1.00 96.50 394 ALA A O 1
ATOM 2940 N N . THR A 1 395 ? 10.498 3.949 -11.876 1.00 95.56 395 THR A N 1
ATOM 2941 C CA . THR A 1 395 ? 9.154 3.552 -11.430 1.00 95.56 395 THR A CA 1
ATOM 2942 C C . THR A 1 395 ? 8.326 4.749 -10.952 1.00 95.56 395 THR A C 1
ATOM 2944 O O . THR A 1 395 ? 7.157 4.856 -11.312 1.00 95.56 395 THR A O 1
ATOM 2947 N N . GLU A 1 396 ? 8.935 5.726 -10.267 1.00 92.00 396 GLU A N 1
ATOM 2948 C CA . GLU A 1 396 ? 8.284 6.993 -9.896 1.00 92.00 396 GLU A CA 1
ATOM 2949 C C . GLU A 1 396 ? 7.749 7.728 -11.134 1.00 92.00 396 GLU A C 1
ATOM 2951 O O . GLU A 1 396 ? 6.637 8.254 -11.128 1.00 92.00 396 GLU A O 1
ATOM 2956 N N . HIS A 1 397 ? 8.511 7.752 -12.230 1.00 94.25 397 HIS A N 1
ATOM 2957 C CA . HIS A 1 397 ? 8.054 8.386 -13.461 1.00 94.25 397 HIS A CA 1
ATOM 2958 C C . HIS A 1 397 ? 6.904 7.617 -14.126 1.00 94.25 397 HIS A C 1
ATOM 2960 O O . HIS A 1 397 ? 5.881 8.222 -14.473 1.00 94.25 397 HIS A O 1
ATOM 2966 N N . LEU A 1 398 ? 7.085 6.308 -14.311 1.00 93.06 398 LEU A N 1
ATOM 2967 C CA . LEU A 1 398 ? 6.148 5.442 -15.024 1.00 93.06 398 LEU A CA 1
ATOM 2968 C C . LEU A 1 398 ? 4.824 5.326 -14.249 1.00 93.06 398 LEU A C 1
ATOM 2970 O O . LEU A 1 398 ? 3.775 5.738 -14.749 1.00 93.06 398 LEU A O 1
ATOM 2974 N N . PHE A 1 399 ? 4.900 4.935 -12.980 1.00 91.50 399 PHE A N 1
ATOM 2975 C CA . PHE A 1 399 ? 3.753 4.529 -12.162 1.00 91.50 399 PHE A CA 1
ATOM 2976 C C . PHE A 1 399 ? 3.357 5.554 -11.093 1.00 91.50 399 PHE A C 1
ATOM 2978 O O . PHE A 1 399 ? 2.283 5.467 -10.511 1.00 91.50 399 PHE A O 1
ATOM 2985 N N . GLY A 1 400 ? 4.187 6.572 -10.847 1.00 86.81 400 GLY A N 1
ATOM 2986 C CA . GLY A 1 400 ? 3.939 7.549 -9.781 1.00 86.81 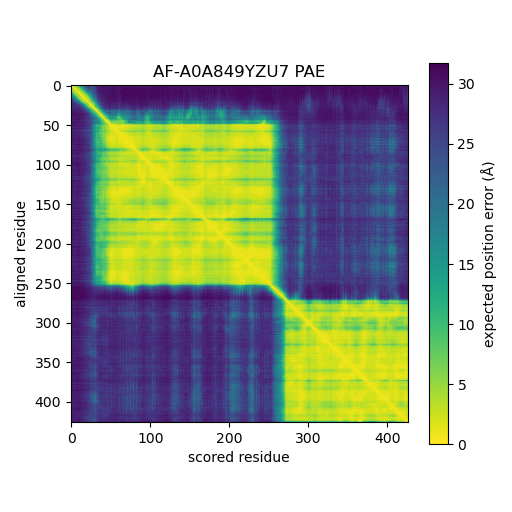400 GLY A CA 1
ATOM 2987 C C . GLY A 1 400 ? 4.407 7.093 -8.398 1.00 86.81 400 GLY A C 1
ATOM 2988 O O . GLY A 1 400 ? 4.122 7.775 -7.419 1.00 86.81 400 GLY A O 1
ATOM 2989 N N . GLY A 1 401 ? 5.131 5.974 -8.305 1.00 87.50 401 GLY A N 1
ATOM 2990 C CA . GLY A 1 401 ? 5.609 5.435 -7.036 1.00 87.50 401 GLY A CA 1
ATOM 2991 C C . GLY A 1 401 ? 6.565 4.255 -7.190 1.00 87.50 401 GLY A C 1
ATOM 2992 O O . GLY A 1 401 ? 7.074 3.966 -8.275 1.00 87.50 401 GLY A O 1
ATOM 2993 N N . GLN A 1 402 ? 6.845 3.598 -6.067 1.00 88.38 402 GLN A N 1
ATOM 2994 C CA . GLN A 1 402 ? 7.542 2.313 -6.070 1.00 88.38 402 GLN A CA 1
ATOM 2995 C C . GLN A 1 402 ? 6.561 1.231 -6.499 1.00 88.38 402 GLN A C 1
ATOM 2997 O O . GLN A 1 402 ? 5.394 1.322 -6.118 1.00 88.38 402 GLN A O 1
ATOM 3002 N N . VAL A 1 403 ? 7.045 0.237 -7.241 1.00 87.75 403 VAL A N 1
ATOM 3003 C CA . VAL A 1 403 ? 6.230 -0.905 -7.644 1.00 87.75 403 VAL A CA 1
ATOM 3004 C C . VAL A 1 403 ? 6.831 -2.226 -7.187 1.00 87.75 403 VAL A C 1
ATOM 3006 O O . VAL A 1 403 ? 8.047 -2.412 -7.220 1.00 87.75 403 VAL A O 1
ATOM 3009 N N . GLY A 1 404 ? 5.991 -3.131 -6.705 1.00 87.75 404 GLY A N 1
ATOM 3010 C CA . GLY A 1 404 ? 6.375 -4.477 -6.283 1.00 87.75 404 GLY A CA 1
ATOM 3011 C C . GLY A 1 404 ? 5.940 -5.535 -7.292 1.00 87.75 404 GLY A C 1
ATOM 3012 O O . GLY A 1 404 ? 4.987 -5.338 -8.036 1.00 87.75 404 GLY A O 1
ATOM 3013 N N . VAL A 1 405 ? 6.580 -6.708 -7.265 1.00 83.19 405 VAL A N 1
ATOM 3014 C CA . VAL A 1 405 ? 6.274 -7.793 -8.221 1.00 83.19 405 VAL A CA 1
ATOM 3015 C C . VAL A 1 405 ? 4.809 -8.235 -8.124 1.00 83.19 405 VAL A C 1
ATOM 3017 O O . VAL A 1 405 ? 4.189 -8.592 -9.120 1.00 83.19 405 VAL A O 1
ATOM 3020 N N . SER A 1 406 ? 4.224 -8.144 -6.927 1.00 77.31 406 SER A N 1
ATOM 3021 C CA . SER A 1 406 ? 2.823 -8.474 -6.663 1.00 77.31 406 SER A CA 1
ATOM 3022 C C . SER A 1 406 ? 1.825 -7.516 -7.313 1.00 77.31 406 SER A C 1
ATOM 3024 O O . SER A 1 406 ? 0.672 -7.894 -7.472 1.00 77.31 406 SER A O 1
ATOM 3026 N N . GLU A 1 407 ? 2.241 -6.297 -7.666 1.00 79.00 407 GLU A N 1
ATOM 3027 C CA . GLU A 1 407 ? 1.375 -5.297 -8.306 1.00 79.00 407 GLU A CA 1
ATOM 3028 C C . GLU A 1 407 ? 1.241 -5.539 -9.819 1.00 79.00 407 GLU A C 1
ATOM 3030 O O . GLU A 1 407 ? 0.363 -4.958 -10.445 1.00 79.00 407 GLU A O 1
ATOM 3035 N N . LYS A 1 408 ? 2.070 -6.425 -10.402 1.00 85.62 408 LYS A N 1
ATOM 3036 C CA . LYS A 1 408 ? 2.027 -6.830 -11.823 1.00 85.62 408 LYS A CA 1
ATOM 3037 C C . LYS A 1 408 ? 1.995 -5.652 -12.808 1.00 85.62 408 LYS A C 1
ATOM 3039 O O . LYS A 1 408 ? 1.420 -5.743 -13.888 1.00 85.62 408 LYS A O 1
ATOM 3044 N N . GLU A 1 409 ? 2.640 -4.554 -12.435 1.00 89.69 409 GLU A N 1
ATOM 3045 C CA . GLU A 1 409 ? 2.704 -3.341 -13.241 1.00 89.69 409 GLU A CA 1
ATOM 3046 C C . GLU A 1 409 ? 3.494 -3.603 -14.524 1.00 89.69 409 GLU A C 1
ATOM 3048 O O . GLU A 1 409 ? 4.679 -3.930 -14.486 1.00 89.69 409 GLU A O 1
ATOM 3053 N N . MET A 1 410 ? 2.833 -3.492 -15.673 1.00 94.94 410 MET A N 1
ATOM 3054 C CA . MET A 1 410 ? 3.400 -3.927 -16.947 1.00 94.94 410 MET A CA 1
ATOM 3055 C C . MET A 1 410 ? 4.264 -2.848 -17.597 1.00 94.94 410 MET A C 1
ATOM 3057 O O . MET A 1 410 ? 3.913 -1.667 -17.644 1.00 94.94 410 MET A O 1
ATOM 3061 N N . VAL A 1 411 ? 5.376 -3.271 -18.194 1.00 97.19 411 VAL A N 1
ATOM 3062 C CA . VAL A 1 411 ? 6.207 -2.444 -19.068 1.00 97.19 411 VAL A CA 1
ATOM 3063 C C . VAL A 1 411 ? 6.530 -3.154 -20.369 1.00 97.19 411 VAL A C 1
ATOM 3065 O O . VAL A 1 411 ? 6.805 -4.350 -20.411 1.00 97.19 411 VAL A O 1
ATOM 3068 N N . LYS A 1 412 ? 6.578 -2.367 -21.441 1.00 97.50 412 LYS A N 1
ATOM 3069 C CA . LYS A 1 412 ? 7.173 -2.762 -22.709 1.00 97.50 412 LYS A CA 1
ATOM 3070 C C . LYS A 1 412 ? 8.611 -2.269 -22.793 1.00 97.50 412 LYS A C 1
ATOM 3072 O O . LYS A 1 412 ? 8.879 -1.079 -22.606 1.00 97.50 412 LYS A O 1
ATOM 3077 N N . VAL A 1 413 ? 9.519 -3.179 -23.110 1.00 97.75 413 VAL A N 1
ATOM 3078 C CA . VAL A 1 413 ? 10.965 -2.976 -23.106 1.00 97.75 413 VAL A CA 1
ATOM 3079 C C . VAL A 1 413 ? 11.509 -3.114 -24.519 1.00 97.75 413 VAL A C 1
ATOM 3081 O O . VAL A 1 413 ? 11.328 -4.127 -25.188 1.00 97.75 413 VAL A O 1
ATOM 3084 N N . GLU A 1 414 ? 12.224 -2.087 -24.963 1.00 97.25 414 GLU A N 1
ATOM 3085 C CA . GLU A 1 414 ? 12.877 -2.047 -26.268 1.00 97.25 414 GLU A CA 1
ATOM 3086 C C . GLU A 1 414 ? 14.356 -1.701 -26.083 1.00 97.25 414 GLU A C 1
ATOM 3088 O O . GLU A 1 414 ? 14.692 -0.700 -25.448 1.00 97.25 414 GLU A O 1
ATOM 3093 N N . VAL A 1 415 ? 15.262 -2.493 -26.661 1.00 97.50 415 VAL A N 1
ATOM 3094 C CA . VAL A 1 415 ? 16.682 -2.120 -26.709 1.00 97.50 415 VAL A CA 1
ATOM 3095 C C . VAL A 1 415 ? 16.844 -0.925 -27.646 1.00 97.50 415 VAL A C 1
ATOM 3097 O O . VAL A 1 415 ? 16.452 -0.975 -28.813 1.00 97.50 415 VAL A O 1
ATOM 3100 N N . VAL A 1 416 ? 17.449 0.148 -27.145 1.00 97.38 416 VAL A N 1
ATOM 3101 C CA . VAL A 1 416 ? 17.730 1.363 -27.916 1.00 97.38 416 VAL A CA 1
ATOM 3102 C C . VAL A 1 416 ? 19.228 1.566 -28.108 1.00 97.38 416 VAL A C 1
ATOM 3104 O O . VAL A 1 416 ? 20.064 0.929 -27.468 1.00 97.38 416 VAL A O 1
ATOM 3107 N N . SER A 1 417 ? 19.582 2.476 -29.016 1.00 95.88 417 SER A N 1
ATOM 3108 C CA . SER A 1 417 ? 20.980 2.794 -29.300 1.00 95.88 417 SER A CA 1
ATOM 3109 C C . SER A 1 417 ? 21.710 3.294 -28.048 1.00 95.88 417 SER A C 1
ATOM 3111 O O . SER A 1 417 ? 21.149 4.045 -27.244 1.00 95.88 417 SER A O 1
ATOM 3113 N N . ALA A 1 418 ? 22.981 2.915 -27.903 1.00 91.88 418 ALA A N 1
ATOM 3114 C CA . ALA A 1 418 ? 23.806 3.212 -26.730 1.00 91.88 418 ALA A CA 1
ATOM 3115 C C . ALA A 1 418 ? 24.046 4.718 -26.491 1.00 91.88 418 ALA A C 1
ATOM 3117 O O . ALA A 1 418 ? 24.426 5.119 -25.393 1.00 91.88 418 ALA A O 1
ATOM 3118 N N . ASP A 1 419 ? 23.816 5.566 -27.494 1.00 93.25 419 ASP A N 1
ATOM 3119 C CA . ASP A 1 419 ? 23.904 7.025 -27.403 1.00 93.25 419 ASP A CA 1
ATOM 3120 C C . ASP A 1 419 ? 22.603 7.698 -26.918 1.00 93.25 419 ASP A C 1
ATOM 3122 O O . ASP A 1 419 ? 22.648 8.851 -26.488 1.00 93.25 419 ASP A O 1
ATOM 3126 N N . THR A 1 420 ? 21.470 6.982 -26.883 1.00 95.44 420 THR A N 1
ATOM 3127 C CA . THR A 1 420 ? 20.143 7.510 -26.492 1.00 95.44 420 THR A CA 1
ATOM 3128 C C . THR A 1 420 ? 20.135 7.994 -25.037 1.00 95.44 420 THR A C 1
ATOM 3130 O O . THR A 1 420 ? 20.239 7.142 -24.157 1.00 95.44 420 THR A O 1
ATOM 3133 N N . PRO A 1 421 ? 20.031 9.301 -24.725 1.00 96.56 421 PRO A N 1
ATOM 3134 C CA . PRO A 1 421 ? 20.211 9.823 -23.364 1.00 96.56 421 PRO A CA 1
ATOM 3135 C C . PRO A 1 421 ? 19.315 9.150 -22.318 1.00 96.56 421 PRO A C 1
ATOM 3137 O O . PRO A 1 421 ? 18.145 8.900 -22.587 1.00 96.56 421 PRO A O 1
ATOM 3140 N N . LEU A 1 422 ? 19.857 8.897 -21.121 1.00 97.19 422 LEU A N 1
ATOM 3141 C CA . LEU A 1 422 ? 19.077 8.367 -20.000 1.00 97.19 422 LEU A CA 1
ATOM 3142 C C . LEU A 1 422 ? 18.057 9.396 -19.500 1.00 97.19 422 LEU A C 1
ATOM 3144 O O . LEU A 1 422 ? 18.354 10.593 -19.448 1.00 97.19 422 LEU A O 1
ATOM 3148 N N . GLY A 1 423 ? 16.895 8.917 -19.061 1.00 96.31 423 GLY A N 1
ATOM 3149 C CA . GLY A 1 423 ? 15.840 9.744 -18.483 1.00 96.31 423 GLY A CA 1
ATOM 3150 C C . GLY A 1 423 ? 14.504 9.664 -19.209 1.00 96.31 423 GLY A C 1
ATOM 3151 O O . GLY A 1 423 ? 14.261 8.773 -20.013 1.00 96.31 423 GLY A O 1
ATOM 3152 N N . ILE A 1 424 ? 13.620 10.604 -18.885 1.00 96.31 424 ILE A N 1
ATOM 3153 C CA . ILE A 1 424 ? 12.257 10.676 -19.425 1.00 96.31 424 ILE A CA 1
ATOM 3154 C C . ILE A 1 424 ? 12.294 10.883 -20.943 1.00 96.31 424 ILE A C 1
ATOM 3156 O O . ILE A 1 424 ? 13.006 11.763 -21.432 1.00 96.31 424 ILE A O 1
ATOM 3160 N N . VAL A 1 425 ? 11.473 10.124 -21.666 1.00 92.38 425 VAL A N 1
ATOM 3161 C CA . VAL A 1 425 ? 11.173 10.358 -23.081 1.00 92.38 425 VAL A CA 1
ATOM 3162 C C . VAL A 1 425 ? 9.916 11.223 -23.153 1.00 92.38 425 VAL A C 1
ATOM 3164 O O . VAL A 1 425 ? 8.900 10.882 -22.551 1.00 92.38 425 VAL A O 1
ATOM 3167 N N . GLN A 1 426 ? 10.015 12.367 -23.832 1.00 72.69 426 GLN A N 1
ATOM 3168 C CA . GLN A 1 426 ? 8.897 13.299 -24.026 1.00 72.69 426 GLN A CA 1
ATOM 3169 C C . GLN A 1 426 ? 8.020 12.927 -25.214 1.00 72.69 426 GLN A C 1
ATOM 3171 O O . GLN A 1 426 ? 8.580 12.423 -26.216 1.00 72.69 426 GLN A O 1
#

Mean predicted aligned error: 16.97 Å

Secondary structure (DSSP, 8-state):
------------------------PPPPSTTS-----PPPP-TTPPPPSSBHHHHHHH-S-GGGGHHHHHHHHHHHHHHSTTTSEEPPP-TTEEE-TT-B-EE-HHHHHHHHHHHHT-TTS-EEEEESB--HHHHHHHHHHHHTT-TT----PPTT--GGGGT-EEEETTHHHHHHHHHTTTEEE--TTSTTEEEE-STT----TTHHHHHHHHHHHHH-TTS----SS---HHHHHHHHHSBTT--SS---TTPPPPPPP--------S------SSB--SPPGGGEEEEEE-SEEE-TTSPEEE-TT--S--TTHHHHHHTTSS-TT--HHHHHHHH-SEEE-HHHH-TT-EEEEE-TTT--EEEEEEEE---BHHHHTTTTS-EEEE-HHHHHHHHSS---GGG--EEEEEEE-TTS-SEEE-

Radius of gyration: 27.03 Å; Cα contacts (8 Å, |Δi|>4): 842; chains: 1; bounding box: 69×106×67 Å

Nearest PDB structures (foldseek):
  6akv-assembly1_A  TM=5.989E-01  e=2.674E-04  Bacillus phage B4
  4avr-assembly1_B  TM=8.160E-01  e=3.651E-03  Pseudomonas aeruginosa PAO1
  3sul-assembly1_A  TM=6.883E-01  e=1.441E-03  Moniliophthora perniciosa
  8kea-assembly1_C  TM=4.805E-01  e=3.869E-03  unclassified Caudoviricetes